Protein 2ETV (pdb70)

Sequence (631 aa):
IHHHHHHDLLGREVEIPSNVNRIVAVGPGALRLIAYLATDVVGVEDFELRPYGRPYILAYPELLPSVGPGGPGLPDLESLITLQPDVVFITYVDRTADIQETGIPVVVLSYGNLGTFEDEDLFRSIELAGILGREERAHEVVDFIRAQEDLVTRSEGVESPTVYVGGIGYGAHGIDSTEAYPPFVVLHARNVVDELGEGHFIDPELLVWNPEYIFIDENGLSLVLDDYSHREFYESLSAVRGVYGILPYNYYTTNIGTALADAYFIGKVLYPERFTDIDPEEADEIYEFLLGRVYGEAEQFGGFGIDLPSGRILRGTWHHDLLGREVEIPSNVNRIVAVGPGALRLIAYLATDVVGVEDFELRPYGRPYILAYPELLPSVGPGGPGLPDLESLITLQPDVVFITYVDRTADIQETGIPVVVLSYGNLGTFEDEDLFRSIELAGILGREERAHHEVVDFIRAQEDLVTRSEGVESPTVYVGGIGYGAHGIDSTEAYPPFVVLHARNVVDELGEGHFIDPELLVWNPEYIFIDENGLSLVLDDYSHREFYESLSAVRGVYGILPYNYYTTNIGTALADAYFIGKVLYPERFTDIDPEEADEIYEFLLGRVYGEAEQFGGFGIDLPSGRILRGTW

InterPro domains:
  IPR002491 ABC transporter periplasmic binding domain [PF01497] (41-282)
  IPR002491 ABC transporter periplasmic binding domain [PS50983] (40-310)
  IPR050902 ABC Transporter Solute-Binding [PTHR30535] (1-334)

CATH classification: 3.40.50.1980 (+1 more: 3.40.50.1980)

Organism: Thermotoga maritima (strain ATCC 43589 / DSM 3109 / JCM 10099 / NBRC 100826 / MSB8) (NCBI:txid243274)

B-factor: mean 27.73, std 7.87, range [12.13, 70.18]

Secondary structure (DSSP, 8-state):
---EEE--TTS---EEES----EEEESTTHHHHHHH-------B-TT----SS-HHHHH-TT---BS---S-----HHHHHHH--SEEEEES-----------S-EEEE----TT-S--HHHHHHHHHH---S-HHHHHHHHHHH--HHHHHHHHTTSPPPEEEEE--------TT-----HHHHHTT-EETTGGG-S--------TTT--SEEEEEGGGHHHHHHHH--HHHHHTSS-----EEE----TTS--HHHHHHHHHHHHHHH-GGG-TT--S---HHHHHHHH---S---TTT------TTT----TT--/---TTS------S----EEEESTTHHHHHHH-------B-TT----SS-HHHHH-TT---B----S-----HHHHHHH--SEEEE-S-----------S-EEE-----TT-S--HHHHHHHHHH---S-HHHHHHHHHHH--HHHHHHHHTTPPPPEEEEE--------TT-----HHHHHTT-EETTGGG-S--------TTT--SEEEEEGGGHHHHHHHH--HHHHHTSTT----EEE----TTS--HHHHHHHHHHHHHHH-GGG-TT--S---HHHHHHHH---S---TTT-----BTTTTB--TT--

Nearest PDB structures (foldseek):
  2etv-assembly1_A  TM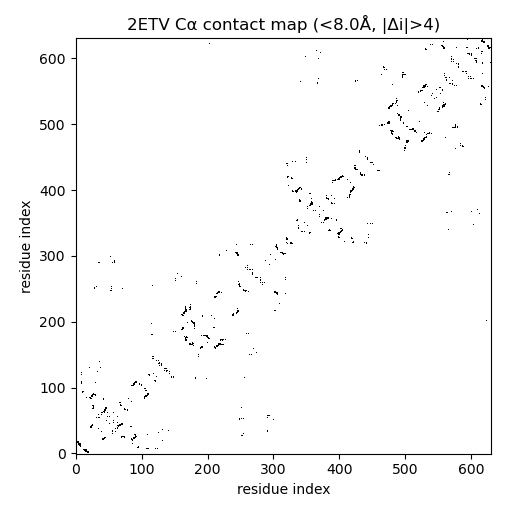=9.998E-01  e=2.400E-60  Thermotoga maritima MSB8
  4ls3-assembly2_B  TM=6.600E-01  e=1.359E-10  Helicobacter pylori G27
  3eiw-assembly1_A  TM=5.827E-01  e=2.996E-09  Staphylococcus aureus subsp. aureus N315
  3tny-assembly1_A  TM=6.339E-01  e=5.525E-08  Bacillus cereus
  8ebg-assembly1_A  TM=5.987E-01  e=4.991E-07  Mycobacterium tuberculosis H37Rv

Structure (mmCIF, N/CA/C/O backbone):
data_2ETV
#
_entry.id   2ETV
#
_cell.length_a   109.820
_cell.length_b   109.820
_cell.length_c   122.670
_cell.angle_alpha   90.000
_cell.angle_beta   90.000
_cell.angle_gamma   120.000
#
_symmetry.space_group_name_H-M   'P 63'
#
loop_
_entity.id
_entity.type
_entity.pdbx_description
1 polymer 'iron(III) ABC transporter, periplasmic iron-binding protein, putative'
2 non-polymer 'NICKEL (II) ION'
3 non-polymer 'CHLORIDE ION'
4 non-polymer 'PHOSPHATE ION'
5 non-polymer 1,2-ETHANEDIOL
6 water water
#
loop_
_atom_site.group_PDB
_atom_site.id
_atom_site.type_symbol
_atom_site.label_atom_id
_atom_site.label_alt_id
_atom_site.label_comp_id
_atom_site.label_asym_id
_atom_site.label_entity_id
_atom_site.label_seq_id
_atom_site.pdbx_PDB_ins_code
_atom_site.Cartn_x
_atom_site.Cartn_y
_atom_site.Cartn_z
_atom_site.occupancy
_atom_site.B_iso_or_equiv
_atom_site.auth_seq_id
_atom_site.auth_comp_id
_atom_site.auth_asym_id
_atom_site.auth_atom_id
_atom_site.pdbx_PDB_model_num
ATOM 1 N N . ILE A 1 6 ? 5.194 69.282 -14.498 1.00 46.20 -6 ILE A N 1
ATOM 2 C CA . ILE A 1 6 ? 4.665 69.083 -13.089 1.00 45.02 -6 ILE A CA 1
ATOM 3 C C . ILE A 1 6 ? 5.332 67.907 -12.348 1.00 42.14 -6 ILE A C 1
ATOM 4 O O . ILE A 1 6 ? 5.084 66.734 -12.627 1.00 43.19 -6 ILE A O 1
ATOM 7 N N . HIS A 1 7 ? 6.145 68.250 -11.364 1.00 36.41 -5 HIS A N 1
ATOM 8 C CA . HIS A 1 7 ? 6.913 67.282 -10.627 1.00 33.71 -5 HIS A CA 1
ATOM 9 C C . HIS A 1 7 ? 6.200 66.956 -9.349 1.00 31.05 -5 HIS A C 1
ATOM 10 O O . HIS A 1 7 ? 5.418 67.765 -8.859 1.00 31.26 -5 HIS A O 1
ATOM 17 N N . HIS A 1 8 ? 6.475 65.765 -8.826 1.00 23.24 -4 HIS A N 1
ATOM 18 C CA . HIS A 1 8 ? 5.892 65.335 -7.557 1.00 22.03 -4 HIS A CA 1
ATOM 19 C C . HIS A 1 8 ? 6.351 66.215 -6.395 1.00 21.00 -4 HIS A C 1
ATOM 20 O O . HIS A 1 8 ? 7.519 66.606 -6.263 1.00 21.14 -4 HIS A O 1
ATOM 27 N N . HIS A 1 9 ? 5.404 66.544 -5.531 1.00 20.29 -3 HIS A N 1
ATOM 28 C CA . HIS A 1 9 ? 5.745 67.239 -4.303 1.00 19.58 -3 HIS A CA 1
ATOM 29 C C . HIS A 1 9 ? 5.117 66.528 -3.097 1.00 20.04 -3 HIS A C 1
ATOM 30 O O . HIS A 1 9 ? 4.196 65.719 -3.204 1.00 19.87 -3 HIS A O 1
ATOM 37 N N . HIS A 1 10 ? 5.689 66.877 -1.958 1.00 19.69 -2 HIS A N 1
ATOM 38 C CA . HIS A 1 10 ? 5.173 66.570 -0.640 1.00 19.00 -2 HIS A CA 1
ATOM 39 C C . HIS A 1 10 ? 4.983 67.838 0.196 1.00 21.27 -2 HIS A C 1
ATOM 40 O O . HIS A 1 10 ? 5.547 68.876 -0.102 1.00 22.51 -2 HIS A O 1
ATOM 47 N N . HIS A 1 11 ? 4.151 67.702 1.234 1.00 24.61 -1 HIS A N 1
ATOM 48 C CA . HIS A 1 11 ? 3.898 68.762 2.223 1.00 22.73 -1 HIS A CA 1
ATOM 49 C C . HIS A 1 11 ? 4.452 68.308 3.570 1.00 24.02 -1 HIS A C 1
ATOM 50 O O . HIS A 1 11 ? 4.169 67.216 4.019 1.00 23.08 -1 HIS A O 1
ATOM 57 N N . HIS A 1 12 ? 5.264 69.170 4.180 1.00 23.97 0 HIS A N 1
ATOM 58 C CA . HIS A 1 12 ? 5.938 68.864 5.433 1.00 23.39 0 HIS A CA 1
ATOM 59 C C . HIS A 1 12 ? 5.585 69.910 6.498 1.00 23.77 0 HIS A C 1
ATOM 60 O O . HIS A 1 12 ? 5.564 71.110 6.183 1.00 23.77 0 HIS A O 1
ATOM 76 N N . ASP A 1 14 ? 6.653 71.835 9.671 1.00 22.39 26 ASP A N 1
ATOM 77 C CA . ASP A 1 14 ? 7.893 72.142 10.321 1.00 20.65 26 ASP A CA 1
ATOM 78 C C . ASP A 1 14 ? 7.666 72.366 11.807 1.00 21.46 26 ASP A C 1
ATOM 79 O O . ASP A 1 14 ? 6.551 72.137 12.320 1.00 20.24 26 ASP A O 1
ATOM 84 N N . LEU A 1 15 ? 8.736 72.789 12.502 1.00 22.65 27 LEU A N 1
ATOM 85 C CA . LEU A 1 15 ? 8.676 72.866 13.967 1.00 20.16 27 LEU A CA 1
ATOM 86 C C . LEU A 1 15 ? 7.887 74.056 14.526 1.00 21.12 27 LEU A C 1
ATOM 87 O O . LEU A 1 15 ? 7.682 74.156 15.757 1.00 24.12 27 LEU A O 1
ATOM 92 N N . LEU A 1 16 ? 7.469 74.950 13.638 1.00 21.81 28 LEU A N 1
ATOM 93 C CA . LEU A 1 16 ? 6.524 76.003 13.940 1.00 21.32 28 LEU A CA 1
ATOM 94 C C . LEU A 1 16 ? 5.095 75.675 13.475 1.00 24.82 28 LEU A C 1
ATOM 95 O O . LEU A 1 16 ? 4.189 76.508 13.586 1.00 25.33 28 LEU A O 1
ATOM 100 N N . GLY A 1 17 ? 4.894 74.441 13.004 1.00 24.97 29 GLY A N 1
ATOM 101 C CA . GLY A 1 17 ? 3.611 74.004 12.502 1.00 25.23 29 GLY A CA 1
ATOM 102 C C . GLY A 1 17 ? 3.264 74.563 11.147 1.00 23.80 29 GLY A C 1
ATOM 103 O O . GLY A 1 17 ? 2.097 74.494 10.702 1.00 23.43 29 GLY A O 1
ATOM 104 N N . ARG A 1 18 ? 4.259 75.094 10.440 1.00 21.08 30 ARG A N 1
ATOM 105 C CA . ARG A 1 18 ? 4.039 75.548 9.080 1.00 22.16 30 ARG A CA 1
ATOM 106 C C . ARG A 1 18 ? 4.054 74.366 8.120 1.00 22.05 30 ARG A C 1
ATOM 107 O O . ARG A 1 18 ? 4.988 73.545 8.185 1.00 22.09 30 ARG A O 1
ATOM 115 N N . GLU A 1 19 ? 3.054 74.287 7.231 1.00 21.97 31 GLU A N 1
ATOM 116 C CA . GLU A 1 19 ? 3.062 73.277 6.167 1.00 24.13 31 GLU A CA 1
ATOM 117 C C . GLU A 1 19 ? 3.790 73.837 4.972 1.00 25.18 31 GLU A C 1
ATOM 118 O O . GLU A 1 19 ? 3.384 74.857 4.411 1.00 26.40 31 GLU A O 1
ATOM 129 N N . VAL A 1 20 ? 4.817 73.123 4.531 1.00 24.21 32 VAL A N 1
ATOM 130 C CA . VAL A 1 20 ? 5.711 73.620 3.479 1.00 24.49 32 VAL A CA 1
ATOM 131 C C . VAL A 1 20 ? 5.714 72.609 2.314 1.00 23.69 32 VAL A C 1
ATOM 132 O O . VAL A 1 20 ? 5.934 71.416 2.522 1.00 24.07 32 VAL A O 1
ATOM 136 N N . GLU A 1 21 ? 5.442 73.101 1.109 1.00 20.58 33 GLU A N 1
ATOM 137 C CA . GLU A 1 21 ? 5.402 72.254 -0.062 1.00 24.50 33 GLU A CA 1
ATOM 138 C C . GLU A 1 21 ? 6.796 72.210 -0.663 1.00 23.49 33 GLU A C 1
ATOM 139 O O . GLU A 1 21 ? 7.369 73.259 -0.958 1.00 22.18 33 GLU A O 1
ATOM 145 N N . ILE A 1 22 ? 7.339 70.999 -0.864 1.00 24.28 34 ILE A N 1
ATOM 146 C CA . ILE A 1 22 ? 8.689 70.826 -1.396 1.00 23.07 34 ILE A CA 1
ATOM 147 C C . ILE A 1 22 ? 8.655 69.725 -2.444 1.00 24.72 34 ILE A C 1
ATOM 148 O O . ILE A 1 22 ? 8.027 68.710 -2.234 1.00 22.80 34 ILE A O 1
ATOM 153 N N . PRO A 1 23 ? 9.345 69.921 -3.580 1.00 27.12 35 PRO A N 1
ATOM 154 C CA . PRO A 1 23 ? 9.429 68.839 -4.561 1.00 27.69 35 PRO A CA 1
ATOM 155 C C . PRO A 1 23 ? 10.010 67.591 -3.912 1.00 27.76 35 PRO A C 1
ATOM 156 O O . PRO A 1 23 ? 10.845 67.691 -3.043 1.00 28.63 35 PRO A O 1
ATOM 160 N N . SER A 1 24 ? 9.587 66.409 -4.315 1.00 28.33 36 SER A N 1
ATOM 161 C CA . SER A 1 24 ? 10.109 65.211 -3.655 1.00 30.83 36 SER A CA 1
ATOM 162 C C . SER A 1 24 ? 11.570 65.015 -3.987 1.00 29.94 36 SER A C 1
ATOM 163 O O . SER A 1 24 ? 12.277 64.450 -3.182 1.00 30.41 36 SER A O 1
ATOM 166 N N . ASN A 1 25 ? 12.005 65.490 -5.156 1.00 27.01 37 ASN A N 1
ATOM 167 C CA . ASN A 1 25 ? 13.401 65.361 -5.577 1.00 31.53 37 ASN A CA 1
ATOM 168 C C . ASN A 1 25 ? 14.193 66.543 -5.032 1.00 30.49 37 ASN A C 1
ATOM 169 O O . ASN A 1 25 ? 14.100 67.635 -5.566 1.00 30.14 37 ASN A O 1
ATOM 174 N N . VAL A 1 26 ? 14.911 66.309 -3.928 1.00 28.98 38 VAL A N 1
ATOM 175 C CA . VAL A 1 26 ? 15.759 67.304 -3.282 1.00 25.14 38 VAL A CA 1
ATOM 176 C C . VAL A 1 26 ? 17.221 66.874 -3.422 1.00 27.18 38 VAL A C 1
ATOM 177 O O . VAL A 1 26 ? 17.595 65.760 -3.021 1.00 25.82 38 VAL A O 1
ATOM 181 N N . ASN A 1 27 ? 18.033 67.780 -3.978 1.00 24.94 39 ASN A N 1
ATOM 182 C CA . ASN A 1 27 ? 19.465 67.578 -4.277 1.00 26.40 39 ASN A CA 1
ATOM 183 C C . ASN A 1 27 ? 20.422 68.660 -3.764 1.00 24.64 39 ASN A C 1
ATOM 184 O O . ASN A 1 27 ? 21.634 68.370 -3.588 1.00 26.94 39 ASN A O 1
ATOM 189 N N . ARG A 1 28 ? 19.885 69.889 -3.543 1.00 23.57 40 ARG A N 1
ATOM 190 C CA . ARG A 1 28 ? 20.662 71.085 -3.194 1.00 25.16 40 ARG A CA 1
ATOM 191 C C . ARG A 1 28 ? 20.021 71.781 -2.004 1.00 22.05 40 ARG A C 1
ATOM 192 O O . ARG A 1 28 ? 18.844 72.083 -2.052 1.00 22.72 40 ARG A O 1
ATOM 200 N N . ILE A 1 29 ? 20.774 71.978 -0.919 1.00 20.52 41 ILE A N 1
ATOM 201 C CA . ILE A 1 29 ? 20.217 72.508 0.323 1.00 21.93 41 ILE A CA 1
ATOM 202 C C . ILE A 1 29 ? 21.147 73.619 0.889 1.00 21.09 41 ILE A C 1
ATOM 203 O O . ILE A 1 29 ? 22.342 73.706 0.540 1.00 20.34 41 ILE A O 1
ATOM 208 N N . VAL A 1 30 ? 20.579 74.439 1.765 1.00 20.91 42 VAL A N 1
ATOM 209 C CA . VAL A 1 30 ? 21.333 75.366 2.617 1.00 19.62 42 VAL A CA 1
ATOM 210 C C . VAL A 1 30 ? 20.734 75.157 4.024 1.00 22.57 42 VAL A C 1
ATOM 211 O O . VAL A 1 30 ? 19.554 74.962 4.170 1.00 22.50 42 VAL A O 1
ATOM 215 N N . ALA A 1 31 ? 21.582 75.236 5.024 1.00 21.36 43 ALA A N 1
ATOM 216 C CA . ALA A 1 31 ? 21.180 75.133 6.410 1.00 21.36 43 ALA A CA 1
ATOM 217 C C . ALA A 1 31 ? 21.811 76.298 7.156 1.00 22.09 43 ALA A C 1
ATOM 218 O O . ALA A 1 31 ? 23.045 76.508 7.080 1.00 21.04 43 ALA A O 1
ATOM 220 N N . VAL A 1 32 ? 20.981 77.086 7.810 1.00 21.49 44 VAL A N 1
ATOM 221 C CA . VAL A 1 32 ? 21.389 78.323 8.476 1.00 21.46 44 VAL A CA 1
ATOM 222 C C . VAL A 1 32 ? 20.782 78.451 9.898 1.00 22.53 44 VAL A C 1
ATOM 223 O O . VAL A 1 32 ? 19.705 77.905 10.214 1.00 22.13 44 VAL A O 1
ATOM 227 N N . GLY A 1 33 ? 21.482 79.215 10.724 1.00 22.32 45 GLY A N 1
ATOM 228 C CA . GLY A 1 33 ? 21.149 79.437 12.115 1.00 22.85 45 GLY A CA 1
ATOM 229 C C . GLY A 1 33 ? 21.846 78.405 12.983 1.00 21.42 45 GLY A C 1
ATOM 230 O O . GLY A 1 33 ? 22.277 77.332 12.490 1.00 21.97 45 GLY A O 1
ATOM 231 N N . PRO A 1 34 ? 21.923 78.681 14.305 1.00 22.49 46 PRO A N 1
ATOM 232 C CA . PRO A 1 34 ? 22.625 77.839 15.239 1.00 22.24 46 PRO A CA 1
ATOM 233 C C . PRO A 1 34 ? 22.185 76.395 15.142 1.00 22.75 46 PRO A C 1
ATOM 234 O O . PRO A 1 34 ? 21.001 76.100 15.297 1.00 24.12 46 PRO A O 1
ATOM 238 N N . GLY A 1 35 ? 23.105 75.526 14.767 1.00 20.17 47 GLY A N 1
ATOM 239 C CA . GLY A 1 35 ? 22.869 74.071 14.799 1.00 21.23 47 GLY A CA 1
ATOM 240 C C . GLY A 1 35 ? 22.133 73.447 13.597 1.00 20.72 47 GLY A C 1
ATOM 241 O O . GLY A 1 35 ? 21.951 72.204 13.568 1.00 22.21 47 GLY A O 1
ATOM 242 N N . ALA A 1 36 ? 21.698 74.273 12.635 1.00 22.36 48 ALA A N 1
ATOM 243 C CA . ALA A 1 36 ? 21.018 73.749 11.469 1.00 23.26 48 ALA A CA 1
ATOM 244 C C . ALA A 1 36 ? 21.961 72.869 10.605 1.00 20.99 48 ALA A C 1
ATOM 245 O O . ALA A 1 36 ? 21.659 71.704 10.308 1.00 20.19 48 ALA A O 1
ATOM 247 N N . LEU A 1 37 ? 23.100 73.411 10.253 1.00 20.62 49 LEU A N 1
ATOM 248 C CA . LEU A 1 37 ? 24.108 72.656 9.518 1.00 21.94 49 LEU A CA 1
ATOM 249 C C . LEU A 1 37 ? 24.599 71.389 10.296 1.00 21.59 49 LEU A C 1
ATOM 250 O O . LEU A 1 37 ? 24.829 70.341 9.701 1.00 21.39 49 LEU A O 1
ATOM 255 N N . ARG A 1 38 ? 24.745 71.477 11.618 1.00 23.30 50 ARG A N 1
ATOM 256 C CA . ARG A 1 38 ? 25.050 70.294 12.410 1.00 22.90 50 ARG A CA 1
ATOM 257 C C . ARG A 1 38 ? 24.103 69.110 12.180 1.00 22.73 50 ARG A C 1
ATOM 258 O O . ARG A 1 38 ? 24.541 67.975 12.029 1.00 21.77 50 ARG A O 1
ATOM 266 N N . LEU A 1 39 ? 22.802 69.371 12.159 1.00 21.65 51 LEU A N 1
ATOM 267 C CA . LEU A 1 39 ? 21.838 68.298 11.953 1.00 21.01 51 LEU A CA 1
ATOM 268 C C . LEU A 1 39 ? 21.994 67.674 10.540 1.00 20.50 51 LEU A C 1
ATOM 269 O O . LEU A 1 39 ? 21.928 66.469 10.408 1.00 22.82 51 LEU A O 1
ATOM 274 N N . ILE A 1 40 ? 22.237 68.494 9.527 1.00 22.09 52 ILE A N 1
ATOM 275 C CA . ILE A 1 40 ? 22.524 68.009 8.194 1.00 22.81 52 ILE A CA 1
ATOM 276 C C . ILE A 1 40 ? 23.783 67.126 8.136 1.00 22.55 52 ILE A C 1
ATOM 277 O O . ILE A 1 40 ? 23.807 66.090 7.445 1.00 23.90 52 ILE A O 1
ATOM 282 N N . ALA A 1 41 ? 24.797 67.511 8.891 1.00 23.07 53 ALA A N 1
ATOM 283 C CA . ALA A 1 41 ? 26.022 66.694 9.071 1.00 23.20 53 ALA A CA 1
ATOM 284 C C . ALA A 1 41 ? 25.683 65.353 9.742 1.00 21.26 53 ALA A C 1
ATOM 285 O O . ALA A 1 41 ? 26.062 64.295 9.234 1.00 22.97 53 ALA A O 1
ATOM 287 N N . TYR A 1 42 ? 24.926 65.385 10.842 1.00 20.66 54 TYR A N 1
ATOM 288 C CA . TYR A 1 42 ? 24.506 64.114 11.464 1.00 22.78 54 TYR A CA 1
ATOM 289 C C . TYR A 1 42 ? 23.735 63.205 10.489 1.00 23.59 54 TYR A C 1
ATOM 290 O O . TYR A 1 42 ? 23.850 61.981 10.571 1.00 23.39 54 TYR A O 1
ATOM 299 N N . LEU A 1 43 ? 22.975 63.810 9.566 1.00 23.25 55 LEU A N 1
ATOM 300 C CA . LEU A 1 43 ? 22.162 63.070 8.609 1.00 22.74 55 LEU A CA 1
ATOM 301 C C . LEU A 1 43 ? 22.937 62.629 7.366 1.00 22.94 55 LEU A C 1
ATOM 302 O O . LEU A 1 43 ? 22.363 61.975 6.496 1.00 24.06 55 LEU A O 1
ATOM 318 N N . ALA A 1 45 ? 24.147 64.365 4.930 1.00 23.59 57 ALA A N 1
ATOM 319 C CA . ALA A 1 45 ? 23.643 65.078 3.752 1.00 23.74 57 ALA A CA 1
ATOM 320 C C . ALA A 1 45 ? 24.560 66.252 3.398 1.00 25.62 57 ALA A C 1
ATOM 321 O O . ALA A 1 45 ? 24.164 67.141 2.643 1.00 25.57 57 ALA A O 1
ATOM 323 N N . THR A 1 46 ? 25.804 66.239 3.893 1.00 22.59 58 THR A N 1
ATOM 324 C CA . THR A 1 46 ?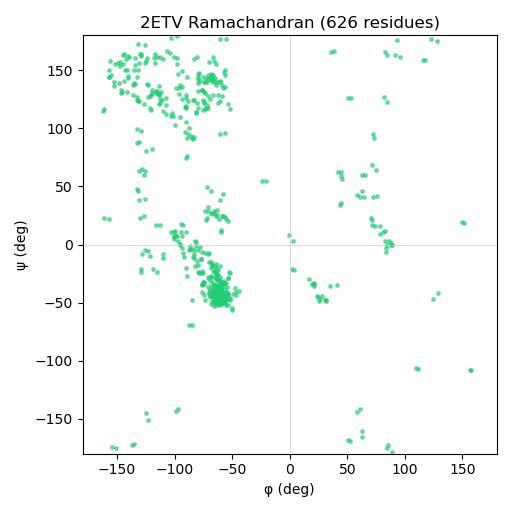 26.737 67.354 3.612 1.00 22.39 58 THR A CA 1
ATOM 325 C C . THR A 1 46 ? 27.011 67.619 2.142 1.00 23.57 58 THR A C 1
ATOM 326 O O . THR A 1 46 ? 27.241 68.741 1.742 1.00 23.43 58 THR A O 1
ATOM 330 N N . ASP A 1 47 ? 27.021 66.551 1.343 1.00 23.31 59 ASP A N 1
ATOM 331 C CA . ASP A 1 47 ? 27.301 66.700 -0.074 1.00 27.01 59 ASP A CA 1
ATOM 332 C C . ASP A 1 47 ? 26.197 67.440 -0.836 1.00 25.41 59 ASP A C 1
ATOM 333 O O . ASP A 1 47 ? 26.424 67.902 -1.981 1.00 24.64 59 ASP A O 1
ATOM 346 N N . VAL A 1 49 ? 24.928 70.238 0.396 1.00 23.24 61 VAL A N 1
ATOM 347 C CA . VAL A 1 49 ? 25.002 71.603 0.840 1.00 20.90 61 VAL A CA 1
ATOM 348 C C . VAL A 1 49 ? 25.696 72.492 -0.232 1.00 23.55 61 VAL A C 1
ATOM 349 O O . VAL A 1 49 ? 26.800 72.151 -0.727 1.00 22.70 61 VAL A O 1
ATOM 353 N N . VAL A 1 50 ? 25.030 73.562 -0.625 1.00 22.63 62 VAL A N 1
ATOM 354 C CA . VAL A 1 50 ? 25.526 74.411 -1.725 1.00 21.84 62 VAL A CA 1
ATOM 355 C C . VAL A 1 50 ? 26.038 75.803 -1.295 1.00 20.59 62 VAL A C 1
ATOM 356 O O . VAL A 1 50 ? 26.574 76.546 -2.121 1.00 20.94 62 VAL A O 1
ATOM 360 N N . GLY A 1 51 ? 25.836 76.182 -0.039 1.00 23.04 63 GLY A N 1
ATOM 361 C CA . GLY A 1 51 ? 26.320 77.435 0.474 1.00 22.83 63 GLY A CA 1
ATOM 362 C C . GLY A 1 51 ? 26.451 77.294 1.989 1.00 22.47 63 GLY A C 1
ATOM 363 O O . GLY A 1 51 ? 25.832 76.405 2.593 1.00 21.46 63 GLY A O 1
ATOM 364 N N . VAL A 1 52 ? 27.274 78.135 2.593 1.00 22.23 64 VAL A N 1
ATOM 365 C CA . VAL A 1 52 ? 27.581 78.043 4.028 1.00 19.86 64 VAL A CA 1
ATOM 366 C C . VAL A 1 52 ? 27.718 79.453 4.630 1.00 20.36 64 VAL A C 1
ATOM 367 O O . VAL A 1 52 ? 28.106 80.415 3.978 1.00 21.52 64 VAL A O 1
ATOM 371 N N . GLU A 1 53 ? 27.378 79.555 5.896 1.00 21.92 65 GLU A N 1
ATOM 372 C CA . GLU A 1 53 ? 27.560 80.811 6.606 1.00 22.57 65 GLU A CA 1
ATOM 373 C C . GLU A 1 53 ? 29.051 81.111 6.740 1.00 23.17 65 GLU A C 1
ATOM 374 O O . GLU A 1 53 ? 29.811 80.212 7.017 1.00 22.31 65 GLU A O 1
ATOM 380 N N . ASP A 1 54 ? 29.453 82.383 6.627 1.00 22.33 66 ASP A N 1
ATOM 381 C CA . ASP A 1 54 ? 30.848 82.762 6.939 1.00 22.70 66 ASP A CA 1
ATOM 382 C C . ASP A 1 54 ? 31.315 82.325 8.324 1.00 24.22 66 ASP A C 1
ATOM 383 O O . ASP A 1 54 ? 32.512 82.079 8.540 1.00 25.13 66 ASP A O 1
ATOM 388 N N . PHE A 1 55 ? 30.367 82.225 9.263 1.00 21.55 67 PHE A N 1
ATOM 389 C CA . PHE A 1 55 ? 30.618 81.790 10.647 1.00 23.36 67 PHE A CA 1
ATOM 390 C C . PHE A 1 55 ? 31.484 80.529 10.723 1.00 22.74 67 PHE A C 1
ATOM 391 O O . PHE A 1 55 ? 32.363 80.420 11.553 1.00 24.63 67 PHE A O 1
ATOM 399 N N . GLU A 1 56 ? 31.229 79.566 9.838 1.00 24.29 68 GLU A N 1
ATOM 400 C CA . GLU A 1 56 ? 31.927 78.266 9.940 1.00 23.59 68 GLU A CA 1
ATOM 401 C C . GLU A 1 56 ? 33.443 78.375 9.841 1.00 27.61 68 GLU A C 1
ATOM 402 O O . GLU A 1 56 ? 34.157 77.716 10.638 1.00 25.58 68 GLU A O 1
ATOM 414 N N . LEU A 1 58 ? 35.075 81.576 10.079 1.00 26.14 70 LEU A N 1
ATOM 415 C CA . LEU A 1 58 ? 35.503 82.678 10.914 1.00 26.25 70 LEU A CA 1
ATOM 416 C C . LEU A 1 58 ? 35.602 82.282 12.372 1.00 30.14 70 LEU A C 1
ATOM 417 O O . LEU A 1 58 ? 36.451 82.816 13.093 1.00 29.58 70 LEU A O 1
ATOM 422 N N . ARG A 1 59 ? 34.732 81.373 12.818 1.00 28.29 71 ARG A N 1
ATOM 423 C CA . ARG A 1 59 ? 34.736 80.918 14.204 1.00 30.14 71 ARG A CA 1
ATOM 424 C C . ARG A 1 59 ? 34.979 79.429 14.176 1.00 31.28 71 ARG A C 1
ATOM 425 O O . ARG A 1 59 ? 34.036 78.661 14.223 1.00 33.16 71 ARG A O 1
ATOM 429 N N . PRO A 1 60 ? 36.250 79.009 14.054 1.00 29.52 72 PRO A N 1
ATOM 430 C CA . PRO A 1 60 ? 36.503 77.606 13.741 1.00 31.90 72 PRO A CA 1
ATOM 431 C C . PRO A 1 60 ? 36.351 76.565 14.878 1.00 30.17 72 PRO A C 1
ATOM 432 O O . PRO A 1 60 ? 36.307 75.373 14.593 1.00 31.15 72 PRO A O 1
ATOM 436 N N . TYR A 1 61 ? 36.250 77.002 16.132 1.00 27.14 73 TYR A N 1
ATOM 437 C CA . TYR A 1 61 ? 36.378 76.077 17.260 1.00 25.96 73 TYR A CA 1
ATOM 438 C C . TYR A 1 61 ? 35.050 75.649 17.892 1.00 25.70 73 TYR A C 1
ATOM 439 O O . TYR A 1 61 ? 34.020 76.274 17.694 1.00 26.54 73 TYR A O 1
ATOM 448 N N . GLY A 1 62 ? 35.115 74.538 18.645 1.00 22.02 74 GLY A N 1
ATOM 449 C CA . GLY A 1 62 ? 34.021 74.099 19.511 1.00 22.51 74 GLY A CA 1
ATOM 450 C C . GLY A 1 62 ? 32.976 73.211 18.877 1.00 22.53 74 GLY A C 1
ATOM 451 O O . GLY A 1 62 ? 32.013 72.805 19.532 1.00 22.67 74 GLY A O 1
ATOM 452 N N . ARG A 1 63 ? 33.146 72.910 17.585 1.00 22.07 75 ARG A N 1
ATOM 453 C CA . ARG A 1 63 ? 32.110 72.193 16.798 1.00 23.17 75 ARG A CA 1
ATOM 454 C C . ARG A 1 63 ? 32.667 70.984 16.037 1.00 21.91 75 ARG A C 1
ATOM 455 O O . ARG A 1 63 ? 33.232 71.142 14.950 1.00 24.74 75 ARG A O 1
ATOM 463 N N . PRO A 1 64 ? 32.522 69.770 16.613 1.00 22.01 76 PRO A N 1
ATOM 464 C CA . PRO A 1 64 ? 32.916 68.538 15.935 1.00 22.92 76 PRO A CA 1
ATOM 465 C C . PRO A 1 64 ? 32.475 68.474 14.464 1.00 20.24 76 PRO A C 1
ATOM 466 O O . PRO A 1 64 ? 33.265 68.028 13.627 1.00 21.73 76 PRO A O 1
ATOM 470 N N . TYR A 1 65 ? 31.269 68.924 14.115 1.00 21.23 77 TYR A N 1
ATOM 471 C CA . TYR A 1 65 ? 30.825 68.717 12.732 1.00 20.96 77 TYR A CA 1
ATOM 472 C C . TYR A 1 65 ? 31.712 69.372 11.708 1.00 19.70 77 TYR A C 1
ATOM 473 O O . TYR A 1 65 ? 31.914 68.826 10.595 1.00 21.56 77 TYR A O 1
ATOM 482 N N . ILE A 1 66 ? 32.259 70.547 12.055 1.00 18.91 78 ILE A N 1
ATOM 483 C CA . ILE A 1 66 ? 33.069 71.308 11.100 1.00 20.92 78 ILE A CA 1
ATOM 484 C C . ILE A 1 66 ? 34.474 70.722 11.030 1.00 21.55 78 ILE A C 1
ATOM 485 O O . ILE A 1 66 ? 35.171 70.872 10.035 1.00 23.13 78 ILE A O 1
ATOM 490 N N . LEU A 1 67 ? 34.879 70.037 12.090 1.00 24.41 79 LEU A N 1
ATOM 491 C CA . LEU A 1 67 ? 36.128 69.260 12.066 1.00 22.81 79 LEU A CA 1
ATOM 492 C C . LEU A 1 67 ? 35.977 67.971 11.252 1.00 20.68 79 LEU A C 1
ATOM 493 O O . LEU A 1 67 ? 36.918 67.532 10.580 1.00 21.06 79 LEU A O 1
ATOM 498 N N . ALA A 1 68 ? 34.791 67.370 11.297 1.00 22.80 80 ALA A N 1
ATOM 499 C CA . ALA A 1 68 ? 34.482 66.180 10.501 1.00 22.23 80 ALA A CA 1
ATOM 500 C C . ALA A 1 68 ? 34.257 66.504 8.996 1.00 24.79 80 ALA A C 1
ATOM 501 O O . ALA A 1 68 ? 34.566 65.673 8.140 1.00 21.45 80 ALA A O 1
ATOM 503 N N . TYR A 1 69 ? 33.719 67.681 8.681 1.00 22.78 81 TYR A N 1
ATOM 504 C CA . TYR A 1 69 ? 33.392 68.059 7.312 1.00 24.54 81 TYR A CA 1
ATOM 505 C C . TYR A 1 69 ? 33.951 69.453 6.982 1.00 22.41 81 TYR A C 1
ATOM 506 O O . TYR A 1 69 ? 33.186 70.405 6.688 1.00 22.82 81 TYR A O 1
ATOM 515 N N . PRO A 1 70 ? 35.298 69.572 7.009 1.00 24.10 82 PRO A N 1
ATOM 516 C CA . PRO A 1 70 ? 35.924 70.909 6.821 1.00 23.74 82 PRO A CA 1
ATOM 517 C C . PRO A 1 70 ? 35.724 71.512 5.428 1.00 24.99 82 PRO A C 1
ATOM 518 O O . PRO A 1 70 ? 35.804 72.731 5.243 1.00 24.60 82 PRO A O 1
ATOM 522 N N . GLU A 1 71 ? 35.463 70.652 4.466 1.00 24.77 83 GLU A N 1
ATOM 523 C CA . GLU A 1 71 ? 35.192 71.106 3.102 1.00 26.58 83 GLU A CA 1
ATOM 524 C C . GLU A 1 71 ? 33.959 72.013 3.023 1.00 25.13 83 GLU A C 1
ATOM 525 O O . GLU A 1 71 ? 33.803 72.746 2.037 1.00 25.36 83 GLU A O 1
ATOM 531 N N . LEU A 1 72 ? 33.092 71.964 4.047 1.00 24.28 84 LEU A N 1
ATOM 532 C CA . LEU A 1 72 ? 31.937 72.855 4.053 1.00 23.25 84 LEU A CA 1
ATOM 533 C C . LEU A 1 72 ? 32.349 74.366 4.038 1.00 25.44 84 LEU A C 1
ATOM 534 O O . LEU A 1 72 ? 31.602 75.216 3.505 1.00 24.70 84 LEU A O 1
ATOM 559 N N . LEU A 1 75 ? 32.544 76.411 0.601 1.00 25.17 87 LEU A N 1
ATOM 560 C CA . LEU A 1 75 ? 31.350 76.693 -0.197 1.00 23.95 87 LEU A CA 1
ATOM 561 C C . LEU A 1 75 ? 31.092 78.184 -0.253 1.00 23.80 87 LEU A C 1
ATOM 562 O O . LEU A 1 75 ? 31.570 78.935 0.602 1.00 24.76 87 LEU A O 1
ATOM 567 N N . PRO A 1 76 ? 30.326 78.624 -1.262 1.00 24.14 88 PRO A N 1
ATOM 568 C CA . PRO A 1 76 ? 29.889 80.030 -1.366 1.00 25.80 88 PRO A CA 1
ATOM 569 C C . PRO A 1 76 ? 29.125 80.518 -0.130 1.00 25.46 88 PRO A C 1
ATOM 570 O O . PRO A 1 76 ? 28.443 79.731 0.486 1.00 23.84 88 PRO A O 1
ATOM 574 N N . SER A 1 77 ? 29.228 81.811 0.156 1.00 23.10 89 SER A N 1
ATOM 575 C CA . SER A 1 77 ? 28.608 82.440 1.320 1.00 23.39 89 SER A CA 1
ATOM 576 C C . SER A 1 77 ? 27.095 82.531 1.145 1.00 23.31 89 SER A C 1
ATOM 577 O O . SER A 1 77 ? 26.624 82.853 0.055 1.00 23.92 89 SER A O 1
ATOM 580 N N . VAL A 1 78 ? 26.354 82.283 2.221 1.00 21.71 90 VAL A N 1
ATOM 581 C CA . VAL A 1 78 ? 24.947 82.617 2.275 1.00 23.38 90 VAL A CA 1
ATOM 582 C C . VAL A 1 78 ? 24.694 83.677 3.348 1.00 24.68 90 VAL A C 1
ATOM 583 O O . VAL A 1 78 ? 23.554 83.873 3.744 1.00 25.62 90 VAL A O 1
ATOM 587 N N . GLY A 1 79 ? 25.747 84.350 3.791 1.00 25.39 91 GLY A N 1
ATOM 588 C CA . GLY A 1 79 ? 25.650 85.316 4.880 1.00 26.67 91 GLY A CA 1
ATOM 589 C C . GLY A 1 79 ? 26.638 85.083 6.005 1.00 25.75 91 GLY A C 1
ATOM 590 O O . GLY A 1 79 ? 27.384 84.110 5.964 1.00 24.80 91 GLY A O 1
ATOM 591 N N . PRO A 1 80 ? 26.678 86.006 6.997 1.00 25.04 92 PRO A N 1
ATOM 592 C CA . PRO A 1 80 ? 27.644 85.876 8.065 1.00 26.89 92 PRO A CA 1
ATOM 593 C C . PRO A 1 80 ? 27.386 84.701 8.998 1.00 25.71 92 PRO A C 1
ATOM 594 O O . PRO A 1 80 ? 28.335 84.143 9.559 1.00 24.43 92 PRO A O 1
ATOM 598 N N . GLY A 1 81 ? 26.114 84.337 9.188 1.00 22.67 93 GLY A N 1
ATOM 599 C CA . GLY A 1 81 ? 25.737 83.458 10.243 1.00 23.64 93 GLY A CA 1
ATOM 600 C C . GLY A 1 81 ? 26.030 84.028 11.594 1.00 26.12 93 GLY A C 1
ATOM 601 O O . GLY A 1 81 ? 26.304 85.235 11.740 1.00 23.53 93 GLY A O 1
ATOM 602 N N . GLY A 1 82 ? 26.080 83.138 12.575 1.00 24.38 94 GLY A N 1
ATOM 603 C CA . GLY A 1 82 ? 26.141 83.533 13.977 1.00 26.69 94 GLY A CA 1
ATOM 604 C C . GLY A 1 82 ? 24.742 83.793 14.517 1.00 28.76 94 GLY A C 1
ATOM 605 O O . GLY A 1 82 ? 23.803 83.999 13.767 1.00 26.64 94 GLY A O 1
ATOM 606 N N . PRO A 1 83 ? 24.604 83.817 15.836 1.00 31.05 95 PRO A N 1
ATOM 607 C CA . PRO A 1 83 ? 23.326 84.060 16.480 1.00 33.79 95 PRO A CA 1
ATOM 608 C C . PRO A 1 83 ? 22.688 85.419 16.099 1.00 33.70 95 PRO A C 1
ATOM 609 O O . PRO A 1 83 ? 23.381 86.432 15.973 1.00 32.13 95 PRO A O 1
ATOM 613 N N . GLY A 1 84 ? 21.377 85.395 15.858 1.00 33.40 96 GLY A N 1
ATOM 614 C CA . GLY A 1 84 ? 20.633 86.602 15.501 1.00 34.04 96 GLY A CA 1
ATOM 615 C C . GLY A 1 84 ? 20.810 87.142 14.092 1.00 33.07 96 GLY A C 1
ATOM 616 O O . GLY A 1 84 ? 20.264 88.209 13.790 1.00 34.93 96 GLY A O 1
ATOM 628 N N . LEU A 1 86 ? 20.377 86.705 9.862 1.00 26.14 98 LEU A N 1
ATOM 629 C CA . LEU A 1 86 ? 19.573 86.037 8.876 1.00 24.47 98 LEU A CA 1
ATOM 630 C C . LEU A 1 86 ? 20.446 85.836 7.625 1.00 24.93 98 LEU A C 1
ATOM 631 O O . LEU A 1 86 ? 21.417 86.591 7.408 1.00 24.34 98 LEU A O 1
ATOM 636 N N . PRO A 1 87 ? 20.106 84.822 6.809 1.00 25.69 99 PRO A N 1
ATOM 637 C CA . PRO A 1 87 ? 20.851 84.610 5.580 1.00 24.81 99 PRO A CA 1
ATOM 638 C C . PRO A 1 87 ? 20.691 85.764 4.636 1.00 27.26 99 PRO A C 1
ATOM 639 O O . PRO A 1 87 ? 19.684 86.492 4.705 1.00 25.92 99 PRO A O 1
ATOM 643 N N . ASP A 1 88 ? 21.670 85.936 3.755 1.00 24.44 100 ASP A N 1
ATOM 644 C CA . ASP A 1 88 ? 21.591 86.909 2.672 1.00 26.31 100 ASP A CA 1
ATOM 645 C C . ASP A 1 88 ? 20.629 86.401 1.595 1.00 24.39 100 ASP A C 1
ATOM 646 O O . ASP A 1 88 ? 20.842 85.362 0.957 1.00 21.88 100 ASP A O 1
ATOM 651 N N . LEU A 1 89 ? 19.538 87.124 1.394 1.00 23.50 101 LEU A N 1
ATOM 652 C CA . LEU A 1 89 ? 18.507 86.660 0.491 1.00 25.55 101 LEU A CA 1
ATOM 653 C C . LEU A 1 89 ? 18.971 86.589 -0.953 1.00 24.82 101 LEU A C 1
ATOM 654 O O . LEU A 1 89 ? 18.560 85.722 -1.708 1.00 24.51 101 LEU A O 1
ATOM 659 N N . GLU A 1 90 ? 19.760 87.561 -1.392 1.00 23.98 102 GLU A N 1
ATOM 660 C CA . GLU A 1 90 ? 20.230 87.503 -2.770 1.00 24.87 102 GLU A CA 1
ATOM 661 C C . GLU A 1 90 ? 21.145 86.298 -2.999 1.00 23.61 102 GLU A C 1
ATOM 662 O O . GLU A 1 90 ? 21.099 85.712 -4.077 1.00 21.78 102 GLU A O 1
ATOM 668 N N . SER A 1 91 ? 21.940 85.929 -1.992 1.00 23.78 103 SER A N 1
ATOM 669 C CA . SER A 1 91 ? 22.803 84.728 -2.068 1.00 23.07 103 SER A CA 1
ATOM 670 C C . SER A 1 91 ? 21.933 83.487 -2.231 1.00 22.50 103 SER A C 1
ATOM 671 O O . SER A 1 91 ? 22.239 82.617 -3.054 1.00 22.95 103 SER A O 1
ATOM 674 N N . LEU A 1 92 ? 20.874 83.401 -1.449 1.00 24.03 104 LEU A N 1
ATOM 675 C CA . LEU A 1 92 ? 19.923 82.278 -1.590 1.00 21.58 104 LEU A CA 1
ATOM 676 C C . LEU A 1 92 ? 19.360 82.226 -2.989 1.00 21.89 104 LEU A C 1
ATOM 677 O O . LEU A 1 92 ? 19.286 81.182 -3.617 1.00 23.54 104 LEU A O 1
ATOM 682 N N . ILE A 1 93 ? 18.909 83.356 -3.494 1.00 23.51 105 ILE A N 1
ATOM 683 C CA . ILE A 1 93 ? 18.305 83.375 -4.813 1.00 23.89 105 ILE A CA 1
ATOM 684 C C . ILE A 1 93 ? 19.309 82.931 -5.903 1.00 24.29 105 ILE A C 1
ATOM 685 O O . ILE A 1 93 ? 18.936 82.193 -6.821 1.00 26.51 105 ILE A O 1
ATOM 690 N N . THR A 1 94 ? 20.568 83.341 -5.766 1.00 23.95 106 THR A N 1
ATOM 691 C CA . THR A 1 94 ? 21.631 83.028 -6.745 1.00 22.61 106 THR A CA 1
ATOM 692 C C . THR A 1 94 ? 21.920 81.539 -6.713 1.00 24.50 106 THR A C 1
ATOM 693 O O . THR A 1 94 ? 22.036 80.900 -7.772 1.00 22.19 106 THR A O 1
ATOM 697 N N . LEU A 1 95 ? 22.009 80.977 -5.497 1.00 20.88 107 LEU A N 1
ATOM 698 C CA . LEU A 1 95 ? 22.370 79.544 -5.333 1.00 24.28 107 LEU A CA 1
ATOM 699 C C . LEU A 1 95 ? 21.189 78.606 -5.591 1.00 24.19 107 LEU A C 1
ATOM 700 O O . LEU A 1 95 ? 21.387 77.417 -5.891 1.00 26.17 107 LEU A O 1
ATOM 705 N N . GLN A 1 96 ? 19.973 79.117 -5.425 1.00 22.55 108 GLN A N 1
ATOM 706 C CA . GLN A 1 96 ? 18.742 78.344 -5.659 1.00 28.10 108 GLN A CA 1
ATOM 707 C C . GLN A 1 96 ? 18.730 76.896 -5.071 1.00 27.67 108 GLN A C 1
ATOM 708 O O . GLN A 1 96 ? 18.515 75.879 -5.786 1.00 26.72 108 GLN A O 1
ATOM 714 N N . PRO A 1 97 ? 18.905 76.782 -3.734 1.00 23.27 109 PRO A N 1
ATOM 715 C CA . PRO A 1 97 ? 18.741 75.471 -3.166 1.00 22.98 109 PRO A CA 1
ATOM 716 C C . PRO A 1 97 ? 17.300 75.027 -3.290 1.00 21.98 109 PRO A C 1
ATOM 717 O O . PRO A 1 97 ? 16.403 75.847 -3.460 1.00 20.71 109 PRO A O 1
ATOM 721 N N . ASP A 1 98 ? 17.05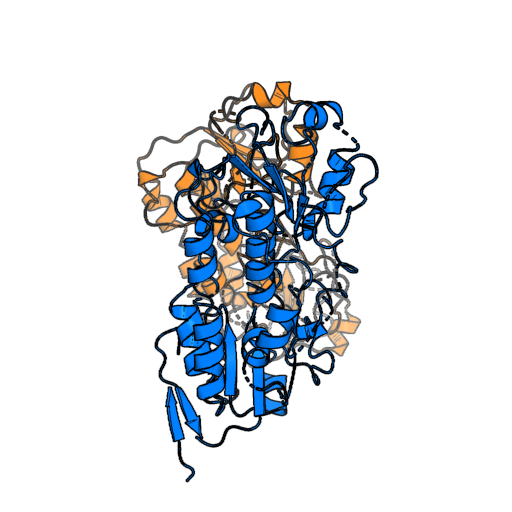6 73.734 -3.163 1.00 21.74 110 ASP A N 1
ATOM 722 C CA . ASP A 1 98 ? 15.727 73.218 -3.233 1.00 22.57 110 ASP A CA 1
ATOM 723 C C . ASP A 1 98 ? 14.937 73.505 -1.949 1.00 21.95 110 ASP A C 1
ATOM 724 O O . ASP A 1 98 ? 13.720 73.474 -1.950 1.00 21.88 110 ASP A O 1
ATOM 729 N N . VAL A 1 99 ? 15.673 73.680 -0.849 1.00 22.32 111 VAL A N 1
ATOM 730 C CA . VAL A 1 99 ? 15.142 73.923 0.468 1.00 22.46 111 VAL A CA 1
ATOM 731 C C . VAL A 1 99 ? 16.206 74.610 1.306 1.00 21.96 111 VAL A C 1
ATOM 732 O O . VAL A 1 99 ? 17.386 74.331 1.200 1.00 22.02 111 VAL A O 1
ATOM 736 N N . VAL A 1 100 ? 15.733 75.513 2.151 1.00 22.47 112 VAL A N 1
ATOM 737 C CA . VAL A 1 100 ? 16.532 76.168 3.170 1.00 21.83 112 VAL A CA 1
ATOM 738 C C . VAL A 1 100 ? 16.011 75.675 4.545 1.00 21.97 112 VAL A C 1
ATOM 739 O O . VAL A 1 100 ? 14.806 75.862 4.874 1.00 23.44 112 VAL A O 1
ATOM 743 N N . PHE A 1 101 ? 16.919 75.079 5.332 1.00 20.05 113 PHE A N 1
ATOM 744 C CA . PHE A 1 101 ? 16.635 74.705 6.749 1.00 19.49 113 PHE A CA 1
ATOM 745 C C . PHE A 1 101 ? 17.166 75.833 7.600 1.00 20.74 113 PHE A C 1
ATOM 746 O O . PHE A 1 101 ? 18.297 76.280 7.385 1.00 22.46 113 PHE A O 1
ATOM 754 N N . ILE A 1 102 ? 16.362 76.253 8.577 1.00 21.88 114 ILE A N 1
ATOM 755 C CA . ILE A 1 102 ? 16.737 77.358 9.478 1.00 22.48 114 ILE A CA 1
ATOM 756 C C . ILE A 1 102 ? 16.304 77.084 10.897 1.00 22.82 114 ILE A C 1
ATOM 757 O O . ILE A 1 102 ? 15.297 76.401 11.154 1.00 21.87 114 ILE A O 1
ATOM 762 N N . THR A 1 103 ? 17.144 77.502 11.849 1.00 20.64 115 THR A N 1
ATOM 763 C CA . THR A 1 103 ? 16.786 77.434 13.252 1.00 22.81 115 THR A CA 1
ATOM 764 C C . THR A 1 103 ? 16.671 78.839 13.888 1.00 23.29 115 THR A C 1
ATOM 765 O O . THR A 1 103 ? 17.162 79.824 13.361 1.00 21.51 115 THR A O 1
ATOM 769 N N . TYR A 1 104 ? 15.980 78.898 15.030 1.00 21.45 116 TYR A N 1
ATOM 770 C CA . TYR A 1 104 ? 15.918 80.086 15.938 1.00 24.85 116 TYR A CA 1
ATOM 771 C C . TYR A 1 104 ? 15.373 81.327 15.222 1.00 26.00 116 TYR A C 1
ATOM 772 O O . TYR A 1 104 ? 15.897 82.432 15.390 1.00 26.37 116 TYR A O 1
ATOM 781 N N . VAL A 1 105 ? 14.324 81.105 14.417 1.00 25.87 117 VAL A N 1
ATOM 782 C CA . VAL A 1 105 ? 13.504 82.160 13.831 1.00 24.23 117 VAL A CA 1
ATOM 783 C C . VAL A 1 105 ? 12.004 81.871 14.085 1.00 24.82 117 VAL A C 1
ATOM 784 O O . VAL A 1 105 ? 11.622 80.744 14.473 1.00 23.70 117 VAL A O 1
ATOM 788 N N . ASP A 1 106 ? 11.189 82.904 13.894 1.00 26.08 118 ASP A N 1
ATOM 789 C CA . ASP A 1 106 ? 9.745 82.804 14.103 1.00 26.05 118 ASP A CA 1
ATOM 790 C C . ASP A 1 106 ? 9.035 82.710 12.773 1.00 24.88 118 ASP A C 1
ATOM 791 O O . ASP A 1 106 ? 9.680 82.758 11.719 1.00 24.62 118 ASP A O 1
ATOM 796 N N . ARG A 1 107 ? 7.706 82.562 12.815 1.00 25.92 119 ARG A N 1
ATOM 797 C CA . ARG A 1 107 ? 6.945 82.321 11.589 1.00 28.50 119 ARG A CA 1
ATOM 798 C C . ARG A 1 107 ? 7.040 83.473 10.613 1.00 25.04 119 ARG A C 1
ATOM 799 O O . ARG A 1 107 ? 7.121 83.250 9.441 1.00 25.30 119 ARG A O 1
ATOM 818 N N . THR A 1 109 ? 9.390 85.537 10.160 1.00 24.42 121 THR A N 1
ATOM 819 C CA . THR A 1 109 ? 10.721 85.525 9.550 1.00 23.63 121 THR A CA 1
ATOM 820 C C . THR A 1 109 ? 10.830 84.430 8.497 1.00 23.28 121 THR A C 1
ATOM 821 O O . THR A 1 109 ? 11.301 84.701 7.375 1.00 22.85 121 THR A O 1
ATOM 825 N N . ALA A 1 110 ? 10.345 83.231 8.812 1.00 23.85 122 ALA A N 1
ATOM 826 C CA . ALA A 1 110 ? 10.391 82.095 7.888 1.00 22.94 122 ALA A CA 1
ATOM 827 C C . ALA A 1 110 ? 9.596 82.402 6.631 1.00 24.08 122 ALA A C 1
ATOM 828 O O . ALA A 1 110 ? 10.063 82.221 5.515 1.00 24.35 122 ALA A O 1
ATOM 841 N N . ASP A 1 112 ? 8.784 85.390 5.438 1.00 22.59 124 ASP A N 1
ATOM 842 C CA . ASP A 1 112 ? 9.422 86.467 4.661 1.00 24.68 124 ASP A CA 1
ATOM 843 C C . ASP A 1 112 ? 10.546 85.930 3.774 1.00 22.80 124 ASP A C 1
ATOM 844 O O . ASP A 1 112 ? 10.629 86.245 2.597 1.00 24.60 124 ASP A O 1
ATOM 849 N N . ILE A 1 11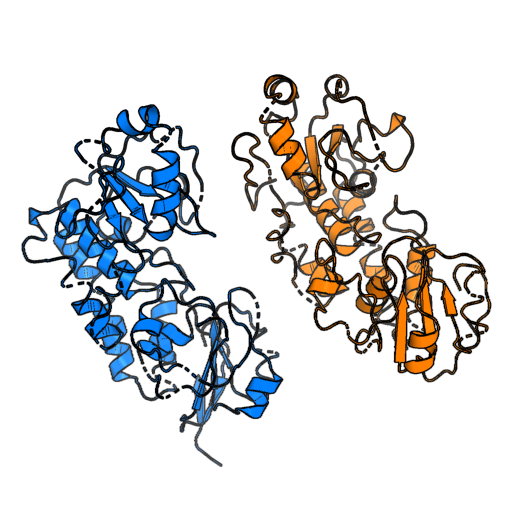3 ? 11.398 85.088 4.364 1.00 23.23 125 ILE A N 1
ATOM 850 C CA . ILE A 1 113 ? 12.515 84.471 3.603 1.00 23.45 125 ILE A CA 1
ATOM 851 C C . ILE A 1 113 ? 11.993 83.609 2.470 1.00 22.18 125 ILE A C 1
ATOM 852 O O . ILE A 1 113 ? 12.492 83.699 1.357 1.00 24.08 125 ILE A O 1
ATOM 857 N N . GLN A 1 114 ? 10.996 82.761 2.751 1.00 23.88 126 GLN A N 1
ATOM 858 C CA . GLN A 1 114 ? 10.404 81.904 1.734 1.00 23.27 126 GLN A CA 1
ATOM 859 C C . GLN A 1 114 ? 9.788 82.701 0.555 1.00 23.20 126 GLN A C 1
ATOM 860 O O . GLN A 1 114 ? 9.972 82.366 -0.633 1.00 24.01 126 GLN A O 1
ATOM 866 N N . GLU A 1 115 ? 9.052 83.740 0.894 1.00 23.75 127 GLU A N 1
ATOM 867 C CA . GLU A 1 115 ? 8.348 84.552 -0.111 1.00 26.37 127 GLU A CA 1
ATOM 868 C C . GLU A 1 115 ? 9.310 85.388 -0.918 1.00 25.44 127 GLU A C 1
ATOM 869 O O . GLU A 1 115 ? 9.165 85.523 -2.139 1.00 26.70 127 GLU A O 1
ATOM 886 N N . THR A 1 117 ? 12.583 84.858 -1.446 1.00 26.70 129 THR A N 1
ATOM 887 C CA . THR A 1 117 ? 13.522 84.077 -2.211 1.00 27.00 129 THR A CA 1
ATOM 888 C C . THR A 1 117 ? 12.850 83.133 -3.191 1.00 26.01 129 THR A C 1
ATOM 889 O O . THR A 1 117 ? 13.485 82.713 -4.148 1.00 25.29 129 THR A O 1
ATOM 893 N N . GLY A 1 118 ? 11.576 82.807 -2.953 1.00 25.05 130 GLY A N 1
ATOM 894 C CA . GLY A 1 118 ? 10.860 81.800 -3.766 1.00 26.02 130 GLY A CA 1
ATOM 895 C C . GLY A 1 118 ? 11.367 80.384 -3.503 1.00 25.94 130 GLY A C 1
ATOM 896 O O . GLY A 1 118 ? 11.243 79.516 -4.342 1.00 26.92 130 GLY A O 1
ATOM 897 N N . ILE A 1 119 ? 11.979 80.164 -2.332 1.00 24.41 131 ILE A N 1
ATOM 898 C CA . ILE A 1 119 ? 12.553 78.866 -1.967 1.00 23.74 131 ILE A CA 1
ATOM 899 C C . ILE A 1 119 ? 11.872 78.324 -0.707 1.00 21.64 131 ILE A C 1
ATOM 900 O O . ILE A 1 119 ? 11.705 79.059 0.256 1.00 21.42 131 ILE A O 1
ATOM 905 N N . PRO A 1 120 ? 11.475 77.040 -0.704 1.00 20.37 132 PRO A N 1
ATOM 906 C CA . PRO A 1 120 ? 10.849 76.518 0.529 1.00 21.13 132 PRO A CA 1
ATOM 907 C C . PRO A 1 120 ? 11.770 76.690 1.749 1.00 19.40 132 PRO A C 1
ATOM 908 O O . PRO A 1 120 ? 12.964 76.378 1.666 1.00 21.96 132 PRO A O 1
ATOM 912 N N . VAL A 1 121 ? 11.193 77.144 2.878 1.00 19.58 133 VAL A N 1
ATOM 913 C CA . VAL A 1 121 ? 11.922 77.263 4.145 1.00 21.06 133 VAL A CA 1
ATOM 914 C C . VAL A 1 121 ? 11.321 76.328 5.188 1.00 23.06 133 VAL A C 1
ATOM 915 O O . VAL A 1 121 ? 10.098 76.330 5.378 1.00 23.02 133 VAL A O 1
ATOM 919 N N . VAL A 1 122 ? 12.172 75.537 5.862 1.00 20.85 134 VAL A N 1
ATOM 920 C CA . VAL A 1 122 ? 11.777 74.590 6.885 1.00 19.68 134 VAL A CA 1
ATOM 921 C C . VAL A 1 122 ? 12.470 74.950 8.196 1.00 21.42 134 VAL A C 1
ATOM 922 O O . VAL A 1 122 ? 13.687 74.958 8.301 1.00 20.35 134 VAL A O 1
ATOM 926 N N . VAL A 1 123 ? 11.671 75.314 9.176 1.00 22.17 135 VAL A N 1
ATOM 927 C CA . VAL A 1 123 ? 12.200 75.646 10.486 1.00 22.94 135 VAL A CA 1
ATOM 928 C C . VAL A 1 123 ? 12.396 74.396 11.318 1.00 23.12 135 VAL A C 1
ATOM 929 O O . VAL A 1 123 ? 11.455 73.605 11.541 1.00 22.68 135 VAL A O 1
ATOM 933 N N . LEU A 1 124 ? 13.625 74.215 11.793 1.00 20.10 136 LEU A N 1
ATOM 934 C CA . LEU A 1 124 ? 13.959 73.142 12.710 1.00 22.26 136 LEU A CA 1
ATOM 935 C C . LEU A 1 124 ? 14.172 73.711 14.088 1.00 22.21 136 LEU A C 1
ATOM 936 O O . LEU A 1 124 ? 14.264 74.916 14.249 1.00 21.98 136 LEU A O 1
ATOM 941 N N . SER A 1 125 ? 14.208 72.848 15.090 1.00 21.87 137 SER A N 1
ATOM 942 C CA . SER A 1 125 ? 14.365 73.327 16.480 1.00 22.21 137 SER A CA 1
ATOM 943 C C . SER A 1 125 ? 15.035 72.287 17.377 1.00 23.12 137 SER A C 1
ATOM 944 O O . SER A 1 125 ? 14.692 71.089 17.330 1.00 24.23 137 SER A O 1
ATOM 947 N N . TYR A 1 126 ? 15.972 72.764 18.194 1.00 23.81 138 TYR A N 1
ATOM 948 C CA . TYR A 1 126 ? 16.602 71.925 19.212 1.00 23.50 138 TYR A CA 1
ATOM 949 C C . TYR A 1 126 ? 15.734 71.858 20.483 1.00 24.15 138 TYR A C 1
ATOM 950 O O . TYR A 1 126 ? 15.998 71.048 21.346 1.00 25.25 138 TYR A O 1
ATOM 959 N N . GLY A 1 127 ? 14.720 72.710 20.595 1.00 25.44 139 GLY A N 1
ATOM 960 C CA . GLY A 1 127 ? 13.869 72.691 21.783 1.00 26.75 139 GLY A CA 1
ATOM 961 C C . GLY A 1 127 ? 14.629 72.995 23.088 1.00 28.72 139 GLY A C 1
ATOM 962 O O . GLY A 1 127 ? 15.540 73.830 23.134 1.00 30.28 139 GLY A O 1
ATOM 963 N N . ASN A 1 128 ? 14.259 72.296 24.148 1.00 28.91 140 ASN A N 1
ATOM 964 C CA . ASN A 1 128 ? 14.837 72.554 25.482 1.00 29.35 140 ASN A CA 1
ATOM 965 C C . ASN A 1 128 ? 16.248 71.990 25.482 1.00 32.28 140 ASN A C 1
ATOM 966 O O . ASN A 1 128 ? 16.438 70.809 25.234 1.00 28.40 140 ASN A O 1
ATOM 971 N N . LEU A 1 129 ? 17.236 72.835 25.756 1.00 30.86 141 LEU A N 1
ATOM 972 C CA . LEU A 1 129 ? 18.633 72.363 25.791 1.00 31.14 141 LEU A CA 1
ATOM 973 C C . LEU A 1 129 ? 19.043 71.691 27.119 1.00 33.63 141 LEU A C 1
ATOM 974 O O . LEU A 1 129 ? 20.194 71.269 27.256 1.00 34.77 141 LEU A O 1
ATOM 979 N N . GLY A 1 130 ? 18.090 71.559 28.061 1.00 34.25 142 GLY A N 1
ATOM 980 C CA . GLY A 1 130 ? 18.315 70.951 29.396 1.00 32.93 142 GLY A CA 1
ATOM 981 C C . GLY A 1 130 ? 18.022 69.447 29.489 1.00 34.87 142 GLY A C 1
ATOM 982 O O . GLY A 1 130 ? 17.927 68.900 30.587 1.00 37.81 142 GLY A O 1
ATOM 983 N N . THR A 1 131 ? 17.933 68.780 28.336 1.00 33.08 143 THR A N 1
ATOM 984 C CA . THR A 1 131 ? 17.635 67.347 28.268 1.00 32.68 143 THR A CA 1
ATOM 985 C C . THR A 1 131 ? 18.336 66.698 27.067 1.00 32.71 143 THR A C 1
ATOM 986 O O . THR A 1 131 ? 18.641 67.408 26.114 1.00 32.29 143 THR A O 1
ATOM 990 N N . PHE A 1 132 ? 18.632 65.377 27.144 1.00 30.81 144 PHE A N 1
ATOM 991 C CA . PHE A 1 132 ? 19.157 64.605 25.982 1.00 30.95 144 PHE A CA 1
ATOM 992 C C . PHE A 1 132 ? 18.035 64.051 25.085 1.00 33.63 144 PHE A C 1
ATOM 993 O O . PHE A 1 132 ? 18.306 63.388 24.082 1.00 36.86 144 PHE A O 1
ATOM 1001 N N . GLU A 1 133 ? 16.777 64.280 25.438 1.00 32.87 145 GLU A N 1
ATOM 1002 C CA . GLU A 1 133 ? 15.679 63.651 24.715 1.00 33.55 145 GLU A CA 1
ATOM 1003 C C . GLU A 1 133 ? 14.571 64.608 24.340 1.00 33.67 145 GLU A C 1
ATOM 1004 O O . GLU A 1 133 ? 13.372 64.312 24.505 1.00 33.28 145 GLU A O 1
ATOM 1010 N N . ASP A 1 134 ? 14.944 65.742 23.786 1.00 30.37 146 ASP A N 1
ATOM 1011 C CA . ASP A 1 134 ? 13.926 66.706 23.464 1.00 28.89 146 ASP A CA 1
ATOM 1012 C C . ASP A 1 134 ? 13.162 66.230 22.213 1.00 27.50 146 ASP A C 1
ATOM 1013 O O . ASP A 1 134 ? 13.764 65.848 21.190 1.00 27.03 146 ASP A O 1
ATOM 1018 N N . GLU A 1 135 ? 11.834 66.255 22.313 1.00 27.81 147 GLU A N 1
ATOM 1019 C CA . GLU A 1 135 ? 11.025 65.718 21.228 1.00 28.83 147 GLU A CA 1
ATOM 1020 C C . GLU A 1 135 ? 11.060 66.601 19.980 1.00 27.64 147 GLU A C 1
ATOM 1021 O O . GLU A 1 135 ? 10.926 66.084 18.857 1.00 26.61 147 GLU A O 1
ATOM 1027 N N . ASP A 1 136 ? 11.268 67.919 20.133 1.00 26.52 148 ASP A N 1
ATOM 1028 C CA . ASP A 1 136 ? 11.394 68.804 18.980 1.00 26.76 148 ASP A CA 1
ATOM 1029 C C . ASP A 1 136 ? 12.711 68.574 18.242 1.00 23.89 148 ASP A C 1
ATOM 1030 O O . ASP A 1 136 ? 12.777 68.612 16.997 1.00 23.24 148 ASP A O 1
ATOM 1035 N N . LEU A 1 137 ? 13.767 68.291 18.974 1.00 23.40 149 LEU A N 1
ATOM 1036 C CA . LEU A 1 137 ? 15.054 67.913 18.358 1.00 22.87 149 LEU A CA 1
ATOM 1037 C C . LEU A 1 137 ? 14.940 66.644 17.538 1.00 25.05 149 LEU A C 1
ATOM 1038 O O . LEU A 1 137 ? 15.353 66.608 16.386 1.00 24.70 149 LEU A O 1
ATOM 1043 N N . PHE A 1 138 ? 14.338 65.617 18.126 1.00 25.98 150 PHE A N 1
ATOM 1044 C CA . PHE A 1 138 ? 14.128 64.333 17.411 1.00 24.75 150 PHE A CA 1
ATOM 1045 C C . PHE A 1 138 ? 13.213 64.539 16.204 1.00 22.55 150 PHE A C 1
ATOM 1046 O O . PHE A 1 138 ? 13.463 63.975 15.131 1.00 24.76 150 PHE A O 1
ATOM 1054 N N . ARG A 1 139 ? 12.154 65.310 16.365 1.00 23.58 151 ARG A N 1
ATOM 1055 C CA . ARG A 1 139 ? 11.245 65.598 15.271 1.00 22.34 151 ARG A CA 1
ATOM 1056 C C . ARG A 1 139 ? 11.980 66.293 14.110 1.00 21.85 151 ARG A C 1
ATOM 1057 O O . ARG A 1 139 ? 11.759 65.989 12.927 1.00 23.46 151 ARG A O 1
ATOM 1065 N N . SER A 1 140 ? 12.833 67.245 14.476 1.00 22.21 152 SER A N 1
ATOM 1066 C CA . SER A 1 140 ? 13.665 67.946 13.489 1.00 21.13 152 SER A CA 1
ATOM 1067 C C . SER A 1 140 ? 14.546 66.980 12.661 1.00 22.08 152 SER A C 1
ATOM 1068 O O . SER A 1 140 ? 14.694 67.103 11.417 1.00 21.57 152 SER A O 1
ATOM 1071 N N . ILE A 1 141 ? 15.187 66.043 13.367 1.00 23.66 153 ILE A N 1
ATOM 1072 C CA . ILE A 1 141 ? 16.037 65.047 12.746 1.00 23.49 153 ILE A CA 1
ATOM 1073 C C . ILE A 1 141 ? 15.206 64.171 11.797 1.00 21.43 153 ILE A C 1
ATOM 1074 O O . ILE A 1 141 ? 15.593 63.978 10.632 1.00 21.21 153 ILE A O 1
ATOM 1079 N N . GLU A 1 142 ? 14.043 63.721 12.266 1.00 20.70 154 GLU A N 1
ATOM 1080 C CA . GLU A 1 142 ? 13.126 62.906 11.437 1.00 24.42 154 GLU A CA 1
ATOM 1081 C C . GLU A 1 142 ? 12.669 63.680 10.192 1.00 20.44 154 GLU A C 1
ATOM 1082 O O . GLU A 1 142 ? 12.630 63.140 9.081 1.00 22.23 154 GLU A O 1
ATOM 1093 N N . LEU A 1 143 ? 12.277 64.922 10.391 1.00 19.89 155 LEU A N 1
ATOM 1094 C CA . LEU A 1 143 ? 11.710 65.732 9.325 1.00 22.22 155 LEU A CA 1
ATOM 1095 C C . LEU A 1 143 ? 12.743 65.999 8.261 1.00 20.01 155 LEU A C 1
ATOM 1096 O O . LEU A 1 143 ? 12.461 65.880 7.043 1.00 21.35 155 LEU A O 1
ATOM 1101 N N . ALA A 1 144 ? 13.925 66.450 8.665 1.00 20.74 156 ALA A N 1
ATOM 1102 C CA . ALA A 1 144 ? 14.986 66.650 7.674 1.00 19.74 156 ALA A CA 1
ATOM 1103 C C . ALA A 1 144 ? 15.338 65.332 7.019 1.00 21.86 156 ALA A C 1
ATOM 1104 O O . ALA A 1 144 ? 15.614 65.286 5.838 1.00 21.16 156 ALA A O 1
ATOM 1106 N N . GLY A 1 145 ? 15.350 64.246 7.781 1.00 20.44 157 GLY A N 1
ATOM 1107 C CA . GLY A 1 145 ? 15.561 62.927 7.196 1.00 22.35 157 GLY A CA 1
ATOM 1108 C C . GLY A 1 145 ? 14.566 62.609 6.087 1.00 23.45 157 GLY A C 1
ATOM 1109 O O . GLY A 1 145 ? 14.937 62.094 5.025 1.00 24.12 157 GLY A O 1
ATOM 1121 N N . ILE A 1 147 ? 12.799 64.776 4.238 1.00 22.16 159 ILE A N 1
ATOM 1122 C CA . ILE A 1 147 ? 12.942 65.691 3.122 1.00 22.73 159 ILE A CA 1
ATOM 1123 C C . ILE A 1 147 ? 14.187 65.339 2.288 1.00 23.34 159 ILE A C 1
ATOM 1124 O O . ILE A 1 147 ? 14.189 65.475 1.055 1.00 23.72 159 ILE A O 1
ATOM 1129 N N . LEU A 1 148 ? 15.231 64.861 2.973 1.00 23.22 160 LEU A N 1
ATOM 1130 C CA . LEU A 1 148 ? 16.556 64.625 2.353 1.00 22.19 160 LEU A CA 1
ATOM 1131 C C . LEU A 1 148 ? 16.823 63.194 1.868 1.00 21.90 160 LEU A C 1
ATOM 1132 O O . LEU A 1 148 ? 17.856 62.919 1.287 1.00 23.71 160 LEU A O 1
ATOM 1137 N N . GLY A 1 149 ? 15.861 62.307 2.040 1.00 22.52 161 GLY A N 1
ATOM 1138 C CA . GLY A 1 149 ? 16.062 60.918 1.770 1.00 22.54 161 GLY A CA 1
ATOM 1139 C C . GLY A 1 149 ? 17.120 60.293 2.662 1.00 21.13 161 GLY A C 1
ATOM 1140 O O . GLY A 1 149 ? 17.942 59.538 2.188 1.00 23.40 161 GLY A O 1
ATOM 1141 N N . ARG A 1 150 ? 17.042 60.575 3.959 1.00 20.52 162 ARG A N 1
ATOM 1142 C CA . ARG A 1 150 ? 17.926 60.053 4.976 1.00 21.39 162 ARG A CA 1
ATOM 1143 C C . ARG A 1 150 ? 17.111 59.489 6.145 1.00 21.35 162 ARG A C 1
ATOM 1144 O O . ARG A 1 150 ? 17.462 59.676 7.327 1.00 20.77 162 ARG A O 1
ATOM 1152 N N . GLU A 1 151 ? 15.986 58.839 5.834 1.00 22.49 163 GLU A N 1
ATOM 1153 C CA . GLU A 1 151 ? 15.046 58.422 6.864 1.00 23.30 163 GLU A CA 1
ATOM 1154 C C . GLU A 1 151 ? 15.605 57.366 7.797 1.00 21.33 163 GLU A C 1
ATOM 1155 O O . GLU A 1 151 ? 15.482 57.488 9.015 1.00 23.38 163 GLU A O 1
ATOM 1161 N N . GLU A 1 152 ? 16.199 56.307 7.226 1.00 22.43 164 GLU A N 1
ATOM 1162 C CA . GLU A 1 152 ? 16.844 55.303 8.063 1.00 24.47 164 GLU A CA 1
ATOM 1163 C C . GLU A 1 152 ? 17.924 55.908 8.970 1.00 22.95 164 GLU A C 1
ATOM 1164 O O . GLU A 1 152 ? 17.997 55.601 10.170 1.00 23.24 164 GLU A O 1
ATOM 1170 N N . ARG A 1 153 ? 18.771 56.741 8.377 1.00 22.16 165 ARG A N 1
ATOM 1171 C CA . ARG A 1 153 ? 19.848 57.418 9.098 1.00 23.28 165 ARG A CA 1
ATOM 1172 C C . ARG A 1 153 ? 19.291 58.271 10.232 1.00 21.80 165 ARG A C 1
ATOM 1173 O O . ARG A 1 153 ? 19.801 58.236 11.342 1.00 22.37 165 ARG A O 1
ATOM 1181 N N . ALA A 1 154 ? 18.205 59.005 9.959 1.00 21.83 166 ALA A N 1
ATOM 1182 C CA . ALA A 1 154 ? 17.505 59.757 11.013 1.00 23.52 166 ALA A CA 1
ATOM 1183 C C . ALA A 1 154 ? 17.057 58.880 12.204 1.00 23.53 166 ALA A C 1
ATOM 1184 O O . ALA A 1 154 ? 17.243 59.247 13.365 1.00 23.77 166 ALA A O 1
ATOM 1186 N N . HIS A 1 155 ? 16.442 57.728 11.924 1.00 23.54 167 HIS A N 1
ATOM 1187 C CA . HIS A 1 155 ? 16.012 56.842 12.980 1.00 26.90 167 HIS A CA 1
ATOM 1188 C C . HIS A 1 155 ? 17.197 56.368 13.786 1.00 23.51 167 HIS A C 1
ATOM 1189 O O . HIS A 1 155 ? 17.144 56.281 15.025 1.00 24.27 167 HIS A O 1
ATOM 1196 N N . GLU A 1 156 ? 18.265 56.043 13.072 1.00 21.45 168 GLU A N 1
ATOM 1197 C CA . GLU A 1 156 ? 19.499 55.552 13.693 1.00 24.77 168 GLU A CA 1
ATOM 1198 C C . GLU A 1 156 ? 20.126 56.580 14.625 1.00 23.24 168 GLU A C 1
ATOM 1199 O O . GLU A 1 156 ? 20.611 56.216 15.723 1.00 24.20 168 GLU A O 1
ATOM 1205 N N . VAL A 1 157 ? 20.134 57.846 14.203 1.00 22.67 169 VAL A N 1
ATOM 1206 C CA . VAL A 1 157 ? 20.712 58.940 15.009 1.00 23.17 169 VAL A CA 1
ATOM 1207 C C . VAL A 1 157 ? 19.899 59.109 16.266 1.00 23.21 169 VAL A C 1
ATOM 1208 O O . VAL A 1 157 ? 20.469 59.155 17.382 1.00 23.09 169 VAL A O 1
ATOM 1212 N N . VAL A 1 158 ? 18.584 59.173 16.130 1.00 23.46 170 VAL A N 1
ATOM 1213 C CA . VAL A 1 158 ? 17.742 59.358 17.309 1.00 24.61 170 VAL A CA 1
ATOM 1214 C C . VAL A 1 158 ? 17.852 58.150 18.268 1.00 22.69 170 VAL A C 1
ATOM 1215 O O . VAL A 1 158 ? 17.959 58.296 19.494 1.00 22.17 170 VAL A O 1
ATOM 1219 N N . ASP A 1 159 ? 17.863 56.949 17.720 1.00 21.46 171 ASP A N 1
ATOM 1220 C CA . ASP A 1 159 ? 17.982 55.766 18.524 1.00 22.97 171 ASP A CA 1
ATOM 1221 C C . ASP A 1 159 ? 19.317 55.744 19.268 1.00 24.12 171 ASP A C 1
ATOM 1222 O O . ASP A 1 159 ? 19.354 55.379 20.440 1.00 23.79 171 ASP A O 1
ATOM 1227 N N . PHE A 1 160 ? 20.391 56.156 18.616 1.00 24.52 172 PHE A N 1
ATOM 1228 C CA . PHE A 1 160 ? 21.710 56.216 19.243 1.00 24.24 172 PHE A CA 1
ATOM 1229 C C . PHE A 1 160 ? 21.682 57.110 20.458 1.00 25.47 172 PHE A C 1
ATOM 1230 O O . PHE A 1 160 ? 22.201 56.740 21.519 1.00 24.39 172 PHE A O 1
ATOM 1238 N N . ILE A 1 161 ? 21.020 58.261 20.326 1.00 24.31 173 ILE A N 1
ATOM 1239 C CA . ILE A 1 161 ? 20.934 59.242 21.410 1.00 23.07 173 ILE A CA 1
ATOM 1240 C C . ILE A 1 161 ? 20.100 58.702 22.577 1.00 24.68 173 ILE A C 1
ATOM 1241 O O . ILE A 1 161 ? 20.507 58.761 23.746 1.00 22.85 173 ILE A O 1
ATOM 1246 N N . ARG A 1 162 ? 18.920 58.165 22.253 1.00 24.27 174 ARG A N 1
ATOM 1247 C CA . ARG A 1 162 ? 18.074 57.571 23.249 1.00 25.27 174 ARG A CA 1
ATOM 1248 C C . ARG A 1 162 ? 18.794 56.429 24.004 1.00 24.37 174 ARG A C 1
ATOM 1249 O O . ARG A 1 162 ? 18.656 56.297 25.238 1.00 24.52 174 ARG A O 1
ATOM 1266 N N . ALA A 1 164 ? 21.969 55.978 24.435 1.00 24.15 176 ALA A N 1
ATOM 1267 C CA . ALA A 1 164 ? 23.048 56.523 25.242 1.00 23.90 176 ALA A CA 1
ATOM 1268 C C . ALA A 1 164 ? 22.492 57.069 26.551 1.00 25.08 176 ALA A C 1
ATOM 1269 O O . ALA A 1 164 ? 22.966 56.715 27.628 1.00 22.79 176 ALA A O 1
ATOM 1271 N N . GLN A 1 165 ? 21.382 57.796 26.466 1.00 25.35 177 GLN A N 1
ATOM 1272 C CA . GLN A 1 165 ? 20.674 58.250 27.661 1.00 27.00 177 GLN A CA 1
ATOM 1273 C C . GLN A 1 165 ? 20.277 57.083 28.554 1.00 25.03 177 GLN A C 1
ATOM 1274 O O . GLN A 1 165 ? 20.585 57.095 29.765 1.00 25.47 177 GLN A O 1
ATOM 1280 N N . GLU A 1 166 ? 19.651 56.048 27.982 1.00 23.74 178 GLU A N 1
ATOM 1281 C CA . GLU A 1 166 ? 19.227 54.904 28.765 1.00 25.13 178 GLU A CA 1
ATOM 1282 C C . GLU A 1 166 ? 20.408 54.233 29.438 1.00 23.27 178 GLU A C 1
ATOM 1283 O O . GLU A 1 166 ? 20.323 53.813 30.601 1.00 22.39 178 GLU A O 1
ATOM 1289 N N . ASP A 1 167 ? 21.522 54.140 28.716 1.00 22.99 179 ASP A N 1
ATOM 1290 C CA . ASP A 1 167 ? 22.733 53.434 29.216 1.00 21.61 179 ASP A CA 1
ATOM 1291 C C . ASP A 1 167 ? 23.318 54.168 30.405 1.00 19.75 179 ASP A C 1
ATOM 1292 O O . ASP A 1 167 ? 23.694 53.560 31.400 1.00 22.13 179 ASP A O 1
ATOM 1297 N N . LEU A 1 168 ? 23.371 55.505 30.321 1.00 20.34 180 LEU A N 1
ATOM 1298 C CA . LEU A 1 168 ? 23.841 56.329 31.417 1.00 21.17 180 LEU A CA 1
ATOM 1299 C C . LEU A 1 168 ? 22.931 56.215 32.666 1.00 23.27 180 LEU A C 1
ATOM 1300 O O . LEU A 1 168 ? 23.415 56.024 33.768 1.00 21.73 180 LEU A O 1
ATOM 1305 N N . VAL A 1 169 ? 21.615 56.245 32.472 1.00 22.66 181 VAL A N 1
ATOM 1306 C CA . VAL A 1 169 ? 20.674 55.953 33.566 1.00 22.05 181 VAL A CA 1
ATOM 1307 C C . VAL A 1 169 ? 20.890 54.574 34.190 1.00 20.28 181 VAL A C 1
ATOM 1308 O O . VAL A 1 169 ? 20.987 54.448 35.435 1.00 21.43 181 VAL A O 1
ATOM 1312 N N . THR A 1 170 ? 20.973 53.549 33.348 1.00 19.76 182 THR A N 1
ATOM 1313 C CA . THR A 1 170 ? 21.202 52.185 33.808 1.00 20.46 182 THR A CA 1
ATOM 1314 C C . THR A 1 170 ? 22.485 52.090 34.646 1.00 20.44 182 THR A C 1
ATOM 1315 O O . THR A 1 170 ? 22.466 51.516 35.740 1.00 19.06 182 THR A O 1
ATOM 1319 N N . ARG A 1 171 ? 23.579 52.621 34.132 1.00 20.93 183 ARG A N 1
ATOM 1320 C CA . ARG A 1 171 ? 24.872 52.519 34.834 1.00 20.18 183 ARG A CA 1
ATOM 1321 C C . ARG A 1 171 ? 24.872 53.232 36.180 1.00 21.86 183 ARG A C 1
ATOM 1322 O O . ARG A 1 171 ? 25.606 52.863 37.089 1.00 24.54 183 ARG A O 1
ATOM 1330 N N . SER A 1 172 ? 24.066 54.289 36.279 1.00 23.98 184 SER A N 1
ATOM 1331 C CA . SER A 1 172 ? 24.045 55.115 37.497 1.00 22.67 184 SER A CA 1
ATOM 1332 C C . SER A 1 172 ? 22.984 54.684 38.516 1.00 23.54 184 SER A C 1
ATOM 1333 O O . SER A 1 172 ? 22.969 55.196 39.645 1.00 23.86 184 SER A O 1
ATOM 1338 N N . GLU A 1 173 ? 22.126 53.735 38.143 1.00 26.34 185 GLU A N 1
ATOM 1339 C CA . GLU A 1 173 ? 20.990 53.342 38.978 1.00 28.66 185 GLU A CA 1
ATOM 1340 C C . GLU A 1 173 ? 21.467 52.768 40.326 1.00 26.79 185 GLU A C 1
ATOM 1341 O O . GLU A 1 173 ? 22.303 51.868 40.395 1.00 23.76 185 GLU A O 1
ATOM 1352 N N . GLY A 1 174 ? 20.919 53.292 41.412 1.00 28.60 186 GLY A N 1
ATOM 1353 C CA . GLY A 1 174 ? 21.178 52.749 42.721 1.00 28.00 186 GLY A CA 1
ATOM 1354 C C . GLY A 1 174 ? 22.424 53.184 43.466 1.00 29.20 186 GLY A C 1
ATOM 1355 O O . GLY A 1 174 ? 22.638 52.748 44.585 1.00 34.52 186 GLY A O 1
ATOM 1356 N N . VAL A 1 175 ? 23.234 54.048 42.879 1.00 26.45 187 VAL A N 1
ATOM 1357 C CA . VAL A 1 175 ? 24.459 54.492 43.511 1.00 26.19 187 VAL A CA 1
ATOM 1358 C C . VAL A 1 175 ? 24.130 55.797 44.259 1.00 27.10 187 VAL A C 1
ATOM 1359 O O . VAL A 1 175 ? 23.285 56.560 43.807 1.00 29.03 187 VAL A O 1
ATOM 1366 N N . GLU A 1 176 ? 24.825 56.061 45.363 1.00 28.49 188 GLU A N 1
ATOM 1367 C CA . GLU A 1 176 ? 24.643 57.317 46.096 1.00 30.39 188 GLU A CA 1
ATOM 1368 C C . GLU A 1 176 ? 25.146 58.469 45.252 1.00 28.05 188 GLU A C 1
ATOM 1369 O O . GLU A 1 176 ? 26.172 58.354 44.579 1.00 28.12 188 GLU A O 1
ATOM 1375 N N . SER A 1 177 ? 24.420 59.582 45.312 1.00 29.27 189 SER A N 1
ATOM 1376 C CA . SER A 1 177 ? 24.685 60.737 44.478 1.00 29.43 189 SER A CA 1
ATOM 1377 C C . SER A 1 177 ? 25.653 61.699 45.210 1.00 29.83 189 SER A C 1
ATOM 1378 O O . SER A 1 177 ? 25.300 62.227 46.274 1.00 29.72 189 SER A O 1
ATOM 1381 N N . PRO A 1 178 ? 26.838 61.952 44.640 1.00 27.95 190 PRO A N 1
ATOM 1382 C CA . PRO A 1 178 ? 27.764 62.907 45.237 1.00 26.88 190 PRO A CA 1
ATOM 1383 C C . PRO A 1 178 ? 27.397 64.327 44.830 1.00 22.99 190 PRO A C 1
ATOM 1384 O O . PRO A 1 178 ? 26.671 64.536 43.839 1.00 24.60 190 PRO A O 1
ATOM 1388 N N . THR A 1 179 ? 27.869 65.297 45.609 1.00 23.16 191 THR A N 1
ATOM 1389 C CA . THR A 1 179 ? 27.700 66.702 45.243 1.00 21.31 191 THR A CA 1
ATOM 1390 C C . THR A 1 179 ? 28.706 67.088 44.160 1.00 20.32 191 THR A C 1
ATOM 1391 O O . THR A 1 179 ? 29.891 66.660 44.171 1.00 21.09 191 THR A O 1
ATOM 1395 N N . VAL A 1 180 ? 28.224 67.892 43.227 1.00 21.49 192 VAL A N 1
ATOM 1396 C CA . VAL A 1 180 ? 29.010 68.308 42.050 1.00 21.74 192 VAL A CA 1
ATOM 1397 C C . VAL A 1 180 ? 28.734 69.748 41.683 1.00 22.34 192 VAL A C 1
ATOM 1398 O O . VAL A 1 180 ? 27.706 70.328 42.084 1.00 23.55 192 VAL A O 1
ATOM 1402 N N . TYR A 1 181 ? 29.689 70.315 40.939 1.00 22.26 193 TYR A N 1
ATOM 1403 C CA . TYR A 1 181 ? 29.556 71.654 40.332 1.00 21.96 193 TYR A CA 1
ATOM 1404 C C . TYR A 1 181 ? 30.227 71.704 38.954 1.00 22.29 193 TYR A C 1
ATOM 1405 O O . TYR A 1 181 ? 31.287 71.118 38.741 1.00 22.27 193 TYR A O 1
ATOM 1414 N N . VAL A 1 182 ? 29.593 72.404 38.015 1.00 21.52 194 VAL A N 1
ATOM 1415 C CA . VAL A 1 182 ? 30.232 72.716 36.751 1.00 20.45 194 VAL A CA 1
ATOM 1416 C C . VAL A 1 182 ? 30.439 74.229 36.604 1.00 21.11 194 VAL A C 1
ATOM 1417 O O . VAL A 1 182 ? 29.520 75.026 36.828 1.00 23.36 194 VAL A O 1
ATOM 1421 N N . GLY A 1 183 ? 31.647 74.637 36.210 1.00 20.05 195 GLY A N 1
ATOM 1422 C CA . GLY A 1 183 ? 31.959 76.041 36.042 1.00 22.16 195 GLY A CA 1
ATOM 1423 C C . GLY A 1 183 ? 32.637 76.265 34.703 1.00 21.15 195 GLY A C 1
ATOM 1424 O O . GLY A 1 183 ? 32.957 75.320 34.009 1.00 23.40 195 GLY A O 1
ATOM 1425 N N . GLY A 1 184 ? 32.847 77.528 34.338 1.00 22.20 196 GLY A N 1
ATOM 1426 C CA . GLY A 1 184 ? 33.493 77.827 33.077 1.00 20.25 196 GLY A CA 1
ATOM 1427 C C . GLY A 1 184 ? 32.591 77.785 31.844 1.00 22.62 196 GLY A C 1
ATOM 1428 O O . GLY A 1 184 ? 33.057 77.830 30.719 1.00 25.02 196 GLY A O 1
ATOM 1429 N N . ILE A 1 185 ? 31.299 77.700 32.066 1.00 21.87 197 ILE A N 1
ATOM 1430 C CA . ILE A 1 185 ? 30.333 77.557 30.969 1.00 22.70 197 ILE A CA 1
ATOM 1431 C C . ILE A 1 185 ? 30.231 78.842 30.128 1.00 23.39 197 ILE A C 1
ATOM 1432 O O . ILE A 1 185 ? 29.998 79.906 30.649 1.00 25.76 197 ILE A O 1
ATOM 1437 N N . GLY A 1 186 ? 30.430 78.690 28.827 1.00 25.99 198 GLY A N 1
ATOM 1438 C CA . GLY A 1 186 ? 30.303 79.811 27.897 1.00 25.96 198 GLY A CA 1
ATOM 1439 C C . GLY A 1 186 ? 28.867 80.267 27.826 1.00 25.33 198 GLY A C 1
ATOM 1440 O O . GLY A 1 186 ? 27.933 79.430 27.848 1.00 25.28 198 GLY A O 1
ATOM 1441 N N . TYR A 1 187 ? 28.686 81.589 27.768 1.00 28.51 199 TYR A N 1
ATOM 1442 C CA . TYR A 1 187 ? 27.371 82.186 27.726 1.00 27.88 199 TYR A CA 1
ATOM 1443 C C . TYR A 1 187 ? 27.529 83.572 27.099 1.00 31.29 199 TYR A C 1
ATOM 1444 O O . TYR A 1 187 ? 27.920 84.524 27.760 1.00 30.22 199 TYR A O 1
ATOM 1464 N N . GLY A 1 189 ? 29.951 84.488 25.227 1.00 30.55 201 GLY A N 1
ATOM 1465 C CA . GLY A 1 189 ? 31.352 84.798 25.560 1.00 30.32 201 GLY A CA 1
ATOM 1466 C C . GLY A 1 189 ? 31.859 83.826 26.624 1.00 28.29 201 GLY A C 1
ATOM 1467 O O . GLY A 1 189 ? 31.053 83.122 27.258 1.00 28.48 201 GLY A O 1
ATOM 1468 N N . ALA A 1 190 ? 33.176 83.804 26.810 1.00 29.12 202 ALA A N 1
ATOM 1469 C CA . ALA A 1 190 ? 33.813 82.955 27.803 1.00 28.26 202 ALA A CA 1
ATOM 1470 C C . ALA A 1 190 ? 33.686 83.548 29.202 1.00 27.82 202 ALA A C 1
ATOM 1471 O O . ALA A 1 190 ? 33.711 84.758 29.395 1.00 26.00 202 ALA A O 1
ATOM 1473 N N . HIS A 1 191 ? 33.589 82.655 30.182 1.00 26.52 203 HIS A N 1
ATOM 1474 C CA . HIS A 1 191 ? 33.477 83.016 31.588 1.00 23.25 203 HIS A CA 1
ATOM 1475 C C . HIS A 1 191 ? 34.213 81.990 32.449 1.00 25.54 203 HIS A C 1
ATOM 1476 O O . HIS A 1 191 ? 34.495 80.884 31.999 1.00 27.01 203 HIS A O 1
ATOM 1483 N N . GLY A 1 192 ? 34.483 82.364 33.690 1.00 24.44 204 GLY A N 1
ATOM 1484 C CA . GLY A 1 192 ? 35.211 81.523 34.610 1.00 25.17 204 GLY A CA 1
ATOM 1485 C C . GLY A 1 192 ? 34.300 80.789 35.557 1.00 21.95 204 GLY A C 1
ATOM 1486 O O . GLY A 1 192 ? 33.203 80.336 35.195 1.00 22.57 204 GLY A O 1
ATOM 1487 N N . ILE A 1 193 ? 34.777 80.655 36.797 1.00 20.76 205 ILE A N 1
ATOM 1488 C CA . ILE A 1 193 ? 34.196 79.682 37.721 1.00 20.52 205 ILE A CA 1
ATOM 1489 C C . ILE A 1 193 ? 32.761 79.991 38.105 1.00 21.89 205 ILE A C 1
ATOM 1490 O O . ILE A 1 193 ? 32.014 79.069 38.445 1.00 26.24 205 ILE A O 1
ATOM 1495 N N . ASP A 1 194 ? 32.363 81.262 37.989 1.00 21.30 206 ASP A N 1
ATOM 1496 C CA . ASP A 1 194 ? 31.011 81.693 38.395 1.00 22.76 206 ASP A CA 1
ATOM 1497 C C . ASP A 1 194 ? 29.892 81.443 37.372 1.00 21.64 206 ASP A C 1
ATOM 1498 O O . ASP A 1 194 ? 28.753 81.782 37.645 1.00 25.37 206 ASP A O 1
ATOM 1503 N N . SER A 1 195 ? 30.226 80.891 36.213 1.00 20.64 207 SER A N 1
ATOM 1504 C CA . SER A 1 195 ? 29.290 80.606 35.111 1.00 21.15 207 SER A CA 1
ATOM 1505 C C . SER A 1 195 ? 28.958 79.105 35.134 1.00 22.60 207 SER A C 1
ATOM 1506 O O . SER A 1 195 ? 29.794 78.241 34.789 1.00 23.99 207 SER A O 1
ATOM 1509 N N . THR A 1 196 ? 27.723 78.793 35.491 1.00 23.01 208 THR A N 1
ATOM 1510 C CA . THR A 1 196 ? 27.297 77.398 35.733 1.00 21.96 208 THR A CA 1
ATOM 1511 C C . THR A 1 196 ? 25.956 77.130 35.083 1.00 26.18 208 THR A C 1
ATOM 1512 O O . THR A 1 196 ? 25.461 77.907 34.258 1.00 26.40 208 THR A O 1
ATOM 1516 N N . GLU A 1 197 ? 25.409 75.969 35.385 1.00 26.36 209 GLU A N 1
ATOM 1517 C CA . GLU A 1 197 ? 24.118 75.612 34.855 1.00 27.25 209 GLU A CA 1
ATOM 1518 C C . GLU A 1 197 ? 23.339 74.763 35.858 1.00 27.79 209 GLU A C 1
ATOM 1519 O O . GLU A 1 197 ? 23.903 73.816 36.416 1.00 24.78 209 GLU A O 1
ATOM 1525 N N . ALA A 1 198 ? 22.060 75.117 36.074 1.00 26.73 210 ALA A N 1
ATOM 1526 C CA . ALA A 1 198 ? 21.109 74.343 36.876 1.00 27.65 210 ALA A CA 1
ATOM 1527 C C . ALA A 1 198 ? 20.396 73.348 35.920 1.00 27.26 210 ALA A C 1
ATOM 1528 O O . ALA A 1 198 ? 20.201 73.645 34.766 1.00 29.28 210 ALA A O 1
ATOM 1541 N N . TYR A 1 200 ? 21.729 70.617 34.636 1.00 28.12 212 TYR A N 1
ATOM 1542 C CA . TYR A 1 200 ? 22.779 70.415 33.623 1.00 27.02 212 TYR A CA 1
ATOM 1543 C C . TYR A 1 200 ? 22.653 68.986 33.114 1.00 26.26 212 TYR A C 1
ATOM 1544 O O . TYR A 1 200 ? 22.809 68.065 33.901 1.00 24.18 212 TYR A O 1
ATOM 1553 N N . PRO A 1 201 ? 22.339 68.801 31.828 1.00 25.95 213 PRO A N 1
ATOM 1554 C CA . PRO A 1 201 ? 21.998 67.462 31.332 1.00 26.17 213 PRO A CA 1
ATOM 1555 C C . PRO A 1 201 ? 22.951 66.277 31.680 1.00 24.19 213 PRO A C 1
ATOM 1556 O O . PRO A 1 201 ? 22.471 65.199 32.034 1.00 25.44 213 PRO A O 1
ATOM 1560 N N . PRO A 1 202 ? 24.280 66.469 31.590 1.00 24.13 214 PRO A N 1
ATOM 1561 C CA . PRO A 1 202 ? 25.162 65.395 32.008 1.00 24.89 214 PRO A CA 1
ATOM 1562 C C . PRO A 1 202 ? 25.028 65.044 33.479 1.00 24.50 214 PRO A C 1
ATOM 1563 O O . PRO A 1 202 ? 25.117 63.887 33.818 1.00 26.98 214 PRO A O 1
ATOM 1567 N N . PHE A 1 203 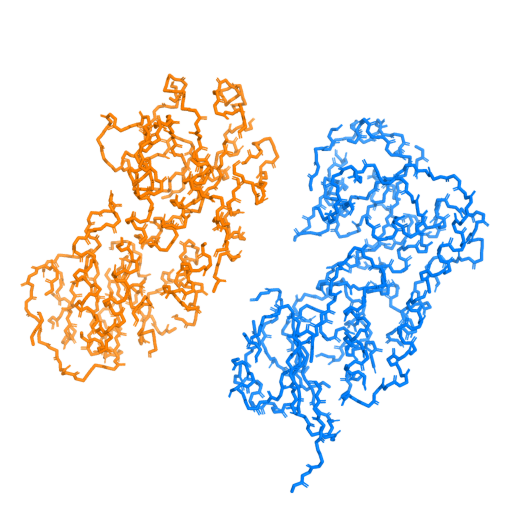? 24.782 66.034 34.331 1.00 23.11 215 PHE A N 1
ATOM 1568 C CA . PHE A 1 203 ? 24.523 65.741 35.743 1.00 22.35 215 PHE A CA 1
ATOM 1569 C C . PHE A 1 203 ? 23.175 65.042 35.935 1.00 24.68 215 PHE A C 1
ATOM 1570 O O . PHE A 1 203 ? 23.039 64.085 36.709 1.00 24.36 215 PHE A O 1
ATOM 1578 N N . VAL A 1 204 ? 22.168 65.556 35.263 1.00 21.34 216 VAL A N 1
ATOM 1579 C CA . VAL A 1 204 ? 20.817 65.077 35.479 1.00 22.22 216 VAL A CA 1
ATOM 1580 C C . VAL A 1 204 ? 20.716 63.576 35.094 1.00 24.00 216 VAL A C 1
ATOM 1581 O O . VAL A 1 204 ? 20.153 62.769 35.835 1.00 25.04 216 VAL A O 1
ATOM 1585 N N . VAL A 1 205 ? 21.298 63.196 33.972 1.00 23.87 217 VAL A N 1
ATOM 1586 C CA . VAL A 1 205 ? 21.249 61.779 33.560 1.00 23.08 217 VAL A CA 1
ATOM 1587 C C . VAL A 1 205 ? 21.953 60.823 34.526 1.00 25.01 217 VAL A C 1
ATOM 1588 O O . VAL A 1 205 ? 21.632 59.644 34.595 1.00 26.54 217 VAL A O 1
ATOM 1592 N N . LEU A 1 206 ? 22.925 61.341 35.274 1.00 24.69 218 LEU A N 1
ATOM 1593 C CA . LEU A 1 206 ? 23.660 60.584 36.262 1.00 23.76 218 LEU A CA 1
ATOM 1594 C C . LEU A 1 206 ? 23.121 60.814 37.702 1.00 22.93 218 LEU A C 1
ATOM 1595 O O . LEU A 1 206 ? 23.707 60.369 38.647 1.00 24.14 218 LEU A O 1
ATOM 1600 N N . HIS A 1 207 ? 21.991 61.525 37.826 1.00 23.57 219 HIS A N 1
ATOM 1601 C CA . HIS A 1 207 ? 21.404 61.951 39.100 1.00 24.18 219 HIS A CA 1
ATOM 1602 C C . HIS A 1 207 ? 22.423 62.529 40.086 1.00 25.13 219 HIS A C 1
ATOM 1603 O O . HIS A 1 207 ? 22.304 62.372 41.298 1.00 25.12 219 HIS A O 1
ATOM 1610 N N . ALA A 1 208 ? 23.411 63.241 39.556 1.00 25.20 220 ALA A N 1
ATOM 1611 C CA . ALA A 1 208 ? 24.406 63.851 40.418 1.00 24.75 220 ALA A CA 1
ATOM 1612 C C . ALA A 1 208 ? 23.736 65.023 41.189 1.00 22.75 220 ALA A C 1
ATOM 1613 O O . ALA A 1 208 ? 22.814 65.658 40.682 1.00 22.65 220 ALA A O 1
ATOM 1615 N N . ARG A 1 209 ? 24.149 65.253 42.422 1.00 22.46 221 ARG A N 1
ATOM 1616 C CA . ARG A 1 209 ? 23.561 66.354 43.192 1.00 25.52 221 ARG A CA 1
ATOM 1617 C C . ARG A 1 209 ? 24.291 67.632 42.787 1.00 23.60 221 ARG A C 1
ATOM 1618 O O . ARG A 1 209 ? 25.305 68.006 43.401 1.00 23.03 221 ARG A O 1
ATOM 1626 N N . ASN A 1 210 ? 23.746 68.330 41.793 1.00 24.36 222 ASN A N 1
ATOM 1627 C CA . ASN A 1 210 ? 24.295 69.603 41.372 1.00 22.68 222 ASN A CA 1
ATOM 1628 C C . ASN A 1 210 ? 23.979 70.645 42.451 1.00 23.81 222 ASN A C 1
ATOM 1629 O O . ASN A 1 210 ? 22.803 70.938 42.725 1.00 26.86 222 ASN A O 1
ATOM 1634 N N . VAL A 1 211 ? 25.024 71.234 43.018 1.00 23.26 223 VAL A N 1
ATOM 1635 C CA . VAL A 1 211 ? 24.839 72.156 44.133 1.00 23.68 223 VAL A CA 1
ATOM 1636 C C . VAL A 1 211 ? 24.040 73.443 43.805 1.00 25.73 223 VAL A C 1
ATOM 1637 O O . VAL A 1 211 ? 23.583 74.112 44.729 1.00 28.20 223 VAL A O 1
ATOM 1641 N N . VAL A 1 212 ? 23.877 73.794 42.529 1.00 23.76 224 VAL A N 1
ATOM 1642 C CA . VAL A 1 212 ? 23.130 75.011 42.158 1.00 27.31 224 VAL A CA 1
ATOM 1643 C C . VAL A 1 212 ? 21.689 74.713 41.709 1.00 29.04 224 VAL A C 1
ATOM 1644 O O . VAL A 1 212 ? 21.016 75.618 41.216 1.00 32.09 224 VAL A O 1
ATOM 1648 N N . ASP A 1 213 ? 21.228 73.466 41.818 1.00 29.60 225 ASP A N 1
ATOM 1649 C CA . ASP A 1 213 ? 19.935 73.089 41.213 1.00 31.74 225 ASP A CA 1
ATOM 1650 C C . ASP A 1 213 ? 18.736 73.757 41.892 1.00 35.64 225 ASP A C 1
ATOM 1651 O O . ASP A 1 213 ? 17.653 73.818 41.305 1.00 36.73 225 ASP A O 1
ATOM 1656 N N . GLU A 1 214 ? 18.962 74.246 43.102 1.00 35.94 226 GLU A N 1
ATOM 1657 C CA . GLU A 1 214 ? 18.032 75.137 43.818 1.00 41.84 226 GLU A CA 1
ATOM 1658 C C . GLU A 1 214 ? 17.614 76.356 42.975 1.00 40.12 226 GLU A C 1
ATOM 1659 O O . GLU A 1 214 ? 16.540 76.898 43.178 1.00 41.90 226 GLU A O 1
ATOM 1665 N N . LEU A 1 215 ? 18.445 76.752 42.010 1.00 37.64 227 LEU A N 1
ATOM 1666 C CA . LEU A 1 215 ? 18.185 77.935 41.186 1.00 36.08 227 LEU A CA 1
ATOM 1667 C C . LEU A 1 215 ? 17.245 77.668 40.011 1.00 37.84 227 LEU A C 1
ATOM 1668 O O . LEU A 1 215 ? 16.831 78.589 39.302 1.00 39.04 227 LEU A O 1
ATOM 1673 N N . GLY A 1 216 ? 16.919 76.405 39.768 1.00 36.63 228 GLY A N 1
ATOM 1674 C CA . GLY A 1 216 ? 15.956 76.083 38.732 1.00 38.15 228 GLY A CA 1
ATOM 1675 C C . GLY A 1 216 ? 16.572 75.381 37.557 1.00 37.52 228 GLY A C 1
ATOM 1676 O O . GLY A 1 216 ? 16.933 74.221 37.679 1.00 37.81 228 GLY A O 1
ATOM 1677 N N . GLU A 1 217 ? 16.716 76.079 36.434 1.00 38.55 229 GLU A N 1
ATOM 1678 C CA . GLU A 1 217 ? 17.204 75.453 35.228 1.00 41.54 229 GLU A CA 1
ATOM 1679 C C . GLU A 1 217 ? 17.829 76.453 34.257 1.00 39.00 229 GLU A C 1
ATOM 1680 O O . GLU A 1 217 ? 17.461 77.622 34.228 1.00 38.96 229 GLU A O 1
ATOM 1686 N N . GLY A 1 218 ? 18.799 75.964 33.495 1.00 35.24 230 GLY A N 1
ATOM 1687 C CA . GLY A 1 218 ? 19.554 76.748 32.543 1.00 33.42 230 GLY A CA 1
ATOM 1688 C C . GLY A 1 218 ? 20.728 77.486 33.166 1.00 31.80 230 GLY A C 1
ATOM 1689 O O . GLY A 1 218 ? 21.050 77.325 34.361 1.00 30.73 230 GLY A O 1
ATOM 1690 N N . HIS A 1 219 ? 21.363 78.284 32.328 1.00 32.49 231 HIS A N 1
ATOM 1691 C CA . HIS A 1 219 ? 22.525 79.015 32.704 1.00 29.63 231 HIS A CA 1
ATOM 1692 C C . HIS A 1 219 ? 22.269 79.875 33.921 1.00 29.89 231 HIS A C 1
ATOM 1693 O O . HIS A 1 219 ? 21.225 80.531 34.017 1.00 30.43 231 HIS A O 1
ATOM 1711 N N . PHE A 1 221 ? 24.694 82.624 36.586 1.00 25.11 233 PHE A N 1
ATOM 1712 C CA . PHE A 1 221 ? 25.871 83.243 37.176 1.00 24.95 233 PHE A CA 1
ATOM 1713 C C . PHE A 1 221 ? 25.685 83.251 38.672 1.00 25.80 233 PHE A C 1
ATOM 1714 O O . PHE A 1 221 ? 24.711 83.806 39.158 1.00 28.79 233 PHE A O 1
ATOM 1722 N N . ILE A 1 222 ? 26.637 82.731 39.412 1.00 25.12 234 ILE A N 1
ATOM 1723 C CA . ILE A 1 222 ? 26.530 82.633 40.858 1.00 25.57 234 ILE A CA 1
ATOM 1724 C C . ILE A 1 222 ? 27.606 83.474 41.531 1.00 26.10 234 ILE A C 1
ATOM 1725 O O . ILE A 1 222 ? 28.537 83.912 40.858 1.00 25.36 234 ILE A O 1
ATOM 1730 N N . ASP A 1 223 ? 27.422 83.739 42.838 1.00 25.18 235 ASP A N 1
ATOM 1731 C CA . ASP A 1 223 ? 28.423 84.383 43.688 1.00 25.33 235 ASP A CA 1
ATOM 1732 C C . ASP A 1 223 ? 29.404 83.283 44.065 1.00 25.29 235 ASP A C 1
ATOM 1733 O O . ASP A 1 223 ? 28.994 82.304 44.705 1.00 24.84 235 ASP A O 1
ATOM 1738 N N . PRO A 1 224 ? 30.682 83.411 43.657 1.00 27.21 236 PRO A N 1
ATOM 1739 C CA . PRO A 1 224 ? 31.565 82.271 43.897 1.00 29.93 236 PRO A CA 1
ATOM 1740 C C . PRO A 1 224 ? 31.852 82.050 45.381 1.00 28.26 236 PRO A C 1
ATOM 1741 O O . PRO A 1 224 ? 32.277 80.948 45.729 1.00 27.22 236 PRO A O 1
ATOM 1745 N N . GLU A 1 225 ? 31.560 83.020 46.243 1.00 28.17 237 GLU A N 1
ATOM 1746 C CA . GLU A 1 225 ? 31.607 82.780 47.685 1.00 28.97 237 GLU A CA 1
ATOM 1747 C C . GLU A 1 225 ? 30.661 81.643 48.093 1.00 27.69 237 GLU A C 1
ATOM 1748 O O . GLU A 1 225 ? 30.917 80.977 49.076 1.00 26.06 237 GLU A O 1
ATOM 1765 N N . LEU A 1 227 ? 30.272 78.917 46.637 1.00 25.55 239 LEU A N 1
ATOM 1766 C CA . LEU A 1 227 ? 31.008 77.655 46.480 1.00 25.36 239 LEU A CA 1
ATOM 1767 C C . LEU A 1 227 ? 31.647 77.195 47.756 1.00 26.37 239 LEU A C 1
ATOM 1768 O O . LEU A 1 227 ? 31.846 76.004 47.979 1.00 26.15 239 LEU A O 1
ATOM 1773 N N . LEU A 1 228 ? 32.104 78.158 48.551 1.00 23.59 240 LEU A N 1
ATOM 1774 C CA . LEU A 1 228 ? 32.660 77.828 49.833 1.00 25.90 240 LEU A CA 1
ATOM 1775 C C . LEU A 1 228 ? 31.639 77.109 50.725 1.00 24.98 240 LEU A C 1
ATOM 1776 O O . LEU A 1 228 ? 32.030 76.237 51.499 1.00 26.69 240 LEU A O 1
ATOM 1781 N N . VAL A 1 229 ? 30.355 77.445 50.606 1.00 23.09 241 VAL A N 1
ATOM 1782 C CA . VAL A 1 229 ? 29.293 76.792 51.408 1.00 21.18 241 VAL A CA 1
ATOM 1783 C C . VAL A 1 229 ? 28.821 75.477 50.751 1.00 22.01 241 VAL A C 1
ATOM 1784 O O . VAL A 1 229 ? 28.695 74.444 51.425 1.00 23.51 241 VAL A O 1
ATOM 1788 N N . TRP A 1 230 ? 28.549 75.512 49.458 1.00 20.07 242 TRP A N 1
ATOM 1789 C CA . TRP A 1 230 ? 28.131 74.323 48.707 1.00 19.91 242 TRP A CA 1
ATOM 1790 C C . TRP A 1 230 ? 29.213 73.226 48.794 1.00 21.99 242 TRP A C 1
ATOM 1791 O O . TRP A 1 230 ? 28.949 71.999 48.897 1.00 23.49 242 TRP A O 1
ATOM 1802 N N . ASN A 1 231 ? 30.458 73.691 48.687 1.00 21.97 243 ASN A N 1
ATOM 1803 C CA . ASN A 1 231 ? 31.653 72.849 48.799 1.00 21.30 243 ASN A CA 1
ATOM 1804 C C . ASN A 1 231 ? 31.476 71.517 48.064 1.00 22.80 243 ASN A C 1
ATOM 1805 O O . ASN A 1 231 ? 31.500 70.449 48.686 1.00 23.68 243 ASN A O 1
ATOM 1810 N N . PRO A 1 232 ? 31.281 71.587 46.733 1.00 22.36 244 PRO A N 1
ATOM 1811 C CA . PRO A 1 232 ? 30.994 70.381 45.958 1.00 22.13 244 PRO A CA 1
ATOM 1812 C C . PRO A 1 232 ? 32.154 69.383 46.064 1.00 21.19 244 PRO A C 1
ATOM 1813 O O . PRO A 1 232 ? 33.321 69.787 46.103 1.00 21.23 244 PRO A O 1
ATOM 1817 N N . GLU A 1 233 ? 31.848 68.078 46.174 1.00 22.16 245 GLU A N 1
ATOM 1818 C CA . GLU A 1 233 ? 32.890 67.057 46.235 1.00 22.69 245 GLU A CA 1
ATOM 1819 C C . GLU A 1 233 ? 33.749 66.991 44.980 1.00 20.37 245 GLU A C 1
ATOM 1820 O O . GLU A 1 233 ? 34.970 66.792 45.048 1.00 20.37 245 GLU A O 1
ATOM 1826 N N . TYR A 1 234 ? 33.081 67.181 43.845 1.00 20.58 246 TYR A N 1
ATOM 1827 C CA . TYR A 1 234 ? 33.695 67.201 42.515 1.00 20.39 246 TYR A CA 1
ATOM 1828 C C . TYR A 1 234 ? 33.350 68.531 41.801 1.00 21.22 246 TYR A C 1
ATOM 1829 O O . TYR A 1 234 ? 32.181 68.989 41.842 1.00 20.82 246 TYR A O 1
ATOM 1838 N N . ILE A 1 235 ? 34.364 69.091 41.136 1.00 19.70 247 ILE A N 1
ATOM 1839 C CA . ILE A 1 235 ? 34.231 70.260 40.244 1.00 20.13 247 ILE A CA 1
ATOM 1840 C C . ILE A 1 235 ? 34.661 69.901 38.838 1.00 21.94 247 ILE A C 1
ATOM 1841 O O . ILE A 1 235 ? 35.748 69.354 38.639 1.00 21.10 247 ILE A O 1
ATOM 1846 N N . PHE A 1 236 ? 33.815 70.243 37.870 1.00 20.91 248 PHE A N 1
ATOM 1847 C CA . PHE A 1 236 ? 34.070 70.044 36.478 1.00 20.99 248 PHE A CA 1
ATOM 1848 C C . PHE A 1 236 ? 34.194 71.426 35.838 1.00 20.42 248 PHE A C 1
ATOM 1849 O O . PHE A 1 236 ? 33.381 72.294 36.085 1.00 21.85 248 PHE A O 1
ATOM 1857 N N . ILE A 1 237 ? 35.264 71.637 35.081 1.00 21.56 249 ILE A N 1
ATOM 1858 C CA . ILE A 1 237 ? 35.485 72.884 34.404 1.00 21.59 249 ILE A CA 1
ATOM 1859 C C . ILE A 1 237 ? 35.257 72.697 32.882 1.00 22.40 249 ILE A C 1
ATOM 1860 O O . ILE A 1 237 ? 35.984 71.969 32.213 1.00 22.70 249 ILE A O 1
ATOM 1865 N N . ASP A 1 238 ? 34.210 73.313 32.367 1.00 20.67 250 ASP A N 1
ATOM 1866 C CA . ASP A 1 238 ? 33.999 73.397 30.910 1.00 21.52 250 ASP A CA 1
ATOM 1867 C C . ASP A 1 238 ? 35.195 74.152 30.306 1.00 23.30 250 ASP A C 1
ATOM 1868 O O . ASP A 1 238 ? 35.503 75.274 30.709 1.00 21.04 250 ASP A O 1
ATOM 1873 N N . GLU A 1 239 ? 35.875 73.519 29.361 1.00 21.17 251 GLU A N 1
ATOM 1874 C CA . GLU A 1 239 ? 37.132 74.019 28.865 1.00 22.48 251 GLU A CA 1
ATOM 1875 C C . GLU A 1 239 ? 37.058 75.278 28.005 1.00 21.77 251 GLU A C 1
ATOM 1876 O O . GLU A 1 239 ? 38.058 75.970 27.816 1.00 22.68 251 GLU A O 1
ATOM 1882 N N . ASN A 1 240 ? 35.867 75.701 27.648 1.00 23.06 252 ASN A N 1
ATOM 1883 C CA . ASN A 1 240 ? 35.764 77.033 27.055 1.00 24.36 252 ASN A CA 1
ATOM 1884 C C . ASN A 1 240 ? 36.184 78.153 28.052 1.00 24.95 252 ASN A C 1
ATOM 1885 O O . ASN A 1 240 ? 36.717 79.200 27.646 1.00 25.32 252 ASN A O 1
ATOM 1890 N N . GLY A 1 241 ? 35.972 77.910 29.351 1.00 22.89 253 GLY A N 1
ATOM 1891 C CA . GLY A 1 241 ? 36.348 78.829 30.436 1.00 22.72 253 GLY A CA 1
ATOM 1892 C C . GLY A 1 241 ? 37.595 78.534 31.203 1.00 23.06 253 GLY A C 1
ATOM 1893 O O . GLY A 1 241 ? 37.854 79.207 32.201 1.00 23.01 253 GLY A O 1
ATOM 1894 N N . LEU A 1 242 ? 38.337 77.503 30.794 1.00 22.14 254 LEU A N 1
ATOM 1895 C CA . LEU A 1 242 ? 39.480 77.009 31.535 1.00 26.34 254 LEU A CA 1
ATOM 1896 C C . LEU A 1 24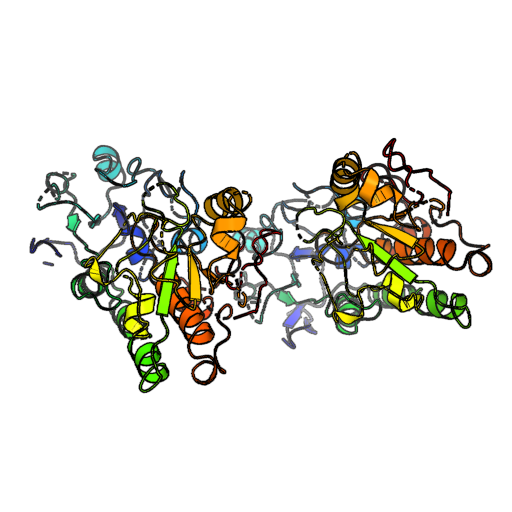2 ? 40.513 78.118 31.764 1.00 25.58 254 LEU A C 1
ATOM 1897 O O . LEU A 1 242 ? 41.025 78.303 32.883 1.00 25.88 254 LEU A O 1
ATOM 1902 N N . SER A 1 243 ? 40.867 78.836 30.690 1.00 25.96 255 SER A N 1
ATOM 1903 C CA . SER A 1 243 ? 41.869 79.905 30.804 1.00 25.55 255 SER A CA 1
ATOM 1904 C C . SER A 1 243 ? 41.506 80.913 31.889 1.00 25.41 255 SER A C 1
ATOM 1905 O O . SER A 1 243 ? 42.345 81.311 32.681 1.00 25.95 255 SER A O 1
ATOM 1908 N N . LEU A 1 244 ? 40.238 81.321 31.885 1.00 23.55 256 LEU A N 1
ATOM 1909 C CA . LEU A 1 244 ? 39.718 82.286 32.870 1.00 24.22 256 LEU A CA 1
ATOM 1910 C C . LEU A 1 244 ? 39.792 81.714 34.289 1.00 23.22 256 LEU A C 1
ATOM 1911 O O . LEU A 1 244 ? 40.224 82.404 35.221 1.00 24.89 256 LEU A O 1
ATOM 1916 N N . VAL A 1 245 ? 39.478 80.421 34.428 1.00 22.14 257 VAL A N 1
ATOM 1917 C CA . VAL A 1 245 ? 39.519 79.755 35.734 1.00 22.64 257 VAL A CA 1
ATOM 1918 C C . VAL A 1 245 ? 40.953 79.689 36.244 1.00 25.68 257 VAL A C 1
ATOM 1919 O O . VAL A 1 245 ? 41.211 80.026 37.408 1.00 24.33 257 VAL A O 1
ATOM 1923 N N . LEU A 1 246 ? 41.889 79.314 35.376 1.00 24.01 258 LEU A N 1
ATOM 1924 C CA . LEU A 1 246 ? 43.307 79.250 35.735 1.00 25.48 258 LEU A CA 1
ATOM 1925 C C . LEU A 1 246 ? 43.873 80.600 36.158 1.00 25.37 258 LEU A C 1
ATOM 1926 O O . LEU A 1 246 ? 44.658 80.693 37.117 1.00 27.37 258 LEU A O 1
ATOM 1931 N N . ASP A 1 247 ? 43.483 81.638 35.438 1.00 26.73 259 ASP A N 1
ATOM 1932 C CA . ASP A 1 247 ? 43.933 82.997 35.778 1.00 28.99 259 ASP A CA 1
ATOM 1933 C C . ASP A 1 247 ? 43.355 83.411 37.142 1.00 29.13 259 ASP A C 1
ATOM 1934 O O . ASP A 1 247 ? 44.036 84.020 37.969 1.00 31.30 259 ASP A O 1
ATOM 1939 N N . ASP A 1 248 ? 42.089 83.062 37.359 1.00 28.03 260 ASP A N 1
ATOM 1940 C CA . ASP A 1 248 ? 41.423 83.315 38.637 1.00 27.84 260 ASP A CA 1
ATOM 1941 C C . ASP A 1 248 ? 42.132 82.576 39.783 1.00 27.95 260 ASP A C 1
ATOM 1942 O O . ASP A 1 248 ? 42.392 83.159 40.834 1.00 27.11 260 ASP A O 1
ATOM 1947 N N . TYR A 1 249 ? 42.483 81.319 39.560 1.00 27.65 261 TYR A N 1
ATOM 1948 C CA . TYR A 1 249 ? 43.222 80.533 40.542 1.00 28.01 261 TYR A CA 1
ATOM 1949 C C . TYR A 1 249 ? 44.550 81.214 40.949 1.00 30.01 261 TYR A C 1
ATOM 1950 O O . TYR A 1 249 ? 44.872 81.316 42.144 1.00 27.99 261 TYR A O 1
ATOM 1959 N N . SER A 1 250 ? 45.308 81.676 39.950 1.00 30.99 262 SER A N 1
ATOM 1960 C CA . SER A 1 250 ? 46.621 82.281 40.190 1.00 32.69 262 SER A CA 1
ATOM 1961 C C . SER A 1 250 ? 46.461 83.558 41.028 1.00 32.02 262 SER A C 1
ATOM 1962 O O . SER A 1 250 ? 47.352 83.915 41.807 1.00 32.61 262 SER A O 1
ATOM 1976 N N . HIS A 1 252 ? 43.808 84.096 43.151 1.00 26.87 264 HIS A N 1
ATOM 1977 C CA . HIS A 1 252 ? 43.036 83.796 44.350 1.00 27.19 264 HIS A CA 1
ATOM 1978 C C . HIS A 1 252 ? 43.241 82.393 44.838 1.00 25.49 264 HIS A C 1
ATOM 1979 O O . HIS A 1 252 ? 42.286 81.633 45.046 1.00 28.61 264 HIS A O 1
ATOM 1986 N N . ARG A 1 253 ? 44.504 82.051 45.053 1.00 25.69 265 ARG A N 1
ATOM 1987 C CA . ARG A 1 253 ? 44.885 80.682 45.339 1.00 26.88 265 ARG A CA 1
ATOM 1988 C C . ARG A 1 253 ? 44.252 80.179 46.642 1.00 25.80 265 ARG A C 1
ATOM 1989 O O . ARG A 1 253 ? 43.819 79.034 46.736 1.00 25.34 265 ARG A O 1
ATOM 1994 N N . GLU A 1 254 ? 44.159 81.061 47.630 1.00 25.65 266 GLU A N 1
ATOM 1995 C CA . GLU A 1 254 ? 43.670 80.682 48.974 1.00 27.22 266 GLU A CA 1
ATOM 1996 C C . GLU A 1 254 ? 42.193 80.259 48.953 1.00 24.82 266 GLU A C 1
ATOM 1997 O O . GLU A 1 254 ? 41.829 79.238 49.537 1.00 26.16 266 GLU A O 1
ATOM 2003 N N . PHE A 1 255 ? 41.368 81.025 48.239 1.00 24.73 267 PHE A N 1
ATOM 2004 C CA . PHE A 1 255 ? 39.987 80.648 47.957 1.00 25.71 267 PHE A CA 1
ATOM 2005 C C . PHE A 1 255 ? 39.864 79.230 47.409 1.00 25.72 267 PHE A C 1
ATOM 2006 O O . PHE A 1 255 ? 39.164 78.391 48.003 1.00 25.08 267 PHE A O 1
ATOM 2014 N N . TYR A 1 256 ? 40.570 78.960 46.312 1.00 23.30 268 TYR A N 1
ATOM 2015 C CA . TYR A 1 256 ? 40.485 77.668 45.643 1.00 23.29 268 TYR A CA 1
ATOM 2016 C C . TYR A 1 256 ? 41.028 76.544 46.516 1.00 22.88 268 TYR A C 1
ATOM 2017 O O . TYR A 1 256 ? 40.431 75.494 46.610 1.00 22.03 268 TYR A O 1
ATOM 2026 N N . GLU A 1 257 ? 42.149 76.769 47.196 1.00 23.72 269 GLU A N 1
ATOM 2027 C CA . GLU A 1 257 ? 42.750 75.691 47.973 1.00 24.89 269 GLU A CA 1
ATOM 2028 C C . GLU A 1 257 ? 41.910 75.320 49.212 1.00 24.31 269 GLU A C 1
ATOM 2029 O O . GLU A 1 257 ? 42.131 74.251 49.805 1.00 27.74 269 GLU A O 1
ATOM 2035 N N . SER A 1 258 ? 40.957 76.187 49.581 1.00 23.84 270 SER A N 1
ATOM 2036 C CA . SER A 1 258 ? 40.002 75.911 50.686 1.00 24.33 270 SER A CA 1
ATOM 2037 C C . SER A 1 258 ? 38.827 74.988 50.315 1.00 25.71 270 SER A C 1
ATOM 2038 O O . SER A 1 258 ? 38.205 74.412 51.189 1.00 27.42 270 SER A O 1
ATOM 2041 N N . LEU A 1 259 ? 38.561 74.829 49.018 1.00 23.11 271 LEU A N 1
ATOM 2042 C CA . LEU A 1 259 ? 37.527 73.923 48.511 1.00 22.13 271 LEU A CA 1
ATOM 2043 C C . LEU A 1 259 ? 37.962 72.473 48.632 1.00 24.44 271 LEU A C 1
ATOM 2044 O O . LEU A 1 259 ? 39.071 72.101 48.214 1.00 23.33 271 LEU A O 1
ATOM 2049 N N . SER A 1 260 ? 37.093 71.645 49.199 1.00 22.27 272 SER A N 1
ATOM 2050 C CA . SER A 1 260 ? 37.372 70.195 49.258 1.00 23.17 272 SER A CA 1
ATOM 2051 C C . SER A 1 260 ? 37.656 69.520 47.911 1.00 22.82 272 SER A C 1
ATOM 2052 O O . SER A 1 260 ? 38.455 68.585 47.853 1.00 23.65 272 SER A O 1
ATOM 2055 N N . ALA A 1 261 ? 37.022 69.985 46.849 1.00 21.47 273 ALA A N 1
ATOM 2056 C CA . ALA A 1 261 ? 37.274 69.424 45.524 1.00 21.01 273 ALA A CA 1
ATOM 2057 C C . ALA A 1 261 ? 38.754 69.629 45.151 1.00 22.29 273 ALA A C 1
ATOM 2058 O O . ALA A 1 261 ? 39.387 68.727 44.625 1.00 24.98 273 ALA A O 1
ATOM 2060 N N . VAL A 1 262 ? 39.275 70.820 45.433 1.00 22.10 274 VAL A N 1
ATOM 2061 C CA . VAL A 1 262 ? 40.655 71.182 45.128 1.00 23.48 274 VAL A CA 1
ATOM 2062 C C . VAL A 1 262 ? 41.584 70.381 46.022 1.00 25.56 274 VAL A C 1
ATOM 2063 O O . VAL A 1 262 ? 42.578 69.768 45.551 1.00 25.59 274 VAL A O 1
ATOM 2078 N N . ARG A 1 264 ? 41.166 67.531 47.404 1.00 26.77 276 ARG A N 1
ATOM 2079 C CA . ARG A 1 264 ? 41.196 66.095 47.060 1.00 26.16 276 ARG A CA 1
ATOM 2080 C C . ARG A 1 264 ? 41.602 65.783 45.594 1.00 25.69 276 ARG A C 1
ATOM 2081 O O . ARG A 1 264 ? 41.618 64.625 45.183 1.00 25.39 276 ARG A O 1
ATOM 2089 N N . GLY A 1 265 ? 41.950 66.791 44.804 1.00 23.14 277 GLY A N 1
ATOM 2090 C CA . GLY A 1 265 ? 42.290 66.595 43.396 1.00 23.70 277 GLY A CA 1
ATOM 2091 C C . GLY A 1 265 ? 41.110 66.270 42.490 1.00 26.06 277 GLY A C 1
ATOM 2092 O O . GLY A 1 265 ? 41.281 65.787 41.372 1.00 30.42 277 GLY A O 1
ATOM 2104 N N . VAL A 1 267 ? 39.120 67.959 40.580 1.00 21.06 279 VAL A N 1
ATOM 2105 C CA . VAL A 1 267 ? 38.840 69.029 39.670 1.00 21.96 279 VAL A CA 1
ATOM 2106 C C . VAL A 1 267 ? 39.229 68.517 38.316 1.00 22.78 279 VAL A C 1
ATOM 2107 O O . VAL A 1 267 ? 40.379 68.129 38.120 1.00 23.02 279 VAL A O 1
ATOM 2111 N N . TYR A 1 268 ? 38.267 68.533 37.399 1.00 20.41 280 TYR A N 1
ATOM 2112 C CA . TYR A 1 268 ? 38.414 67.907 36.049 1.00 19.68 280 TYR A CA 1
ATOM 2113 C C . TYR A 1 268 ? 37.999 68.801 34.923 1.00 20.84 280 TYR A C 1
ATOM 2114 O O . TYR A 1 268 ? 37.089 69.618 35.032 1.00 20.78 280 TYR A O 1
ATOM 2123 N N . GLY A 1 269 ? 38.630 68.599 33.786 1.00 19.51 281 GLY A N 1
ATOM 2124 C CA . GLY A 1 269 ? 38.267 69.295 32.550 1.00 21.69 281 GLY A CA 1
ATOM 2125 C C . GLY A 1 269 ? 37.329 68.466 31.696 1.00 22.26 281 GLY A C 1
ATOM 2126 O O . GLY A 1 269 ? 37.524 67.236 31.521 1.00 21.90 281 GLY A O 1
ATOM 2127 N N . ILE A 1 270 ? 36.318 69.168 31.149 1.00 21.43 282 ILE A N 1
ATOM 2128 C CA . ILE A 1 270 ? 35.388 68.601 30.183 1.00 21.41 282 ILE A CA 1
ATOM 2129 C C . ILE A 1 270 ? 35.358 69.462 28.922 1.00 21.72 282 ILE A C 1
ATOM 2130 O O . ILE A 1 270 ? 35.631 70.653 28.943 1.00 23.16 282 ILE A O 1
ATOM 2135 N N . LEU A 1 271 ? 34.978 68.843 27.824 1.00 22.05 283 LEU A N 1
ATOM 2136 C CA . LEU A 1 271 ? 34.891 69.580 26.575 1.00 22.67 283 LEU A CA 1
ATOM 2137 C C . LEU A 1 271 ? 33.646 70.463 26.558 1.00 22.04 283 LEU A C 1
ATOM 2138 O O . LEU A 1 271 ? 32.571 70.049 27.016 1.00 20.66 283 LEU A O 1
ATOM 2143 N N . PRO A 1 272 ? 33.749 71.659 25.939 1.00 22.62 284 PRO A N 1
ATOM 2144 C CA . PRO A 1 272 ? 32.556 72.497 25.783 1.00 23.13 284 PRO A CA 1
ATOM 2145 C C . PRO A 1 272 ? 31.647 71.842 24.754 1.00 24.44 284 PRO A C 1
ATOM 2146 O O . PRO A 1 272 ? 32.140 71.286 23.783 1.00 23.65 284 PRO A O 1
ATOM 2150 N N . TYR A 1 273 ? 30.335 71.900 24.976 1.00 24.28 285 TYR A N 1
ATOM 2151 C CA . TYR A 1 273 ? 29.380 71.390 24.004 1.00 23.88 285 TYR A CA 1
ATOM 2152 C C . TYR A 1 273 ? 28.372 72.402 23.495 1.00 24.27 285 TYR A C 1
ATOM 2153 O O . TYR A 1 273 ? 27.671 72.101 22.522 1.00 23.81 285 TYR A O 1
ATOM 2162 N N . ASN A 1 274 ? 28.311 73.590 24.110 1.00 23.50 286 ASN A N 1
ATOM 2163 C CA . ASN A 1 274 ? 27.225 74.551 23.795 1.00 24.24 286 ASN A CA 1
ATOM 2164 C C . ASN A 1 274 ? 27.454 75.570 22.667 1.00 27.68 286 ASN A C 1
ATOM 2165 O O . ASN A 1 274 ? 26.602 76.484 22.481 1.00 29.90 286 ASN A O 1
ATOM 2170 N N . TYR A 1 275 ? 28.514 75.411 21.879 1.00 24.87 287 TYR A N 1
ATOM 2171 C CA . TYR A 1 275 ? 28.908 76.400 20.869 1.00 25.70 287 TYR A CA 1
ATOM 2172 C C . TYR A 1 275 ? 28.084 76.231 19.594 1.00 25.11 287 TYR A C 1
ATOM 2173 O O . TYR A 1 275 ? 28.222 75.240 18.899 1.00 25.19 287 TYR A O 1
ATOM 2182 N N . TYR A 1 276 ? 27.260 77.252 19.320 1.00 25.15 288 TYR A N 1
ATOM 2183 C CA . TYR A 1 276 ? 26.296 77.298 18.177 1.00 23.70 288 TYR A CA 1
ATOM 2184 C C . TYR A 1 276 ? 25.242 76.227 18.380 1.00 22.10 288 TYR A C 1
ATOM 2185 O O . TYR A 1 276 ? 25.099 75.274 17.591 1.00 23.95 288 TYR A O 1
ATOM 2194 N N . THR A 1 277 ? 24.546 76.376 19.510 1.00 23.71 289 THR A N 1
ATOM 2195 C CA . THR A 1 277 ? 23.699 75.357 20.133 1.00 24.72 289 THR A CA 1
ATOM 2196 C C . THR A 1 277 ? 24.398 73.986 20.305 1.00 23.67 289 THR A C 1
ATOM 2197 O O . THR A 1 277 ? 25.621 73.892 20.201 1.00 22.92 289 THR A O 1
ATOM 2201 N N . THR A 1 278 ? 23.630 72.960 20.631 1.00 23.66 290 THR A N 1
ATOM 2202 C CA . THR A 1 278 ? 24.209 71.768 21.225 1.00 23.62 290 THR A CA 1
ATOM 2203 C C . THR A 1 278 ? 24.982 70.868 20.280 1.00 23.65 290 THR A C 1
ATOM 2204 O O . THR A 1 278 ? 24.459 70.371 19.266 1.00 22.71 290 THR A O 1
ATOM 2208 N N . ASN A 1 279 ? 26.256 70.638 20.630 1.00 21.82 291 ASN A N 1
ATOM 2209 C CA . ASN A 1 279 ? 27.038 69.608 20.013 1.00 22.92 291 ASN A CA 1
ATOM 2210 C C . ASN A 1 279 ? 26.725 68.301 20.784 1.00 23.11 291 ASN A C 1
ATOM 2211 O O . ASN A 1 279 ? 27.298 67.990 21.841 1.00 22.61 291 ASN A O 1
ATOM 2216 N N . ILE A 1 280 ? 25.725 67.571 20.286 1.00 21.81 292 ILE A N 1
ATOM 2217 C CA . ILE A 1 280 ? 25.135 66.465 21.006 1.00 24.09 292 ILE A CA 1
ATOM 2218 C C . ILE A 1 280 ? 26.194 65.380 21.304 1.00 21.57 292 ILE A C 1
ATOM 2219 O O . ILE A 1 280 ? 26.183 64.799 22.398 1.00 21.59 292 ILE A O 1
ATOM 2224 N N . GLY A 1 281 ? 27.102 65.105 20.336 1.00 21.41 293 GLY A N 1
ATOM 2225 C CA . GLY A 1 281 ? 28.154 64.113 20.543 1.00 21.53 293 GLY A CA 1
ATOM 2226 C C . GLY A 1 281 ? 29.038 64.481 21.725 1.00 22.36 293 GLY A C 1
ATOM 2227 O O . GLY A 1 281 ? 29.301 63.692 22.616 1.00 21.17 293 GLY A O 1
ATOM 2228 N N . THR A 1 282 ? 29.450 65.735 21.750 1.00 20.54 294 THR A N 1
ATOM 2229 C CA . THR A 1 282 ? 30.281 66.222 22.831 1.00 22.52 294 THR A CA 1
ATOM 2230 C C . THR A 1 282 ? 29.566 66.171 24.170 1.00 22.87 294 THR A C 1
ATOM 2231 O O . THR A 1 282 ? 30.161 65.786 25.196 1.00 21.75 294 THR A O 1
ATOM 2235 N N . ALA A 1 283 ? 28.292 66.548 24.194 1.00 21.23 295 ALA A N 1
ATOM 2236 C CA . ALA A 1 283 ? 27.495 66.484 25.459 1.00 22.53 295 ALA A CA 1
ATOM 2237 C C . ALA A 1 283 ? 27.408 65.041 25.990 1.00 20.90 295 ALA A C 1
ATOM 2238 O O . ALA A 1 283 ? 27.639 64.781 27.184 1.00 22.81 295 ALA A O 1
ATOM 2240 N N . LEU A 1 284 ? 27.134 64.080 25.102 1.00 22.11 296 LEU A N 1
ATOM 2241 C CA . LEU A 1 284 ? 27.160 62.666 25.498 1.00 20.35 296 LEU A CA 1
ATOM 2242 C C . LEU A 1 284 ? 28.525 62.182 25.956 1.00 23.33 296 LEU A C 1
ATOM 2243 O O . LEU A 1 284 ? 28.605 61.478 26.969 1.00 22.09 296 LEU A O 1
ATOM 2248 N N . ALA A 1 285 ? 29.583 62.578 25.251 1.00 23.49 297 ALA A N 1
ATOM 2249 C CA . ALA A 1 285 ? 30.963 62.192 25.624 1.00 21.76 297 ALA A CA 1
ATOM 2250 C C . ALA A 1 285 ? 31.269 62.736 27.030 1.00 20.31 297 ALA A C 1
ATOM 2251 O O . ALA A 1 285 ? 31.839 62.031 27.866 1.00 21.59 297 ALA A O 1
ATOM 2253 N N . ASP A 1 286 ? 30.877 63.984 27.300 1.00 20.34 298 ASP A N 1
ATOM 2254 C CA . ASP A 1 286 ? 31.092 64.605 28.586 1.00 22.02 298 ASP A CA 1
ATOM 2255 C C . ASP A 1 286 ? 30.348 63.820 29.658 1.00 22.93 298 ASP A C 1
ATOM 2256 O O . ASP A 1 286 ? 30.864 63.671 30.751 1.00 21.35 298 ASP A O 1
ATOM 2261 N N . ALA A 1 287 ? 29.119 63.345 29.378 1.00 22.31 299 ALA A N 1
ATOM 2262 C CA . ALA A 1 287 ? 28.326 62.604 30.372 1.00 20.71 299 ALA A CA 1
ATOM 2263 C C . ALA A 1 287 ? 29.003 61.272 30.694 1.00 21.68 299 ALA A C 1
ATOM 2264 O O . ALA A 1 287 ? 29.038 60.848 31.843 1.00 21.56 299 ALA A O 1
ATOM 2266 N N . TYR A 1 288 ? 29.533 60.595 29.672 1.00 19.54 300 TYR A N 1
ATOM 2267 C CA . TYR A 1 288 ? 30.336 59.338 29.923 1.00 21.50 300 TYR A CA 1
ATOM 2268 C C . TYR A 1 288 ? 31.580 59.586 30.767 1.00 23.63 300 TYR A C 1
ATOM 2269 O O . TYR A 1 288 ? 31.867 58.829 31.689 1.00 22.80 300 TYR A O 1
ATOM 2278 N N . PHE A 1 289 ? 32.280 60.694 30.509 1.00 20.23 301 PHE A N 1
ATOM 2279 C CA . PHE A 1 289 ? 33.453 61.062 31.316 1.00 20.77 301 PHE A CA 1
ATOM 2280 C C . PHE A 1 289 ? 33.065 61.352 32.774 1.00 20.49 301 PHE A C 1
ATOM 2281 O O . PHE A 1 289 ? 33.653 60.784 33.702 1.00 20.71 301 PHE A O 1
ATOM 2289 N N . ILE A 1 290 ? 32.061 62.199 32.961 1.00 20.12 302 ILE A N 1
ATOM 2290 C CA . ILE A 1 290 ? 31.568 62.528 34.338 1.00 20.66 302 ILE A CA 1
ATOM 2291 C C . ILE A 1 290 ? 31.084 61.241 35.042 1.00 20.72 302 ILE A C 1
ATOM 2292 O O . ILE A 1 290 ? 31.329 61.092 36.248 1.00 21.32 302 ILE A O 1
ATOM 2297 N N . GLY A 1 291 ? 30.408 60.330 34.345 1.00 20.17 303 GLY A N 1
ATOM 2298 C CA . GLY A 1 291 ? 29.900 59.113 34.978 1.00 21.82 303 GLY A CA 1
ATOM 2299 C C . GLY A 1 291 ? 31.047 58.280 35.495 1.00 20.70 303 GLY A C 1
ATOM 2300 O O . GLY A 1 291 ? 30.962 57.718 36.554 1.00 22.52 303 GLY A O 1
ATOM 2301 N N . LYS A 1 292 ? 32.118 58.172 34.711 1.00 21.64 304 LYS A N 1
ATOM 2302 C CA . LYS A 1 292 ? 33.289 57.396 35.096 1.00 22.75 304 LYS A CA 1
ATOM 2303 C C . LYS A 1 292 ? 33.968 58.003 36.295 1.00 21.50 304 LYS A C 1
ATOM 2304 O O . LYS A 1 292 ? 34.413 57.304 37.180 1.00 21.10 304 LYS A O 1
ATOM 2310 N N . VAL A 1 293 ? 34.024 59.322 36.341 1.00 20.51 305 VAL A N 1
ATOM 2311 C CA . VAL A 1 293 ? 34.569 59.994 37.487 1.00 19.63 305 VAL A CA 1
ATOM 2312 C C . VAL A 1 293 ? 33.773 59.741 38.772 1.00 21.18 305 VAL A C 1
ATOM 2313 O O . VAL A 1 293 ? 34.364 59.442 39.845 1.00 21.78 305 VAL A O 1
ATOM 2317 N N . LEU A 1 294 ? 32.452 59.916 38.691 1.00 22.04 306 LEU A N 1
ATOM 2318 C CA . LEU A 1 294 ? 31.587 59.806 39.879 1.00 19.95 306 LEU A CA 1
ATOM 2319 C C . LEU A 1 294 ? 31.355 58.349 40.286 1.00 19.96 306 LEU A C 1
ATOM 2320 O O . LEU A 1 294 ? 31.352 58.049 41.473 1.00 21.47 306 LEU A O 1
ATOM 2325 N N . TYR A 1 295 ? 31.145 57.486 39.301 1.00 21.57 307 TYR A N 1
ATOM 2326 C CA . TYR A 1 295 ? 30.797 56.086 39.517 1.00 23.20 307 TYR A CA 1
ATOM 2327 C C . TYR A 1 295 ? 31.760 55.144 38.791 1.00 22.06 307 TYR A C 1
ATOM 2328 O O . TYR A 1 295 ? 31.336 54.406 37.911 1.00 19.87 307 TYR A O 1
ATOM 2337 N N . PRO A 1 296 ? 33.065 55.155 39.161 1.00 23.19 308 PRO A N 1
ATOM 2338 C CA . PRO A 1 296 ? 34.040 54.384 38.393 1.00 23.91 308 PRO A CA 1
ATOM 2339 C C . PRO A 1 296 ? 33.703 52.876 38.269 1.00 23.42 308 PRO A C 1
ATOM 2340 O O . PRO A 1 296 ? 33.916 52.274 37.213 1.00 22.07 308 PRO A O 1
ATOM 2344 N N . GLU A 1 297 ? 33.174 52.273 39.335 1.00 22.25 309 GLU A N 1
ATOM 2345 C CA . GLU A 1 297 ? 32.843 50.862 39.250 1.00 23.67 309 GLU A CA 1
ATOM 2346 C C . GLU A 1 297 ? 31.803 50.538 38.173 1.00 22.21 309 GLU A C 1
ATOM 2347 O O . GLU A 1 297 ? 31.794 49.418 37.665 1.00 23.69 309 GLU A O 1
ATOM 2358 N N . ARG A 1 298 ? 30.928 51.497 37.846 1.00 23.00 310 ARG A N 1
ATOM 2359 C CA . ARG A 1 298 ? 29.897 51.321 36.806 1.00 20.58 310 ARG A CA 1
ATOM 2360 C C . ARG A 1 298 ? 30.330 51.640 35.380 1.00 22.12 310 ARG A C 1
ATOM 2361 O O . ARG A 1 298 ? 29.560 51.450 34.440 1.00 20.72 310 ARG A O 1
ATOM 2369 N N . PHE A 1 299 ? 31.563 52.110 35.242 1.00 20.51 311 PHE A N 1
ATOM 2370 C CA . PHE A 1 299 ? 32.158 52.503 33.981 1.00 20.02 311 PHE A CA 1
ATOM 2371 C C . PHE A 1 299 ? 33.500 51.837 33.691 1.00 21.19 311 PHE A C 1
ATOM 2372 O O . PHE A 1 299 ? 34.256 52.315 32.877 1.00 22.28 311 PHE A O 1
ATOM 2380 N N . THR A 1 300 ? 33.772 50.668 34.278 1.00 20.76 312 THR A N 1
ATOM 2381 C CA . THR A 1 300 ? 35.085 50.043 34.152 1.00 21.58 312 THR A CA 1
ATOM 2382 C C . THR A 1 300 ? 35.413 49.703 32.701 1.00 21.87 312 THR A C 1
ATOM 2383 O O . THR A 1 300 ? 36.589 49.594 32.309 1.00 21.86 312 THR A O 1
ATOM 2387 N N . ASP A 1 301 ? 34.367 49.488 31.888 1.00 21.71 313 ASP A N 1
ATOM 2388 C CA . ASP A 1 301 ? 34.497 49.138 30.473 1.00 21.18 313 ASP A CA 1
ATOM 2389 C C . ASP A 1 301 ? 34.637 50.331 29.539 1.00 23.43 313 ASP A C 1
ATOM 2390 O O . ASP A 1 301 ? 34.812 50.148 28.305 1.00 25.58 313 ASP A O 1
ATOM 2395 N N . ILE A 1 302 ? 34.543 51.542 30.101 1.00 22.25 314 ILE A N 1
ATOM 2396 C CA . ILE A 1 302 ? 34.509 52.784 29.329 1.00 22.36 314 ILE A CA 1
ATOM 2397 C C . ILE A 1 302 ? 35.852 53.505 29.510 1.00 23.48 314 ILE A C 1
ATOM 2398 O O . ILE A 1 302 ? 36.221 53.861 30.616 1.00 23.49 314 ILE A O 1
ATOM 2403 N N . ASP A 1 303 ? 36.535 53.708 28.385 1.00 23.87 315 ASP A N 1
ATOM 2404 C CA . ASP A 1 303 ? 37.628 54.645 28.241 1.00 23.74 315 ASP A CA 1
ATOM 2405 C C . ASP A 1 303 ? 36.983 55.899 27.676 1.00 21.96 315 ASP A C 1
ATOM 2406 O O . ASP A 1 303 ? 36.507 55.903 26.546 1.00 22.59 315 ASP A O 1
ATOM 2411 N N . PRO A 1 304 ? 36.899 56.970 28.484 1.00 25.51 316 PRO A N 1
ATOM 2412 C CA . PRO A 1 304 ? 36.176 58.150 28.000 1.00 26.01 316 PRO A CA 1
ATOM 2413 C C . PRO A 1 304 ? 36.666 58.780 26.687 1.00 25.22 316 PRO A C 1
ATOM 2414 O O . PRO A 1 304 ? 35.862 59.303 25.919 1.00 23.04 316 PRO A O 1
ATOM 2418 N N . GLU A 1 305 ? 37.970 58.745 26.438 1.00 23.02 317 GLU A N 1
ATOM 2419 C CA . GLU A 1 305 ? 38.508 59.286 25.174 1.00 22.34 317 GLU A CA 1
ATOM 2420 C C . GLU A 1 305 ? 38.143 58.426 23.983 1.00 23.09 317 GLU A C 1
ATOM 2421 O O . GLU A 1 305 ? 37.776 58.932 22.917 1.00 22.66 317 GLU A O 1
ATOM 2427 N N . GLU A 1 306 ? 38.200 57.099 24.161 1.00 22.61 318 GLU A N 1
ATOM 2428 C CA . GLU A 1 306 ? 37.769 56.163 23.096 1.00 22.61 318 GLU A CA 1
ATOM 2429 C C . GLU A 1 306 ? 36.261 56.279 22.846 1.00 19.95 318 GLU A C 1
ATOM 2430 O O . GLU A 1 306 ? 35.818 56.272 21.670 1.00 20.96 318 GLU A O 1
ATOM 2447 N N . ALA A 1 308 ? 34.412 58.902 23.364 1.00 21.48 320 ALA A N 1
ATOM 2448 C CA . ALA A 1 308 ? 34.179 60.184 22.642 1.00 20.71 320 ALA A CA 1
ATOM 2449 C C . ALA A 1 308 ? 34.333 59.950 21.135 1.00 22.08 320 ALA A C 1
ATOM 2450 O O . ALA A 1 308 ? 33.516 60.358 20.328 1.00 21.51 320 ALA A O 1
ATOM 2452 N N . ASP A 1 309 ? 35.414 59.281 20.752 1.00 21.37 321 ASP A N 1
ATOM 2453 C CA . ASP A 1 309 ? 35.613 58.941 19.339 1.00 22.53 321 ASP A CA 1
ATOM 2454 C C . ASP A 1 309 ? 34.620 57.953 18.759 1.00 22.71 321 ASP A C 1
ATOM 2455 O O . ASP A 1 309 ? 34.302 58.046 17.577 1.00 22.95 321 ASP A O 1
ATOM 2460 N N . GLU A 1 310 ? 34.126 57.007 19.552 1.00 24.08 322 GLU A N 1
ATOM 2461 C CA . GLU A 1 310 ? 33.017 56.154 19.099 1.00 23.03 322 GLU A CA 1
ATOM 2462 C C . GLU A 1 310 ? 31.741 56.963 18.756 1.00 22.56 322 GLU A C 1
ATOM 2463 O O . GLU A 1 310 ? 31.085 56.746 17.716 1.00 22.92 322 GLU A O 1
ATOM 2469 N N . ILE A 1 311 ? 31.410 57.888 19.643 1.00 20.85 323 ILE A N 1
ATOM 2470 C CA . ILE A 1 311 ? 30.293 58.837 19.477 1.00 21.85 323 ILE A CA 1
ATOM 2471 C C . ILE A 1 311 ? 30.472 59.677 18.214 1.00 21.67 323 ILE A C 1
ATOM 2472 O O . ILE A 1 311 ? 29.553 59.771 17.391 1.00 22.88 323 ILE A O 1
ATOM 2477 N N . TYR A 1 312 ? 31.651 60.287 18.060 1.00 21.01 324 TYR A N 1
ATOM 2478 C CA . TYR A 1 312 ? 31.919 61.169 16.933 1.00 19.28 324 TYR A CA 1
ATOM 2479 C C . TYR A 1 312 ? 31.933 60.360 15.655 1.00 21.04 324 TYR A C 1
ATOM 2480 O O . TYR A 1 312 ? 31.412 60.808 14.627 1.00 22.95 324 TYR A O 1
ATOM 2489 N N . GLU A 1 313 ? 32.512 59.166 15.696 1.00 22.32 325 GLU A N 1
ATOM 2490 C CA . GLU A 1 313 ? 32.545 58.346 14.501 1.00 22.76 325 GLU A CA 1
ATOM 2491 C C . GLU A 1 313 ? 31.130 57.971 14.049 1.00 23.58 325 GLU A C 1
ATOM 2492 O O . GLU A 1 313 ? 30.824 58.040 12.858 1.00 23.76 325 GLU A O 1
ATOM 2498 N N . PHE A 1 314 ? 30.267 57.614 15.003 1.00 22.78 326 PHE A N 1
ATOM 2499 C CA . PHE A 1 314 ? 28.903 57.294 14.682 1.00 22.11 326 PHE A CA 1
ATOM 2500 C C . PHE A 1 314 ? 28.165 58.509 14.125 1.00 21.36 326 PHE A C 1
ATOM 2501 O O . PHE A 1 314 ? 27.580 58.438 13.053 1.00 22.65 326 PHE A O 1
ATOM 2509 N N . LEU A 1 315 ? 28.207 59.637 14.826 1.00 21.76 327 LEU A N 1
ATOM 2510 C CA . LEU A 1 315 ? 27.372 60.796 14.446 1.00 21.88 327 LEU A CA 1
ATOM 2511 C C . LEU A 1 315 ? 27.926 61.528 13.233 1.00 21.41 327 LEU A C 1
ATOM 2512 O O . LEU A 1 315 ? 27.158 62.125 12.466 1.00 24.50 327 LEU A O 1
ATOM 2517 N N . LEU A 1 316 ? 29.259 61.557 13.131 1.00 20.92 328 LEU A N 1
ATOM 2518 C CA . LEU A 1 316 ? 29.928 62.438 12.180 1.00 23.96 328 LEU A CA 1
ATOM 2519 C C . LEU A 1 316 ? 30.898 61.755 11.223 1.00 22.59 328 LEU A C 1
ATOM 2520 O O . LEU A 1 316 ? 31.385 62.372 10.263 1.00 21.68 328 LEU A O 1
ATOM 2525 N N . GLY A 1 317 ? 31.104 60.459 11.425 1.00 22.88 329 GLY A N 1
ATOM 2526 C CA . GLY A 1 317 ? 31.953 59.671 10.552 1.00 23.43 329 GLY A CA 1
ATOM 2527 C C . GLY A 1 317 ? 33.455 59.879 10.627 1.00 24.77 329 GLY A C 1
ATOM 2528 O O . GLY A 1 317 ? 34.184 59.355 9.780 1.00 25.31 329 GLY A O 1
ATOM 2547 N N . ARG A 1 319 ? 36.810 60.519 13.649 1.00 22.23 331 ARG A N 1
ATOM 2548 C CA . ARG A 1 319 ? 37.237 60.491 15.043 1.00 22.35 331 ARG A CA 1
ATOM 2549 C C . ARG A 1 319 ? 37.957 61.796 15.387 1.00 25.00 331 ARG A C 1
ATOM 2550 O O . ARG A 1 319 ? 39.200 61.916 15.248 1.00 24.90 331 ARG A O 1
ATOM 2565 N N . VAL A 1 320 ? 37.172 62.773 15.811 1.00 22.07 332 VAL A N 1
ATOM 2566 C CA . VAL A 1 320 ? 37.647 64.144 16.027 1.00 21.34 332 VAL A CA 1
ATOM 2567 C C . VAL A 1 320 ? 38.008 64.519 17.479 1.00 22.04 332 VAL A C 1
ATOM 2568 O O . VAL A 1 320 ? 38.307 65.693 17.766 1.00 21.55 332 VAL A O 1
ATOM 2572 N N . TYR A 1 321 ? 38.002 63.546 18.383 1.00 22.70 333 TYR A N 1
ATOM 2573 C CA . TYR A 1 321 ? 38.285 63.855 19.773 1.00 21.53 333 TYR A CA 1
ATOM 2574 C C . TYR A 1 321 ? 39.664 64.483 19.944 1.00 21.93 333 TYR A C 1
ATOM 2575 O O . TYR A 1 321 ? 39.841 65.443 20.723 1.00 23.92 333 TYR A O 1
ATOM 2584 N N . GLY A 1 322 ? 40.654 63.913 19.262 1.00 22.48 334 GLY A N 1
ATOM 2585 C CA . GLY A 1 322 ? 42.030 64.404 19.349 1.00 24.61 334 GLY A CA 1
ATOM 2586 C C . GLY A 1 322 ? 42.133 65.888 19.016 1.00 22.26 334 GLY A C 1
ATOM 2587 O O . GLY A 1 322 ? 42.836 66.640 19.698 1.00 22.37 334 GLY A O 1
ATOM 2588 N N . GLU A 1 323 ? 41.410 66.306 17.988 1.00 24.33 335 GLU A N 1
ATOM 2589 C CA . GLU A 1 323 ? 41.424 67.725 17.603 1.00 23.20 335 GLU A CA 1
ATOM 2590 C C . GLU A 1 323 ? 40.697 68.563 18.625 1.00 21.42 335 GLU A C 1
ATOM 2591 O O . GLU A 1 323 ? 41.119 69.665 18.923 1.00 24.09 335 GLU A O 1
ATOM 2605 N N . ALA A 1 325 ? 40.610 67.848 21.834 1.00 23.32 337 ALA A N 1
ATOM 2606 C CA . ALA A 1 325 ? 41.505 67.886 23.000 1.00 22.45 337 ALA A CA 1
ATOM 2607 C C . ALA A 1 325 ? 42.655 68.873 22.756 1.00 22.72 337 ALA A C 1
ATOM 2608 O O . ALA A 1 325 ? 43.143 69.528 23.673 1.00 24.81 337 ALA A O 1
ATOM 2610 N N . GLU A 1 326 ? 43.089 68.966 21.523 1.00 23.69 338 GLU A N 1
ATOM 2611 C CA . GLU A 1 326 ? 44.116 69.954 21.156 1.00 27.33 338 GLU A CA 1
ATOM 2612 C C . GLU A 1 326 ? 43.577 71.382 21.271 1.00 26.75 338 GLU A C 1
ATOM 2613 O O . GLU A 1 326 ? 44.290 72.238 21.767 1.00 27.37 338 GLU A O 1
ATOM 2624 N N . GLN A 1 327 ? 42.330 71.621 20.865 1.00 25.15 339 GLN A N 1
ATOM 2625 C CA . GLN A 1 327 ? 41.696 72.951 21.014 1.00 28.41 339 GLN A CA 1
ATOM 2626 C C . GLN A 1 327 ? 41.530 73.299 22.500 1.00 25.50 339 GLN A C 1
ATOM 2627 O O . GLN A 1 327 ? 41.879 74.413 22.891 1.00 25.21 339 GLN A O 1
ATOM 2633 N N . PHE A 1 328 ? 40.987 72.368 23.314 1.00 22.37 340 PHE A N 1
ATOM 2634 C CA . PHE A 1 328 ? 40.475 72.706 24.643 1.00 22.24 340 PHE A CA 1
ATOM 2635 C C . PHE A 1 328 ? 41.171 72.115 25.840 1.00 21.58 340 PHE A C 1
ATOM 2636 O O . PHE A 1 328 ? 41.063 72.675 26.937 1.00 22.34 340 PHE A O 1
ATOM 2644 N N . GLY A 1 329 ? 41.846 70.995 25.630 1.00 21.52 341 GLY A N 1
ATOM 2645 C CA . GLY A 1 329 ? 42.550 70.262 26.693 1.00 22.75 341 GLY A CA 1
ATOM 2646 C C . GLY A 1 329 ? 42.191 68.790 26.735 1.00 23.39 341 GLY A C 1
ATOM 2647 O O . GLY A 1 329 ? 43.071 67.949 26.950 1.00 26.87 341 GLY A O 1
ATOM 2648 N N . GLY A 1 330 ? 40.915 68.477 26.574 1.00 23.80 342 GLY A N 1
ATOM 2649 C CA . GLY A 1 330 ? 40.466 67.091 26.662 1.00 24.11 342 GLY A CA 1
ATOM 2650 C C . GLY A 1 330 ? 40.111 66.691 28.091 1.00 24.81 342 GLY A C 1
ATOM 2651 O O . GLY A 1 330 ? 40.179 67.523 29.040 1.00 22.12 342 GLY A O 1
ATOM 2652 N N . PHE A 1 331 ? 39.725 65.426 28.246 1.00 22.70 343 PHE A N 1
ATOM 2653 C CA . PHE A 1 331 ? 39.270 64.919 29.519 1.00 20.40 343 PHE A CA 1
ATOM 2654 C C . PHE A 1 331 ? 40.440 64.582 30.441 1.00 22.34 343 PHE A C 1
ATOM 2655 O O . PHE A 1 331 ? 41.423 63.979 30.036 1.00 22.85 343 PHE A O 1
ATOM 2663 N N . GLY A 1 332 ? 40.271 64.932 31.700 1.00 21.86 344 GLY A N 1
ATOM 2664 C CA . GLY A 1 332 ? 41.235 64.558 32.718 1.00 21.45 344 GLY A CA 1
ATOM 2665 C C . GLY A 1 332 ? 41.182 65.476 33.889 1.00 21.95 344 GLY A C 1
ATOM 2666 O O . GLY A 1 332 ? 40.557 66.533 33.844 1.00 22.02 344 GLY A O 1
ATOM 2678 N N . ILE A 1 334 ? 42.491 68.332 36.266 1.00 22.87 346 ILE A N 1
ATOM 2679 C CA . ILE A 1 334 ? 43.251 69.579 36.050 1.00 24.67 346 ILE A CA 1
ATOM 2680 C C . ILE A 1 334 ? 44.158 69.859 37.249 1.00 25.25 346 ILE A C 1
ATOM 2681 O O . ILE A 1 334 ? 43.714 69.788 38.387 1.00 25.03 346 ILE A O 1
ATOM 2686 N N . ASP A 1 335 ? 45.438 70.129 36.970 1.00 25.71 347 ASP A N 1
ATOM 2687 C CA . ASP A 1 335 ? 46.364 70.643 37.971 1.00 25.22 347 ASP A CA 1
ATOM 2688 C C . ASP A 1 335 ? 46.253 72.161 37.880 1.00 25.93 347 ASP A C 1
ATOM 2689 O O . ASP A 1 335 ? 46.780 72.782 36.944 1.00 25.17 347 ASP A O 1
ATOM 2694 N N . LEU A 1 336 ? 45.583 72.783 38.855 1.00 25.24 348 LEU A N 1
ATOM 2695 C CA . LEU A 1 336 ? 45.281 74.205 38.746 1.00 25.82 348 LEU A CA 1
ATOM 2696 C C . LEU A 1 336 ? 46.514 75.124 38.757 1.00 25.96 348 LEU A C 1
ATOM 2697 O O . LEU A 1 336 ? 46.535 76.122 38.013 1.00 27.62 348 LEU A O 1
ATOM 2702 N N . PRO A 1 337 ? 47.514 74.803 39.595 1.00 26.51 349 PRO A N 1
ATOM 2703 C CA . PRO A 1 337 ? 48.779 75.559 39.593 1.00 32.33 349 PRO A CA 1
ATOM 2704 C C . PRO A 1 337 ? 49.510 75.581 38.246 1.00 34.92 349 PRO A C 1
ATOM 2705 O O . PRO A 1 337 ? 49.926 76.661 37.809 1.00 36.56 349 PRO A O 1
ATOM 2709 N N . SER A 1 338 ? 49.619 74.431 37.578 1.00 34.90 350 SER A N 1
ATOM 2710 C CA . SER A 1 338 ? 50.297 74.397 36.284 1.00 35.80 350 SER A CA 1
ATOM 2711 C C . SER A 1 338 ? 49.382 74.661 35.090 1.00 36.73 350 SER A C 1
ATOM 2712 O O . SER A 1 338 ? 49.845 75.113 34.039 1.00 39.63 350 SER A O 1
ATOM 2715 N N . GLY A 1 339 ? 48.084 74.358 35.209 1.00 33.11 351 GLY A N 1
ATOM 2716 C CA . GLY A 1 339 ? 47.158 74.534 34.086 1.00 31.96 351 GLY A CA 1
ATOM 2717 C C . GLY A 1 339 ? 47.103 73.325 33.146 1.00 32.42 351 GLY A C 1
ATOM 2718 O O . GLY A 1 339 ? 46.338 73.299 32.150 1.00 34.94 351 GLY A O 1
ATOM 2719 N N . ARG A 1 340 ? 47.836 72.290 33.506 1.00 30.11 352 ARG A N 1
ATOM 2720 C CA . ARG A 1 340 ? 47.856 71.062 32.728 1.00 30.56 352 ARG A CA 1
ATOM 2721 C C . ARG A 1 340 ? 46.650 70.187 32.985 1.00 27.91 352 ARG A C 1
ATOM 2722 O O . ARG A 1 340 ? 46.128 70.141 34.092 1.00 23.84 352 ARG A O 1
ATOM 2737 N N . ILE A 1 341 ? 46.221 69.488 31.928 1.00 26.10 353 ILE A N 1
ATOM 2738 C CA . ILE A 1 341 ? 45.224 68.399 31.980 1.00 23.82 353 ILE A CA 1
ATOM 2739 C C . ILE A 1 341 ? 46.029 67.099 32.055 1.00 23.26 353 ILE A C 1
ATOM 2740 O O . ILE A 1 341 ? 46.936 66.928 31.273 1.00 21.20 353 ILE A O 1
ATOM 2745 N N . LEU A 1 342 ? 45.715 66.232 33.015 1.00 21.47 354 LEU A N 1
ATOM 2746 C CA . LEU A 1 342 ? 46.287 64.895 33.118 1.00 22.23 354 LEU A CA 1
ATOM 2747 C C . LEU A 1 342 ? 45.402 63.941 32.307 1.00 24.59 354 LEU A C 1
ATOM 2748 O O . LEU A 1 342 ? 44.422 63.418 32.790 1.00 20.81 354 LEU A O 1
ATOM 2753 N N . ARG A 1 343 ? 45.728 63.755 31.040 1.00 28.21 355 ARG A N 1
ATOM 2754 C CA . ARG A 1 343 ? 44.858 62.996 30.147 1.00 29.73 355 ARG A CA 1
ATOM 2755 C C . ARG A 1 343 ? 44.841 61.531 30.561 1.00 30.89 355 ARG A C 1
ATOM 2756 O O . ARG A 1 343 ? 45.814 61.029 31.038 1.00 34.00 355 ARG A O 1
ATOM 2764 N N . GLY A 1 344 ? 43.705 60.868 30.389 1.00 36.38 356 GLY A N 1
ATOM 2765 C CA . GLY A 1 344 ? 43.573 59.460 30.790 1.00 37.10 356 GLY A CA 1
ATOM 2766 C C . GLY A 1 344 ? 43.371 59.278 32.284 1.00 37.13 356 GLY A C 1
ATOM 2767 O O . GLY A 1 344 ? 43.588 58.176 32.814 1.00 41.51 356 GLY A O 1
ATOM 2768 N N . THR A 1 345 ? 43.018 60.361 32.988 1.00 33.92 357 THR A N 1
ATOM 2769 C CA . THR A 1 345 ? 42.693 60.250 34.419 1.00 30.14 357 THR A CA 1
ATOM 2770 C C . THR A 1 345 ? 41.197 60.482 34.627 1.00 32.26 357 THR A C 1
ATOM 2771 O O . THR A 1 345 ? 40.521 61.056 33.772 1.00 31.02 357 THR A O 1
ATOM 2775 N N . TRP A 1 346 ? 40.711 60.002 35.759 1.00 31.61 358 TRP A N 1
ATOM 2776 C CA . TRP A 1 346 ? 39.343 60.189 36.199 1.00 31.70 358 TRP A CA 1
ATOM 2777 C C . TRP A 1 346 ? 39.238 60.074 37.722 1.00 32.98 358 TRP A C 1
ATOM 2778 O O . TRP A 1 346 ? 40.223 59.995 38.460 1.00 35.71 358 TRP A O 1
ATOM 2790 N N . HIS B 1 11 ? 6.160 123.944 -2.662 1.00 26.19 -1 HIS B N 1
ATOM 2791 C CA . HIS B 1 11 ? 6.838 124.818 -1.622 1.00 25.24 -1 HIS B CA 1
ATOM 2792 C C . HIS B 1 11 ? 6.568 124.296 -0.204 1.00 25.65 -1 HIS B C 1
ATOM 2793 O O . HIS B 1 11 ? 5.417 123.988 0.168 1.00 26.88 -1 HIS B O 1
ATOM 2795 N N . HIS B 1 12 ? 7.630 124.183 0.595 1.00 25.87 0 HIS B N 1
ATOM 2796 C CA . HIS B 1 12 ? 7.546 123.620 1.936 1.00 24.36 0 HIS B CA 1
ATOM 2797 C C . HIS B 1 12 ? 8.122 124.639 2.912 1.00 25.34 0 HIS B C 1
ATOM 2798 O O . HIS B 1 12 ? 9.014 125.374 2.546 1.00 27.04 0 HIS B O 1
ATOM 2816 N N . ASP B 1 14 ? 10.192 124.923 6.280 1.00 22.24 26 ASP B N 1
ATOM 2817 C CA . ASP B 1 14 ? 10.960 124.103 7.174 1.00 19.81 26 ASP B CA 1
ATOM 2818 C C . ASP B 1 14 ? 10.934 124.582 8.621 1.00 22.19 26 ASP B C 1
ATOM 2819 O O . ASP B 1 14 ? 10.196 125.507 8.969 1.00 20.92 26 ASP B O 1
ATOM 2824 N N . LEU B 1 15 ? 11.702 123.922 9.471 1.00 21.43 27 LEU B N 1
ATOM 2825 C CA . LEU B 1 15 ? 11.656 124.189 10.891 1.00 20.17 27 LEU B CA 1
ATOM 2826 C C . LEU B 1 15 ? 12.306 125.508 11.351 1.00 20.81 27 LEU B C 1
ATOM 2827 O O . LEU B 1 15 ? 12.152 125.882 12.499 1.00 23.53 27 LEU B O 1
ATOM 2832 N N . LEU B 1 16 ? 12.982 126.200 10.443 1.00 21.63 28 LEU B N 1
ATOM 2833 C CA . LEU B 1 16 ? 13.443 127.574 10.665 1.00 21.60 28 LEU B CA 1
ATOM 2834 C C . LEU B 1 16 ? 12.555 128.627 9.930 1.00 24.57 28 LEU B C 1
ATOM 2835 O O . LEU B 1 16 ? 12.908 129.801 9.846 1.00 24.69 28 LEU B O 1
ATOM 2840 N N . GLY B 1 17 ? 11.402 128.190 9.397 1.00 24.87 29 GLY B N 1
ATOM 2841 C CA . GLY B 1 17 ? 10.518 129.039 8.613 1.00 25.40 29 GLY B CA 1
ATOM 2842 C C . GLY B 1 17 ? 10.915 129.310 7.167 1.00 23.69 29 GLY B C 1
ATOM 2843 O O . GLY B 1 17 ? 10.337 130.201 6.516 1.00 23.80 29 GLY B O 1
ATOM 2844 N N . ARG B 1 18 ? 11.936 128.603 6.663 1.00 21.68 30 ARG B N 1
ATOM 2845 C CA . ARG B 1 18 ? 12.429 128.806 5.327 1.00 22.06 30 ARG B CA 1
ATOM 2846 C C . ARG B 1 18 ? 11.450 128.162 4.389 1.00 22.06 30 ARG B C 1
ATOM 2847 O O . ARG B 1 18 ? 11.020 127.057 4.640 1.00 22.31 30 ARG B O 1
ATOM 2855 N N . GLU B 1 19 ? 11.060 128.878 3.334 1.00 22.37 31 GLU B N 1
ATOM 2856 C CA . GLU B 1 19 ? 10.254 128.304 2.260 1.00 25.15 31 GLU B CA 1
ATOM 2857 C C . GLU B 1 19 ? 11.157 127.724 1.173 1.00 25.14 31 GLU B C 1
ATOM 2858 O O . GLU B 1 19 ? 11.954 128.440 0.539 1.00 26.37 31 GLU B O 1
ATOM 2864 N N . VAL B 1 20 ? 11.020 126.418 0.958 1.00 25.37 32 VAL B N 1
ATOM 2865 C CA . VAL B 1 20 ? 11.904 125.677 0.068 1.00 24.85 32 VAL B CA 1
ATOM 2866 C C . VAL B 1 20 ? 11.112 125.023 -1.061 1.00 25.12 32 VAL B C 1
ATOM 2867 O O . VAL B 1 20 ? 10.095 124.347 -0.841 1.00 24.74 32 VAL B O 1
ATOM 2871 N N . GLU B 1 21 ? 11.543 125.253 -2.298 1.00 22.77 33 GLU B N 1
ATOM 2872 C CA . GLU B 1 21 ? 10.888 124.639 -3.447 1.00 26.41 33 GLU B CA 1
ATOM 2873 C C . GLU B 1 21 ? 11.532 123.299 -3.765 1.00 25.05 33 GLU B C 1
ATOM 2874 O O . GLU B 1 21 ? 12.745 123.217 -3.937 1.00 24.59 33 GLU B O 1
ATOM 2880 N N . ILE B 1 22 ? 10.720 122.252 -3.882 1.00 25.44 34 ILE B N 1
ATOM 2881 C CA . ILE B 1 22 ? 11.260 120.923 -4.227 1.00 25.83 34 ILE B CA 1
ATOM 2882 C C . ILE B 1 22 ? 10.392 120.302 -5.309 1.00 26.55 34 ILE B C 1
ATOM 2883 O O . ILE B 1 22 ? 9.163 120.375 -5.209 1.00 26.67 34 ILE B O 1
ATOM 2888 N N . PRO B 1 23 ? 11.003 119.655 -6.325 1.00 28.92 35 PRO B N 1
ATOM 2889 C CA . PRO B 1 23 ? 10.177 119.032 -7.355 1.00 29.11 35 PRO B CA 1
ATOM 2890 C C . PRO B 1 23 ? 9.362 117.918 -6.744 1.00 29.81 35 PRO B C 1
ATOM 2891 O O . PRO B 1 23 ? 9.827 117.233 -5.817 1.00 31.03 35 PRO B O 1
ATOM 2895 N N . SER B 1 24 ? 8.124 117.743 -7.203 1.00 29.83 36 SER B N 1
ATOM 2896 C CA . SER B 1 24 ? 7.222 116.811 -6.497 1.00 32.36 36 SER B CA 1
ATOM 2897 C C . SER B 1 24 ? 7.759 115.374 -6.574 1.00 31.37 36 SER B C 1
ATOM 2898 O O . SER B 1 24 ? 7.405 114.520 -5.758 1.00 33.84 36 SER B O 1
ATOM 2901 N N . ASN B 1 25 ? 8.624 115.122 -7.539 1.00 28.97 37 ASN B N 1
ATOM 2902 C CA . ASN B 1 25 ? 9.264 113.823 -7.683 1.00 32.66 37 ASN B CA 1
ATOM 2903 C C . ASN B 1 25 ? 10.596 113.745 -6.926 1.00 31.89 37 ASN B C 1
ATOM 2904 O O . ASN B 1 25 ? 11.640 114.216 -7.436 1.00 34.00 37 ASN B O 1
ATOM 2909 N N . VAL B 1 26 ? 10.565 113.188 -5.707 1.00 30.69 38 VAL B N 1
ATOM 2910 C CA . VAL B 1 26 ? 11.785 112.981 -4.909 1.00 26.95 38 VAL B CA 1
ATOM 2911 C C . VAL B 1 26 ? 12.089 111.491 -4.811 1.00 27.15 38 VAL B C 1
ATOM 2912 O O . VAL B 1 26 ? 11.267 110.722 -4.348 1.00 28.62 38 VAL B O 1
ATOM 2916 N N . ASN B 1 27 ? 13.297 111.118 -5.221 1.00 26.46 39 ASN B N 1
ATOM 2917 C CA . ASN B 1 27 ? 13.784 109.740 -5.280 1.00 26.85 39 ASN B CA 1
ATOM 2918 C C . ASN B 1 27 ? 15.152 109.521 -4.600 1.00 25.53 39 ASN B C 1
ATOM 2919 O O . ASN B 1 27 ? 15.536 108.385 -4.287 1.00 27.30 39 ASN B O 1
ATOM 2924 N N . ARG B 1 28 ? 15.920 110.597 -4.425 1.00 24.23 40 ARG B N 1
ATOM 2925 C CA . ARG B 1 28 ? 17.304 110.501 -3.924 1.00 24.75 40 ARG B CA 1
ATOM 2926 C C . ARG B 1 28 ? 17.482 111.586 -2.887 1.00 22.48 40 ARG B C 1
ATOM 2927 O O . ARG B 1 28 ? 17.174 112.738 -3.181 1.00 23.07 40 ARG B O 1
ATOM 2935 N N . ILE B 1 29 ? 17.972 111.187 -1.717 1.00 20.75 41 ILE B N 1
ATOM 2936 C CA . ILE B 1 29 ? 18.077 112.086 -0.573 1.00 20.99 41 ILE B CA 1
ATOM 2937 C C . ILE B 1 29 ? 19.380 111.860 0.180 1.00 21.14 41 ILE B C 1
ATOM 2938 O O . ILE B 1 29 ? 20.049 110.790 0.069 1.00 20.75 41 ILE B O 1
ATOM 2943 N N . VAL B 1 30 ? 19.719 112.875 0.975 1.00 22.18 42 VAL B N 1
ATOM 2944 C CA . VAL B 1 30 ? 20.808 112.822 1.949 1.00 20.73 42 VAL B CA 1
ATOM 2945 C C . VAL B 1 30 ? 20.271 113.446 3.221 1.00 21.86 42 VAL B C 1
ATOM 2946 O O . VAL B 1 30 ? 19.477 114.389 3.142 1.00 22.67 42 VAL B O 1
ATOM 2950 N N . ALA B 1 31 ? 20.595 112.855 4.367 1.00 21.41 43 ALA B N 1
ATOM 2951 C CA . ALA B 1 31 ? 20.162 113.356 5.687 1.00 21.93 43 ALA B CA 1
ATOM 2952 C C . ALA B 1 31 ? 21.420 113.497 6.507 1.00 21.54 43 ALA B C 1
ATOM 2953 O O . ALA B 1 31 ? 22.158 112.520 6.686 1.00 21.50 43 ALA B O 1
ATOM 2955 N N . VAL B 1 32 ? 21.692 114.712 6.973 1.00 20.91 44 VAL B N 1
ATOM 2956 C CA . VAL B 1 32 ? 22.909 114.980 7.728 1.00 20.23 44 VAL B CA 1
ATOM 2957 C C . VAL B 1 32 ? 22.608 115.751 9.029 1.00 22.43 44 VAL B C 1
ATOM 2958 O O . VAL B 1 32 ? 21.564 116.408 9.143 1.00 22.53 44 VAL B O 1
ATOM 2962 N N . GLY B 1 33 ? 23.502 115.625 10.004 1.00 21.50 45 GLY B N 1
ATOM 2963 C CA . GLY B 1 33 ? 23.371 116.244 11.296 1.00 22.67 45 GLY B CA 1
ATOM 2964 C C . GLY B 1 33 ? 22.760 115.263 12.278 1.00 21.52 45 GLY B C 1
ATOM 2965 O O . GLY B 1 33 ? 22.147 114.284 11.849 1.00 22.67 45 GLY B O 1
ATOM 2966 N N . PRO B 1 34 ? 22.921 115.525 13.593 1.00 24.15 46 PRO B N 1
ATOM 2967 C CA . PRO B 1 34 ? 22.416 114.629 14.629 1.00 21.74 46 PRO B CA 1
ATOM 2968 C C . PRO B 1 34 ? 20.926 114.329 14.438 1.00 23.68 46 PRO B C 1
ATOM 2969 O O . PRO B 1 34 ? 20.128 115.239 14.392 1.00 22.44 46 PRO B O 1
ATOM 2973 N N . GLY B 1 35 ? 20.569 113.052 14.270 1.00 21.34 47 GLY B N 1
ATOM 2974 C CA . GLY B 1 35 ? 19.175 112.663 14.198 1.00 22.43 47 GLY B CA 1
ATOM 2975 C C . GLY B 1 35 ? 18.438 112.775 12.864 1.00 20.27 47 GLY B C 1
ATOM 2976 O O . GLY B 1 35 ? 17.280 112.347 12.761 1.00 21.16 47 GLY B O 1
ATOM 2977 N N . ALA B 1 36 ? 19.098 113.349 11.861 1.00 21.46 48 ALA B N 1
ATOM 2978 C CA . ALA B 1 36 ? 18.440 113.562 10.568 1.00 23.19 48 ALA B CA 1
ATOM 2979 C C . ALA B 1 36 ? 18.177 112.187 9.891 1.00 21.25 48 ALA B C 1
ATOM 2980 O O . ALA B 1 36 ? 17.042 111.870 9.481 1.00 20.20 48 ALA B O 1
ATOM 2982 N N . LEU B 1 37 ? 19.209 111.355 9.807 1.00 19.82 49 LEU B N 1
ATOM 2983 C CA . LEU B 1 37 ? 19.044 110.036 9.208 1.00 22.46 49 LEU B CA 1
ATOM 2984 C C . LEU B 1 37 ? 18.065 109.175 10.005 1.00 21.40 49 LEU B C 1
ATOM 2985 O O . LEU B 1 37 ? 17.296 108.393 9.441 1.00 21.66 49 LEU B O 1
ATOM 2990 N N . ARG B 1 38 ? 18.085 109.303 11.337 1.00 22.85 50 ARG B N 1
ATOM 2991 C CA . ARG B 1 38 ? 17.145 108.590 12.167 1.00 22.48 50 ARG B CA 1
ATOM 2992 C C . ARG B 1 38 ? 15.698 108.796 11.716 1.00 22.44 50 ARG B C 1
ATOM 2993 O O . ARG B 1 38 ? 14.926 107.827 11.607 1.00 21.73 50 ARG B O 1
ATOM 3001 N N . LEU B 1 39 ? 15.327 110.049 11.468 1.00 22.10 51 LEU B N 1
ATOM 3002 C CA . LEU B 1 39 ? 13.945 110.371 11.091 1.00 20.96 51 LEU B CA 1
ATOM 3003 C C . LEU B 1 39 ? 13.594 109.739 9.726 1.00 21.37 51 LEU B C 1
ATOM 3004 O O . LEU B 1 39 ? 12.489 109.223 9.545 1.00 22.11 51 LEU B O 1
ATOM 3009 N N . ILE B 1 40 ? 14.528 109.778 8.762 1.00 22.33 52 ILE B N 1
ATOM 3010 C CA . ILE B 1 40 ? 14.352 109.086 7.466 1.00 22.28 52 ILE B CA 1
ATOM 3011 C C . ILE B 1 40 ? 14.108 107.585 7.667 1.00 23.43 52 ILE B C 1
ATOM 3012 O O . ILE B 1 40 ? 13.256 107.003 7.011 1.00 24.80 52 ILE B O 1
ATOM 3017 N N . ALA B 1 41 ? 14.848 106.971 8.581 1.00 23.85 53 ALA B N 1
ATOM 3018 C CA . ALA B 1 41 ? 14.633 105.585 8.945 1.00 22.25 53 ALA B CA 1
ATOM 3019 C C . ALA B 1 41 ? 13.219 105.355 9.521 1.00 21.07 53 ALA B C 1
ATOM 3020 O O . ALA B 1 41 ? 12.523 104.395 9.118 1.00 23.26 53 ALA B O 1
ATOM 3022 N N . TYR B 1 42 ? 12.799 106.212 10.470 1.00 20.29 54 TYR B N 1
ATOM 3023 C CA . TYR B 1 42 ? 11.440 106.071 11.022 1.00 21.69 54 TYR B CA 1
ATOM 3024 C C . TYR B 1 42 ? 10.378 106.142 9.939 1.00 23.92 54 TYR B C 1
ATOM 3025 O O . TYR B 1 42 ? 9.319 105.536 10.085 1.00 23.21 54 TYR B O 1
ATOM 3034 N N . LEU B 1 43 ? 10.657 106.907 8.885 1.00 22.81 55 LEU B N 1
ATOM 3035 C CA . LEU B 1 43 ? 9.701 107.135 7.801 1.00 21.21 55 LEU B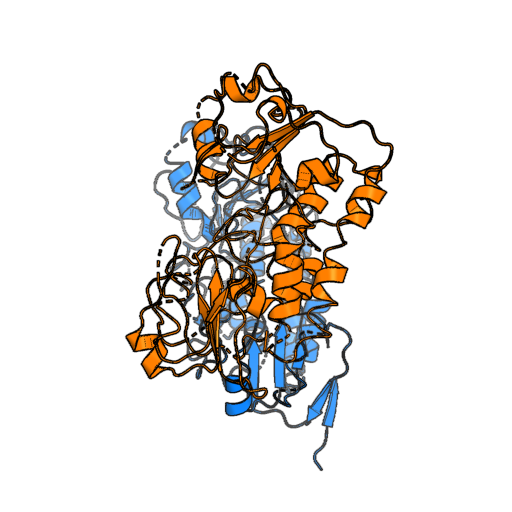 CA 1
ATOM 3036 C C . LEU B 1 43 ? 9.793 106.079 6.725 1.00 23.02 55 LEU B C 1
ATOM 3037 O O . LEU B 1 43 ? 9.125 106.192 5.700 1.00 22.97 55 LEU B O 1
ATOM 3053 N N . ALA B 1 45 ? 12.099 105.461 4.555 1.00 24.13 57 ALA B N 1
ATOM 3054 C CA . ALA B 1 45 ? 12.623 106.111 3.324 1.00 24.48 57 ALA B CA 1
ATOM 3055 C C . ALA B 1 45 ? 14.116 105.841 3.097 1.00 24.88 57 ALA B C 1
ATOM 3056 O O . ALA B 1 45 ? 14.758 106.554 2.314 1.00 25.41 57 ALA B O 1
ATOM 3058 N N . THR B 1 46 ? 14.666 104.801 3.731 1.00 21.76 58 THR B N 1
ATOM 3059 C CA . THR B 1 46 ? 16.115 104.544 3.699 1.00 23.33 58 THR B CA 1
ATOM 3060 C C . THR B 1 46 ? 16.580 104.121 2.302 1.00 22.91 58 THR B C 1
ATOM 3061 O O . THR B 1 46 ? 17.725 104.326 1.933 1.00 24.05 58 THR B O 1
ATOM 3065 N N . ASP B 1 47 ? 15.720 103.520 1.509 1.00 24.33 59 ASP B N 1
ATOM 3066 C CA . ASP B 1 47 ? 16.184 103.118 0.172 1.00 27.27 59 ASP B CA 1
ATOM 3067 C C . ASP B 1 47 ? 16.384 104.319 -0.755 1.00 26.02 59 ASP B C 1
ATOM 3068 O O . ASP B 1 47 ? 16.939 104.190 -1.860 1.00 26.48 59 ASP B O 1
ATOM 3081 N N . VAL B 1 49 ? 18.128 106.886 0.287 1.00 23.35 61 VAL B N 1
ATOM 3082 C CA . VAL B 1 49 ? 19.324 107.536 0.804 1.00 22.39 61 VAL B CA 1
ATOM 3083 C C . VAL B 1 49 ? 20.526 107.203 -0.096 1.00 23.21 61 VAL B C 1
ATOM 3084 O O . VAL B 1 49 ? 20.792 106.030 -0.350 1.00 23.35 61 VAL B O 1
ATOM 3088 N N . VAL B 1 50 ? 21.227 108.235 -0.581 1.00 22.94 62 VAL B N 1
ATOM 3089 C CA . VAL B 1 50 ? 22.306 108.051 -1.562 1.00 22.52 62 VAL B CA 1
ATOM 3090 C C . VAL B 1 50 ? 23.736 108.319 -1.043 1.00 22.25 62 VAL B C 1
ATOM 3091 O O . VAL B 1 50 ? 24.717 107.963 -1.705 1.00 21.30 62 VAL B O 1
ATOM 3095 N N . GLY B 1 51 ? 23.842 108.914 0.141 1.00 22.12 63 GLY B N 1
ATOM 3096 C CA . GLY B 1 51 ? 25.104 109.204 0.760 1.00 23.81 63 GLY B CA 1
ATOM 3097 C C . GLY B 1 51 ? 24.940 109.147 2.259 1.00 22.42 63 GLY B C 1
ATOM 3098 O O . GLY B 1 51 ? 23.848 109.350 2.769 1.00 21.71 63 GLY B O 1
ATOM 3099 N N . VAL B 1 52 ? 26.031 108.899 2.979 1.00 21.56 64 VAL B N 1
ATOM 3100 C CA . VAL B 1 52 ? 25.933 108.801 4.441 1.00 20.19 64 VAL B CA 1
ATOM 3101 C C . VAL B 1 52 ? 27.149 109.448 5.084 1.00 20.62 64 VAL B C 1
ATOM 3102 O O . VAL B 1 52 ? 28.267 109.394 4.545 1.00 22.62 64 VAL B O 1
ATOM 3106 N N . GLU B 1 53 ? 26.961 109.975 6.274 1.00 21.68 65 GLU B N 1
ATOM 3107 C CA . GLU B 1 53 ? 28.097 110.483 7.043 1.00 22.95 65 GLU B CA 1
ATOM 3108 C C . GLU B 1 53 ? 29.027 109.337 7.488 1.00 23.54 65 GLU B C 1
ATOM 3109 O O . GLU B 1 53 ? 28.564 108.254 7.840 1.00 25.52 65 GLU B O 1
ATOM 3115 N N . ASP B 1 54 ? 30.335 109.589 7.490 1.00 22.82 66 ASP B N 1
ATOM 3116 C CA . ASP B 1 54 ? 31.329 108.646 8.035 1.00 22.84 66 ASP B CA 1
ATOM 3117 C C . ASP B 1 54 ? 31.048 108.206 9.489 1.00 24.50 66 ASP B C 1
ATOM 3118 O O . ASP B 1 54 ? 31.377 107.077 9.883 1.00 25.04 66 ASP B O 1
ATOM 3123 N N . PHE B 1 55 ? 30.398 109.101 10.239 1.00 20.96 67 PHE B N 1
ATOM 3124 C CA . PHE B 1 55 ? 29.989 108.910 11.617 1.00 23.72 67 PHE B CA 1
ATOM 3125 C C . PHE B 1 55 ? 29.296 107.559 11.866 1.00 24.04 67 PHE B C 1
ATOM 3126 O O . PHE B 1 55 ? 29.559 106.892 12.880 1.00 25.46 67 PHE B O 1
ATOM 3134 N N . GLU B 1 56 ? 28.410 107.171 10.960 1.00 24.33 68 GLU B N 1
ATOM 3135 C CA . GLU B 1 56 ? 27.564 105.978 11.141 1.00 23.40 68 GLU B CA 1
ATOM 3136 C C . GLU B 1 56 ? 28.390 104.714 11.311 1.00 27.53 68 GLU B C 1
ATOM 3137 O O . GLU B 1 56 ? 28.101 103.921 12.203 1.00 27.56 68 GLU B O 1
ATOM 3151 N N . LEU B 1 58 ? 31.895 104.847 11.802 1.00 27.72 70 LEU B N 1
ATOM 3152 C CA . LEU B 1 58 ? 32.993 105.090 12.724 1.00 26.86 70 LEU B CA 1
ATOM 3153 C C . LEU B 1 58 ? 32.559 105.055 14.187 1.00 30.36 70 LEU B C 1
ATOM 3154 O O . LEU B 1 58 ? 33.359 104.704 15.061 1.00 29.64 70 LEU B O 1
ATOM 3159 N N . ARG B 1 59 ? 31.305 105.421 14.462 1.00 28.77 71 ARG B N 1
ATOM 3160 C CA . ARG B 1 59 ? 30.796 105.398 15.821 1.00 30.69 71 ARG B CA 1
ATOM 3161 C C . ARG B 1 59 ? 29.547 104.542 15.812 1.00 31.72 71 ARG B C 1
ATOM 3162 O O . ARG B 1 59 ? 28.457 105.097 15.718 1.00 33.25 71 ARG B O 1
ATOM 3167 N N . PRO B 1 60 ? 29.706 103.212 15.847 1.00 29.68 72 PRO B N 1
ATOM 3168 C CA . PRO B 1 60 ? 28.625 102.286 15.535 1.00 31.91 72 PRO B CA 1
ATOM 3169 C C . PRO B 1 60 ? 27.540 102.070 16.625 1.00 29.79 72 PRO B C 1
ATOM 3170 O O . PRO B 1 60 ? 26.507 101.522 16.312 1.00 29.88 72 PRO B O 1
ATOM 3174 N N . TYR B 1 61 ? 27.774 102.534 17.851 1.00 28.50 73 TYR B N 1
ATOM 3175 C CA . TYR B 1 61 ? 26.925 102.166 19.003 1.00 26.58 73 TYR B CA 1
ATOM 3176 C C . TYR B 1 61 ? 25.841 103.168 19.391 1.00 25.20 73 TYR B C 1
ATOM 3177 O O . TYR B 1 61 ? 25.914 104.353 19.102 1.00 26.06 73 TYR B O 1
ATOM 3186 N N . GLY B 1 62 ? 24.862 102.680 20.133 1.00 22.25 74 GLY B N 1
ATOM 3187 C CA . GLY B 1 62 ? 23.881 103.538 20.813 1.00 22.94 74 GLY B CA 1
ATOM 3188 C C . GLY B 1 62 ? 22.667 103.914 19.995 1.00 22.46 74 GLY B C 1
ATOM 3189 O O . GLY B 1 62 ? 21.784 104.639 20.499 1.00 22.67 74 GLY B O 1
ATOM 3190 N N . ARG B 1 63 ? 22.578 103.422 18.764 1.00 22.59 75 ARG B N 1
ATOM 3191 C CA . ARG B 1 63 ? 21.560 103.895 17.801 1.00 23.27 75 ARG B CA 1
ATOM 3192 C C . ARG B 1 63 ? 20.829 102.719 17.103 1.00 21.88 75 ARG B C 1
ATOM 3193 O O . ARG B 1 63 ? 21.315 102.140 16.128 1.00 23.37 75 ARG B O 1
ATOM 3201 N N . PRO B 1 64 ? 19.638 102.386 17.588 1.00 21.43 76 PRO B N 1
ATOM 3202 C CA . PRO B 1 64 ? 18.809 101.369 16.931 1.00 22.31 76 PRO B CA 1
ATOM 3203 C C . PRO B 1 64 ? 18.675 101.527 15.437 1.00 20.95 76 PRO B C 1
ATOM 3204 O O . PRO B 1 64 ? 18.715 100.538 14.727 1.00 19.72 76 PRO B O 1
ATOM 3208 N N . TYR B 1 65 ? 18.586 102.748 14.928 1.00 22.12 77 TYR B N 1
ATOM 3209 C CA . TYR B 1 65 ? 18.322 102.875 13.495 1.00 21.05 77 TYR B CA 1
ATOM 3210 C C . TYR B 1 65 ? 19.412 102.289 12.608 1.00 20.56 77 TYR B C 1
ATOM 3211 O O . TYR B 1 65 ? 19.100 101.762 11.544 1.00 20.65 77 TYR B O 1
ATOM 3220 N N . ILE B 1 66 ? 20.682 102.393 13.023 1.00 20.36 78 ILE B N 1
ATOM 3221 C CA . ILE B 1 66 ? 21.790 101.889 12.237 1.00 20.42 78 ILE B CA 1
ATOM 3222 C C . ILE B 1 66 ? 21.972 100.380 12.454 1.00 22.26 78 ILE B C 1
ATOM 3223 O O . ILE B 1 66 ? 22.521 99.681 11.610 1.00 22.99 78 ILE B O 1
ATOM 3228 N N . LEU B 1 67 ? 21.408 99.859 13.546 1.00 23.59 79 LEU B N 1
ATOM 3229 C CA . LEU B 1 67 ? 21.324 98.426 13.743 1.00 22.91 79 LEU B CA 1
ATOM 3230 C C . LEU B 1 67 ? 20.214 97.829 12.851 1.00 21.62 79 LEU B C 1
ATOM 3231 O O . LEU B 1 67 ? 20.349 96.718 12.353 1.00 22.91 79 LEU B O 1
ATOM 3236 N N . ALA B 1 68 ? 19.129 98.593 12.645 1.00 21.91 80 ALA B N 1
ATOM 3237 C CA . ALA B 1 68 ? 17.995 98.163 11.813 1.00 22.70 80 ALA B CA 1
ATOM 3238 C C . ALA B 1 68 ? 18.328 98.266 10.329 1.00 24.05 80 ALA B C 1
ATOM 3239 O O . ALA B 1 68 ? 17.894 97.429 9.528 1.00 22.02 80 ALA B O 1
ATOM 3241 N N . TYR B 1 69 ? 19.121 99.281 9.966 1.00 23.39 81 TYR B N 1
ATOM 3242 C CA . TYR B 1 69 ? 19.481 99.507 8.568 1.00 24.83 81 TYR B CA 1
ATOM 3243 C C . TYR B 1 69 ? 21.014 99.633 8.398 1.00 22.88 81 TYR B C 1
ATOM 3244 O O . TYR B 1 69 ? 21.553 100.688 8.012 1.00 22.67 81 TYR B O 1
ATOM 3253 N N . PRO B 1 70 ? 21.755 98.541 8.666 1.00 23.85 82 PRO B N 1
ATOM 3254 C CA . PRO B 1 70 ? 23.198 98.633 8.678 1.00 23.13 82 PRO B CA 1
ATOM 3255 C C . PRO B 1 70 ? 23.803 98.881 7.277 1.00 25.57 82 PRO B C 1
ATOM 3256 O O . PRO B 1 70 ? 24.957 99.332 7.155 1.00 25.70 82 PRO B O 1
ATOM 3260 N N . GLU B 1 71 ? 23.055 98.586 6.237 1.00 25.42 83 GLU B N 1
ATOM 3261 C CA . GLU B 1 71 ? 23.587 98.787 4.899 1.00 27.42 83 GLU B CA 1
ATOM 3262 C C . GLU B 1 71 ? 23.775 100.260 4.590 1.00 25.19 83 GLU B C 1
ATOM 3263 O O . GLU B 1 71 ? 24.454 100.582 3.616 1.00 27.36 83 GLU B O 1
ATOM 3269 N N . LEU B 1 72 ? 23.151 101.140 5.370 1.00 24.69 84 LEU B N 1
ATOM 3270 C CA . LEU B 1 72 ? 23.368 102.584 5.189 1.00 23.86 84 LEU B CA 1
ATOM 3271 C C . LEU B 1 72 ? 24.868 102.930 5.299 1.00 26.22 84 LEU B C 1
ATOM 3272 O O . LEU B 1 72 ? 25.327 103.869 4.661 1.00 25.78 84 LEU B O 1
ATOM 3297 N N . LEU B 1 75 ? 27.138 103.259 2.015 1.00 26.10 87 LEU B N 1
ATOM 3298 C CA . LEU B 1 75 ? 26.868 104.259 1.001 1.00 24.04 87 LEU B CA 1
ATOM 3299 C C . LEU B 1 75 ? 28.046 105.221 0.891 1.00 23.74 87 LEU B C 1
ATOM 3300 O O . LEU B 1 75 ? 28.841 105.332 1.823 1.00 25.62 87 LEU B O 1
ATOM 3305 N N . PRO B 1 76 ? 28.163 105.921 -0.247 1.00 25.19 88 PRO B N 1
ATOM 3306 C CA . PRO B 1 76 ? 29.212 106.932 -0.388 1.00 26.03 88 PRO B CA 1
ATOM 3307 C C . PRO B 1 76 ? 29.180 108.042 0.671 1.00 25.07 88 PRO B C 1
ATOM 3308 O O . PRO B 1 76 ? 28.115 108.439 1.155 1.00 24.10 88 PRO B O 1
ATOM 3312 N N . SER B 1 77 ? 30.368 108.567 1.003 1.00 24.49 89 SER B N 1
ATOM 3313 C CA . SER B 1 77 ? 30.492 109.559 2.050 1.00 23.46 89 SER B CA 1
ATOM 3314 C C . SER B 1 77 ? 29.961 110.913 1.612 1.00 23.90 89 SER B C 1
ATOM 3315 O O . SER B 1 77 ? 30.170 111.342 0.459 1.00 23.71 89 SER B O 1
ATOM 3318 N N . VAL B 1 78 ? 29.274 111.571 2.541 1.00 22.45 90 VAL B N 1
ATOM 3319 C CA . VAL B 1 78 ? 28.907 112.978 2.384 1.00 23.94 90 VAL B CA 1
ATOM 3320 C C . VAL B 1 78 ? 29.639 113.885 3.400 1.00 25.18 90 VAL B C 1
ATOM 3321 O O . VAL B 1 78 ? 29.262 115.039 3.611 1.00 25.42 90 VAL B O 1
ATOM 3325 N N . GLY B 1 79 ? 30.698 113.347 3.991 1.00 25.36 91 GLY B N 1
ATOM 3326 C CA . GLY B 1 79 ? 31.457 114.012 5.016 1.00 26.56 91 GLY B CA 1
ATOM 3327 C C . GLY B 1 79 ? 31.543 113.217 6.322 1.00 25.67 91 GLY B C 1
ATOM 3328 O O . GLY B 1 79 ? 30.988 112.152 6.427 1.00 23.91 91 GLY B O 1
ATOM 3329 N N . PRO B 1 80 ? 32.294 113.744 7.304 1.00 26.12 92 PRO B N 1
ATOM 3330 C CA . PRO B 1 80 ? 32.507 113.075 8.587 1.00 26.19 92 PRO B CA 1
ATOM 3331 C C . PRO B 1 80 ? 31.268 112.900 9.455 1.00 26.43 92 PRO B C 1
ATOM 3332 O O . PRO B 1 80 ? 31.142 111.903 10.181 1.00 24.42 92 PRO B O 1
ATOM 3336 N N . GLY B 1 81 ? 30.357 113.867 9.418 1.00 23.03 93 GLY B N 1
ATOM 3337 C CA . GLY B 1 81 ? 29.293 113.878 10.353 1.00 23.62 93 GLY B CA 1
ATOM 3338 C C . GLY B 1 81 ? 29.782 114.029 11.767 1.00 26.41 93 GLY B C 1
ATOM 3339 O O . GLY B 1 81 ? 30.956 114.403 12.021 1.00 24.07 93 GLY B O 1
ATOM 3340 N N . GLY B 1 82 ? 28.876 113.754 12.687 1.00 24.94 94 GLY B N 1
ATOM 3341 C CA . GLY B 1 82 ? 29.074 114.050 14.096 1.00 27.16 94 GLY B CA 1
ATOM 3342 C C . GLY B 1 82 ? 28.739 115.503 14.426 1.00 29.81 94 GLY B C 1
ATOM 3343 O O . GLY B 1 82 ? 28.577 116.362 13.543 1.00 27.09 94 GLY B O 1
ATOM 3344 N N . PRO B 1 83 ? 28.596 115.787 15.718 1.00 31.97 95 PRO B N 1
ATOM 3345 C CA . PRO B 1 83 ? 28.112 117.110 16.115 1.00 34.63 95 PRO B CA 1
ATOM 3346 C C . PRO B 1 83 ? 29.044 118.244 15.647 1.00 33.94 95 PRO B C 1
ATOM 3347 O O . PRO B 1 83 ? 30.257 118.094 15.641 1.00 33.54 95 PRO B O 1
ATOM 3351 N N . GLY B 1 84 ? 28.461 119.343 15.198 1.00 34.10 96 GLY B N 1
ATOM 3352 C CA . GLY B 1 84 ? 29.229 120.487 14.720 1.00 34.41 96 GLY B CA 1
ATOM 3353 C C . GLY B 1 84 ? 29.965 120.372 13.387 1.00 33.72 96 GLY B C 1
ATOM 3354 O O . GLY B 1 84 ? 30.754 121.257 13.045 1.00 36.90 96 GLY B O 1
ATOM 3366 N N . LEU B 1 86 ? 29.781 120.046 9.153 1.00 24.70 98 LEU B N 1
ATOM 3367 C CA . LEU B 1 86 ? 28.930 120.270 8.009 1.00 24.58 98 LEU B CA 1
ATOM 3368 C C . LEU B 1 86 ? 29.238 119.219 6.955 1.00 25.78 98 LEU B C 1
ATOM 3369 O O . LEU B 1 86 ? 30.338 118.630 6.946 1.00 25.36 98 LEU B O 1
ATOM 3374 N N . PRO B 1 87 ? 28.270 118.968 6.067 1.00 25.18 99 PRO B N 1
ATOM 3375 C CA . PRO B 1 87 ? 28.502 118.005 5.019 1.00 24.18 99 PRO B CA 1
ATOM 3376 C C . PRO B 1 87 ? 29.503 118.558 4.009 1.00 26.81 99 PRO B C 1
ATOM 3377 O O . PRO B 1 87 ? 29.705 119.763 3.907 1.00 25.49 99 PRO B O 1
ATOM 3381 N N . ASP B 1 88 ? 30.153 117.662 3.302 1.00 24.40 100 ASP B N 1
ATOM 3382 C CA . ASP B 1 88 ? 31.075 118.017 2.242 1.00 26.63 100 ASP B CA 1
ATOM 3383 C C . ASP B 1 88 ? 30.282 118.466 1.013 1.00 23.90 100 ASP B C 1
ATOM 3384 O O . ASP B 1 88 ? 29.566 117.687 0.402 1.00 21.84 100 ASP B O 1
ATOM 3389 N N . LEU B 1 89 ? 30.424 119.717 0.625 1.00 23.13 101 LEU B N 1
ATOM 3390 C CA . LEU B 1 89 ? 29.580 120.247 -0.438 1.00 24.81 101 LEU B CA 1
ATOM 3391 C C . LEU B 1 89 ? 29.874 119.631 -1.785 1.00 25.29 101 LEU B C 1
ATOM 3392 O O . LEU B 1 89 ? 28.948 119.458 -2.579 1.00 23.36 101 LEU B O 1
ATOM 3397 N N . GLU B 1 90 ? 31.146 119.324 -2.075 1.00 23.53 102 GLU B N 1
ATOM 3398 C CA . GLU B 1 90 ? 31.464 118.699 -3.349 1.00 24.30 102 GLU B CA 1
ATOM 3399 C C . GLU B 1 90 ? 30.845 117.296 -3.433 1.00 23.17 102 GLU B C 1
ATOM 3400 O O . GLU B 1 90 ? 30.446 116.902 -4.495 1.00 22.00 102 GLU B O 1
ATOM 3406 N N . SER B 1 91 ? 30.819 116.561 -2.323 1.00 23.73 103 SER B N 1
ATOM 3407 C CA . SER B 1 91 ? 30.200 115.213 -2.287 1.00 22.93 103 SER B CA 1
ATOM 3408 C C . SER B 1 91 ? 28.703 115.297 -2.558 1.00 22.78 103 SER B C 1
ATOM 3409 O O . SER B 1 91 ? 28.135 114.484 -3.303 1.00 22.85 103 SER B O 1
ATOM 3414 N N . LEU B 1 92 ? 28.053 116.296 -1.957 1.00 22.85 104 LEU B N 1
ATOM 3415 C CA . LEU B 1 92 ? 26.636 116.544 -2.222 1.00 21.97 104 LEU B CA 1
ATOM 3416 C C . LEU B 1 92 ? 26.431 116.847 -3.700 1.00 21.68 104 LEU B C 1
ATOM 3417 O O . LEU B 1 92 ? 25.518 116.315 -4.334 1.00 25.02 104 LEU B O 1
ATOM 3422 N N . ILE B 1 93 ? 27.266 117.721 -4.257 1.00 24.00 105 ILE B N 1
ATOM 3423 C CA . ILE B 1 93 ? 27.143 118.093 -5.657 1.00 23.64 105 ILE B CA 1
ATOM 3424 C C . ILE B 1 93 ? 27.313 116.849 -6.566 1.00 25.62 105 ILE B C 1
ATOM 3425 O O . ILE B 1 93 ? 26.565 116.665 -7.547 1.00 26.82 105 ILE B O 1
ATOM 3430 N N . THR B 1 94 ? 28.279 115.986 -6.227 1.00 24.38 106 THR B N 1
ATOM 3431 C CA . THR B 1 94 ? 28.538 114.749 -7.000 1.00 22.39 106 THR B CA 1
ATOM 3432 C C . THR B 1 94 ? 27.375 113.771 -6.963 1.00 24.21 106 THR B C 1
ATOM 3433 O O . THR B 1 94 ? 27.019 113.169 -7.976 1.00 22.00 106 THR B O 1
ATOM 3437 N N . LEU B 1 95 ? 26.825 113.589 -5.777 1.00 21.49 107 LEU B N 1
ATOM 3438 C CA . LEU B 1 95 ? 25.745 112.617 -5.534 1.00 24.44 107 LEU B CA 1
ATOM 3439 C C . LEU B 1 95 ? 24.391 113.128 -6.045 1.00 24.31 107 LEU B C 1
ATOM 3440 O O . LEU B 1 95 ? 23.474 112.312 -6.285 1.00 27.19 107 LEU B O 1
ATOM 3445 N N . GLN B 1 96 ? 24.245 114.447 -6.179 1.00 23.99 108 GLN B N 1
ATOM 3446 C CA . GLN B 1 96 ? 23.027 115.070 -6.725 1.00 28.10 108 GLN B CA 1
ATOM 3447 C C . GLN B 1 96 ? 21.708 114.495 -6.148 1.00 28.25 108 GLN B C 1
ATOM 3448 O O . GLN B 1 96 ? 20.801 114.035 -6.884 1.00 27.62 108 GLN B O 1
ATOM 3454 N N . PRO B 1 97 ? 21.581 114.532 -4.824 1.00 24.25 109 PRO B N 1
ATOM 3455 C CA . PRO B 1 97 ? 20.300 114.198 -4.214 1.00 22.83 109 PRO B CA 1
ATOM 3456 C C . PRO B 1 97 ? 19.264 115.232 -4.610 1.00 20.69 109 PRO B C 1
ATOM 3457 O O . PRO B 1 97 ? 19.616 116.349 -4.962 1.00 21.64 109 PRO B O 1
ATOM 3461 N N . ASP B 1 98 ? 17.998 114.868 -4.543 1.00 20.88 110 ASP B N 1
ATOM 3462 C CA . ASP B 1 98 ? 16.912 115.805 -4.853 1.00 22.86 110 ASP B CA 1
ATOM 3463 C C . ASP B 1 98 ? 16.651 116.773 -3.718 1.00 21.21 110 ASP B C 1
ATOM 3464 O O . ASP B 1 98 ? 16.087 117.854 -3.921 1.00 20.81 110 ASP B O 1
ATOM 3469 N N . VAL B 1 99 ? 17.016 116.347 -2.522 1.00 22.32 111 VAL B N 1
ATOM 3470 C CA . VAL B 1 99 ? 16.869 117.160 -1.311 1.00 21.59 111 VAL B CA 1
ATOM 3471 C C . VAL B 1 99 ? 17.875 116.700 -0.274 1.00 22.73 111 VAL B C 1
ATOM 3472 O O . VAL B 1 99 ? 18.155 115.492 -0.174 1.00 22.42 111 VAL B O 1
ATOM 3476 N N . VAL B 1 100 ? 18.370 117.673 0.505 1.00 22.28 112 VAL B N 1
ATOM 3477 C CA . VAL B 1 100 ? 19.222 117.428 1.675 1.00 21.17 112 VAL B CA 1
ATOM 3478 C C . VAL B 1 100 ? 18.427 117.864 2.920 1.00 21.12 112 VAL B C 1
ATOM 3479 O O . VAL B 1 100 ? 17.978 118.988 3.020 1.00 22.92 112 VAL B O 1
ATOM 3483 N N . PHE B 1 101 ? 18.227 116.926 3.816 1.00 19.37 113 PHE B N 1
ATOM 3484 C CA . PHE B 1 101 ? 17.677 117.193 5.150 1.00 19.95 113 PHE B CA 1
ATOM 3485 C C . PHE B 1 101 ? 18.831 117.383 6.110 1.00 21.60 113 PHE B C 1
ATOM 3486 O O . PHE B 1 101 ? 19.727 116.551 6.155 1.00 22.70 113 PHE B O 1
ATOM 3494 N N . ILE B 1 102 ? 18.731 118.413 6.958 1.00 22.04 114 ILE B N 1
ATOM 3495 C CA . ILE B 1 102 ? 19.776 118.740 7.903 1.00 21.72 114 ILE B CA 1
ATOM 3496 C C . ILE B 1 102 ? 19.174 119.174 9.261 1.00 23.52 114 ILE B C 1
ATOM 3497 O O . ILE B 1 102 ? 18.106 119.808 9.334 1.00 22.01 114 ILE B O 1
ATOM 3502 N N . THR B 1 103 ? 19.864 118.818 10.336 1.00 21.55 115 THR B N 1
ATOM 3503 C CA . THR B 1 103 ? 19.511 119.290 11.684 1.00 22.79 115 THR B CA 1
ATOM 3504 C C . THR B 1 103 ? 20.676 120.127 12.281 1.00 21.98 115 THR B C 1
ATOM 3505 O O . THR B 1 103 ? 21.834 120.022 11.837 1.00 21.15 115 THR B O 1
ATOM 3509 N N . TYR B 1 104 ? 20.322 120.927 13.290 1.00 22.53 116 TYR B N 1
ATOM 3510 C CA . TYR B 1 104 ? 21.260 121.622 14.182 1.00 24.61 116 TYR B CA 1
ATOM 3511 C C . TYR B 1 104 ? 22.142 122.579 13.395 1.00 26.00 116 TYR B C 1
ATOM 3512 O O . TYR B 1 104 ? 23.348 122.720 13.651 1.00 26.31 116 TYR B O 1
ATOM 3521 N N . VAL B 1 105 ? 21.518 123.254 12.441 1.00 26.09 117 VAL B N 1
ATOM 3522 C CA . VAL B 1 105 ? 22.131 124.401 11.760 1.00 23.36 117 VAL B CA 1
ATOM 3523 C C . VAL B 1 105 ? 21.182 125.586 11.764 1.00 24.58 117 VAL B C 1
ATOM 3524 O O . VAL B 1 105 ? 19.972 125.451 11.944 1.00 22.59 117 VAL B O 1
ATOM 3528 N N . ASP B 1 106 ? 21.750 126.750 11.485 1.00 26.27 118 ASP B N 1
ATOM 3529 C CA . ASP B 1 106 ? 20.958 127.982 11.401 1.00 25.57 118 ASP B CA 1
ATOM 3530 C C . ASP B 1 106 ? 20.589 128.374 9.986 1.00 24.74 118 ASP B C 1
ATOM 3531 O O . ASP B 1 106 ? 20.942 127.672 9.000 1.00 23.67 118 ASP B O 1
ATOM 3536 N N . ARG B 1 107 ? 19.848 129.484 9.848 1.00 24.42 119 ARG B N 1
ATOM 3537 C CA . ARG B 1 107 ? 19.330 129.856 8.537 1.00 28.66 119 ARG B CA 1
ATOM 3538 C C . ARG B 1 107 ? 20.437 130.226 7.560 1.00 24.98 119 ARG B C 1
ATOM 3539 O O . ARG B 1 107 ? 20.330 129.897 6.386 1.00 25.15 119 ARG B O 1
ATOM 3554 N N . THR B 1 109 ? 23.468 129.152 7.471 1.00 23.31 121 THR B N 1
ATOM 3555 C CA . THR B 1 109 ? 24.102 127.899 7.087 1.00 23.69 121 THR B CA 1
ATOM 3556 C C . THR B 1 109 ? 23.272 127.123 6.080 1.00 22.99 121 THR B C 1
ATOM 3557 O O . THR B 1 109 ? 23.825 126.694 5.054 1.00 21.12 121 THR B O 1
ATOM 3561 N N . ALA B 1 110 ? 21.973 126.944 6.329 1.00 23.52 122 ALA B N 1
ATOM 3562 C CA . ALA B 1 110 ? 21.104 126.205 5.359 1.00 21.83 122 ALA B CA 1
ATOM 3563 C C . ALA B 1 110 ? 21.115 126.878 4.016 1.00 24.37 122 ALA B C 1
ATOM 3564 O O . ALA B 1 110 ? 21.283 126.229 2.971 1.00 23.55 122 ALA B O 1
ATOM 3577 N N . ASP B 1 112 ? 23.499 128.835 2.792 1.00 22.55 124 ASP B N 1
ATOM 3578 C CA . ASP B 1 112 ? 24.793 128.738 2.131 1.00 23.66 124 ASP B CA 1
ATOM 3579 C C . ASP B 1 112 ? 24.954 127.383 1.414 1.00 22.34 124 ASP B C 1
ATOM 3580 O O . ASP B 1 112 ? 25.377 127.310 0.265 1.00 22.83 124 ASP B O 1
ATOM 3585 N N . ILE B 1 113 ? 24.563 126.321 2.105 1.00 24.25 125 ILE B N 1
ATOM 3586 C CA . ILE B 1 113 ? 24.628 124.958 1.575 1.00 23.13 125 ILE B CA 1
ATOM 3587 C C . ILE B 1 113 ? 23.736 124.834 0.314 1.00 22.68 125 ILE B C 1
ATOM 3588 O O . ILE B 1 113 ? 24.144 124.296 -0.707 1.00 25.06 125 ILE B O 1
ATOM 3593 N N . GLN B 1 114 ? 22.495 125.332 0.421 1.00 24.56 126 GLN B N 1
ATOM 3594 C CA . GLN B 1 114 ? 21.562 125.303 -0.692 1.00 23.32 126 GLN B CA 1
ATOM 3595 C C . GLN B 1 114 ? 22.089 126.070 -1.930 1.00 23.73 126 GLN B C 1
ATOM 3596 O O . GLN B 1 114 ? 21.971 125.595 -3.040 1.00 22.05 126 GLN B O 1
ATOM 3602 N N . GLU B 1 115 ? 22.684 127.233 -1.707 1.00 23.34 127 GLU B N 1
ATOM 3603 C CA . GLU B 1 115 ? 23.159 128.072 -2.788 1.00 26.53 127 GLU B CA 1
ATOM 3604 C C . GLU B 1 115 ? 24.412 127.487 -3.449 1.00 25.25 127 GLU B C 1
ATOM 3605 O O . GLU B 1 115 ? 24.518 127.475 -4.697 1.00 26.83 127 GLU B O 1
ATOM 3622 N N . THR B 1 117 ? 25.503 124.256 -3.418 1.00 25.85 129 THR B N 1
ATOM 3623 C CA . THR B 1 117 ? 25.288 122.934 -4.025 1.00 25.63 129 THR B CA 1
ATOM 3624 C C . THR B 1 117 ? 24.228 122.968 -5.129 1.00 26.06 129 THR B C 1
ATOM 3625 O O . THR B 1 117 ? 24.180 122.085 -5.998 1.00 25.97 129 THR B O 1
ATOM 3629 N N . GLY B 1 118 ? 23.360 123.975 -5.084 1.00 25.06 130 GLY B N 1
ATOM 3630 C CA . GLY B 1 118 ? 22.226 124.026 -5.999 1.00 25.69 130 GLY B CA 1
ATOM 3631 C C . GLY B 1 118 ? 21.137 122.997 -5.709 1.00 26.17 130 GLY B C 1
ATOM 3632 O O . GLY B 1 118 ? 20.289 122.743 -6.556 1.00 25.24 130 GLY B O 1
ATOM 3633 N N . ILE B 1 119 ? 21.158 122.435 -4.499 1.00 24.99 131 ILE B N 1
ATOM 3634 C CA . ILE B 1 119 ? 20.194 121.414 -4.043 1.00 23.74 131 ILE B CA 1
ATOM 3635 C C . ILE B 1 119 ? 19.309 121.986 -2.895 1.00 21.33 131 ILE B C 1
ATOM 3636 O O . ILE B 1 119 ? 19.799 122.604 -1.972 1.00 22.47 131 ILE B O 1
ATOM 3641 N N . PRO B 1 120 ? 17.992 121.721 -2.938 1.00 20.70 132 PRO B N 1
ATOM 3642 C CA . PRO B 1 120 ? 17.139 122.159 -1.851 1.00 21.69 132 PRO B CA 1
ATOM 3643 C C . PRO B 1 120 ? 17.589 121.581 -0.497 1.00 20.12 132 PRO B C 1
ATOM 3644 O O . PRO B 1 120 ? 17.852 120.373 -0.425 1.00 21.91 132 PRO B O 1
ATOM 3648 N N . VAL B 1 121 ? 17.627 122.442 0.527 1.00 19.66 133 VAL B N 1
ATOM 3649 C CA . VAL B 1 121 ? 17.986 122.072 1.909 1.00 19.66 133 VAL B CA 1
ATOM 3650 C C . VAL B 1 121 ? 16.754 122.310 2.760 1.00 23.11 133 VAL B C 1
ATOM 3651 O O . VAL B 1 121 ? 16.108 123.357 2.637 1.00 22.45 133 VAL B O 1
ATOM 3655 N N . VAL B 1 122 ? 16.422 121.308 3.575 1.00 20.57 134 VAL B N 1
ATOM 3656 C CA . VAL B 1 122 ? 15.303 121.350 4.493 1.00 20.62 134 VAL B CA 1
ATOM 3657 C C . VAL B 1 122 ? 15.829 121.136 5.925 1.00 21.87 134 VAL B C 1
ATOM 3658 O O . VAL B 1 122 ? 16.386 120.071 6.255 1.00 20.91 134 VAL B O 1
ATOM 3662 N N . VAL B 1 123 ? 15.653 122.138 6.767 1.00 22.96 135 VAL B N 1
ATOM 3663 C CA . VAL B 1 123 ? 16.039 122.015 8.157 1.00 21.86 135 VAL B CA 1
ATOM 3664 C C . VAL B 1 123 ? 14.952 121.326 8.959 1.00 23.46 135 VAL B C 1
ATOM 3665 O O . VAL B 1 123 ? 13.796 121.776 8.966 1.00 22.23 135 VAL B O 1
ATOM 3669 N N . LEU B 1 124 ? 15.331 120.246 9.623 1.00 20.18 136 LEU B N 1
ATOM 3670 C CA . LEU B 1 124 ? 14.494 119.529 10.576 1.00 22.40 136 LEU B CA 1
ATOM 3671 C C . LEU B 1 124 ? 14.967 119.866 12.003 1.00 21.40 136 LEU B C 1
ATOM 3672 O O . LEU B 1 124 ? 16.059 120.385 12.178 1.00 24.07 136 LEU B O 1
ATOM 3677 N N . SER B 1 125 ? 14.145 119.559 12.996 1.00 23.07 137 SER B N 1
ATOM 3678 C CA . SER B 1 125 ? 14.512 119.831 14.374 1.00 22.01 137 SER B CA 1
ATOM 3679 C C . SER B 1 125 ? 13.838 118.879 15.368 1.00 22.52 137 SER B C 1
ATOM 3680 O O . SER B 1 125 ? 12.667 118.574 15.228 1.00 25.05 137 SER B O 1
ATOM 3683 N N . TYR B 1 126 ? 14.597 118.459 16.365 1.00 22.84 138 TYR B N 1
ATOM 3684 C CA . TYR B 1 126 ? 14.060 117.675 17.478 1.00 23.06 138 TYR B CA 1
ATOM 3685 C C . TYR B 1 126 ? 13.442 118.557 18.586 1.00 24.15 138 TYR B C 1
ATOM 3686 O O . TYR B 1 126 ? 12.777 118.039 19.491 1.00 26.39 138 TYR B O 1
ATOM 3695 N N . GLY B 1 127 ? 13.658 119.854 18.511 1.00 25.58 139 GLY B N 1
ATOM 3696 C CA . GLY B 1 127 ? 13.152 120.728 19.555 1.00 26.71 139 GLY B CA 1
ATOM 3697 C C . GLY B 1 127 ? 13.668 120.373 20.938 1.00 29.20 139 GLY B C 1
ATOM 3698 O O . GLY B 1 127 ? 14.831 119.969 21.111 1.00 31.64 139 GLY B O 1
ATOM 3699 N N . ASN B 1 128 ? 12.786 120.555 21.923 1.00 30.08 140 ASN B N 1
ATOM 3700 C CA . ASN B 1 128 ? 13.081 120.316 23.326 1.00 28.96 140 ASN B CA 1
ATOM 3701 C C . ASN B 1 128 ? 13.218 118.823 23.596 1.00 32.12 140 ASN B C 1
ATOM 3702 O O . ASN B 1 128 ? 12.298 118.052 23.378 1.00 27.89 140 ASN B O 1
ATOM 3707 N N . LEU B 1 129 ? 14.403 118.404 24.030 1.00 32.00 141 LEU B N 1
ATOM 3708 C CA . LEU B 1 129 ? 14.671 116.974 24.279 1.00 31.24 141 LEU B CA 1
ATOM 3709 C C . LEU B 1 129 ? 14.158 116.468 25.651 1.00 34.01 141 LEU B C 1
ATOM 3710 O O . LEU B 1 129 ? 14.355 115.268 25.999 1.00 35.78 141 LEU B O 1
ATOM 3715 N N . GLY B 1 130 ? 13.514 117.359 26.401 1.00 33.29 142 GLY B N 1
ATOM 3716 C CA . GLY B 1 130 ? 12.957 117.052 27.731 1.00 33.89 142 GLY B CA 1
ATOM 3717 C C . GLY B 1 130 ? 11.497 116.649 27.736 1.00 34.84 142 GLY B C 1
ATOM 3718 O O . GLY B 1 130 ? 10.855 116.653 28.793 1.00 38.25 142 GLY B O 1
ATOM 3719 N N . THR B 1 131 ? 10.990 116.274 26.563 1.00 32.26 143 THR B N 1
ATOM 3720 C CA . THR B 1 131 ? 9.588 115.852 26.407 1.00 33.05 143 THR B CA 1
ATOM 3721 C C . THR B 1 131 ? 9.489 114.737 25.358 1.00 33.53 143 THR B C 1
ATOM 3722 O O . THR B 1 131 ? 10.375 114.612 24.491 1.00 31.88 143 THR B O 1
ATOM 3726 N N . PHE B 1 132 ? 8.431 113.926 25.473 1.00 30.90 144 PHE B N 1
ATOM 3727 C CA . PHE B 1 132 ? 8.078 112.944 24.449 1.00 31.74 144 PHE B CA 1
ATOM 3728 C C . PHE B 1 132 ? 7.165 113.549 23.364 1.00 34.04 144 PHE B C 1
ATOM 3729 O O . PHE B 1 132 ? 6.851 112.863 22.392 1.00 36.83 144 PHE B O 1
ATOM 3737 N N . GLU B 1 133 ? 6.727 114.808 23.510 1.00 31.95 145 GLU B N 1
ATOM 3738 C CA . GLU B 1 133 ? 5.747 115.355 22.590 1.00 33.77 145 GLU B CA 1
ATOM 3739 C C . GLU B 1 133 ? 6.113 116.726 22.039 1.00 33.42 145 GLU B C 1
ATOM 3740 O O . GLU B 1 133 ? 5.259 117.617 21.948 1.00 34.31 145 GLU B O 1
ATOM 3746 N N . ASP B 1 134 ? 7.362 116.872 21.613 1.00 30.86 146 ASP B N 1
ATOM 3747 C CA . ASP B 1 134 ? 7.815 118.134 21.100 1.00 29.66 146 ASP B CA 1
ATOM 3748 C C . ASP B 1 134 ? 7.160 118.357 19.746 1.00 27.91 146 ASP B C 1
ATOM 3749 O O . ASP B 1 134 ? 7.199 117.469 18.877 1.00 27.12 146 ASP B O 1
ATOM 3754 N N . GLU B 1 135 ? 6.541 119.513 19.606 1.00 28.20 147 GLU B N 1
ATOM 3755 C CA . GLU B 1 135 ? 5.808 119.821 18.400 1.00 28.41 147 GLU B CA 1
ATOM 3756 C C . GLU B 1 135 ? 6.726 120.042 17.197 1.00 27.41 147 GLU B C 1
ATOM 3757 O O . GLU B 1 135 ? 6.312 119.776 16.099 1.00 25.76 147 GLU B O 1
ATOM 3763 N N . ASP B 1 136 ? 7.955 120.522 17.394 1.00 26.05 148 ASP B N 1
ATOM 3764 C CA . ASP B 1 136 ? 8.904 120.656 16.271 1.00 27.03 148 ASP B CA 1
ATOM 3765 C C . ASP B 1 136 ? 9.374 119.282 15.759 1.00 23.91 148 ASP B C 1
ATOM 3766 O O . ASP B 1 136 ? 9.488 119.089 14.545 1.00 23.25 148 ASP B O 1
ATOM 3771 N N . LEU B 1 137 ? 9.591 118.326 16.661 1.00 21.47 149 LEU B N 1
ATOM 3772 C CA . LEU B 1 137 ? 9.876 116.945 16.275 1.00 22.59 149 LEU B CA 1
ATOM 3773 C C . LEU B 1 137 ? 8.760 116.350 15.438 1.00 24.24 149 LEU B C 1
ATOM 3774 O O . LEU B 1 137 ? 8.991 115.791 14.357 1.00 23.95 149 LEU B O 1
ATOM 3779 N N . PHE B 1 138 ? 7.532 116.494 15.909 1.00 24.45 150 PHE B N 1
ATOM 3780 C CA . PHE B 1 138 ? 6.373 115.999 15.170 1.00 23.57 150 PHE B CA 1
ATOM 3781 C C . PHE B 1 138 ? 6.212 116.700 13.829 1.00 23.01 150 PHE B C 1
ATOM 3782 O O . PHE B 1 138 ? 5.975 116.054 12.820 1.00 24.04 150 PHE B O 1
ATOM 3790 N N . ARG B 1 139 ? 6.421 118.020 13.792 1.00 23.24 151 ARG B N 1
ATOM 3791 C CA . ARG B 1 139 ? 6.367 118.769 12.529 1.00 21.04 151 ARG B CA 1
ATOM 3792 C C . ARG B 1 139 ? 7.418 118.272 11.527 1.00 21.45 151 ARG B C 1
ATOM 3793 O O . ARG B 1 139 ? 7.169 118.192 10.322 1.00 22.87 151 ARG B O 1
ATOM 3801 N N . SER B 1 140 ? 8.614 118.009 12.044 1.00 21.84 152 SER B N 1
ATOM 3802 C CA . SER B 1 140 ? 9.748 117.462 11.253 1.00 19.38 152 SER B CA 1
ATOM 3803 C C . SER B 1 140 ? 9.379 116.132 10.582 1.00 22.02 152 SER B C 1
ATOM 3804 O O . SER B 1 140 ? 9.594 115.955 9.410 1.00 20.65 152 SER B O 1
ATOM 3807 N N . ILE B 1 141 ? 8.720 115.260 11.331 1.00 23.38 153 ILE B N 1
ATOM 3808 C CA . ILE B 1 141 ? 8.287 113.961 10.825 1.00 23.26 153 ILE B CA 1
ATOM 3809 C C . ILE B 1 141 ? 7.209 114.161 9.751 1.00 22.15 153 ILE B C 1
ATOM 3810 O O . ILE B 1 141 ? 7.314 113.538 8.676 1.00 20.96 153 ILE B O 1
ATOM 3815 N N . GLU B 1 142 ? 6.250 115.048 10.022 1.00 20.44 154 GLU B N 1
ATOM 3816 C CA . GLU B 1 142 ? 5.175 115.368 9.045 1.00 23.41 154 GLU B CA 1
ATOM 3817 C C . GLU B 1 142 ? 5.752 115.970 7.745 1.00 20.81 154 GLU B C 1
ATOM 3818 O O . GLU B 1 142 ? 5.360 115.590 6.623 1.00 20.94 154 GLU B O 1
ATOM 3824 N N . LEU B 1 143 ? 6.668 116.920 7.900 1.00 20.96 155 LEU B N 1
ATOM 3825 C CA . LEU B 1 143 ? 7.244 117.628 6.759 1.00 21.18 155 LEU B CA 1
ATOM 3826 C C . LEU B 1 143 ? 8.059 116.694 5.860 1.00 18.89 155 LEU B C 1
ATOM 3827 O O . LEU B 1 143 ? 7.881 116.659 4.630 1.00 22.62 155 LEU B O 1
ATOM 3832 N N . ALA B 1 144 ? 8.959 115.946 6.482 1.00 21.06 156 ALA B N 1
ATOM 3833 C CA . ALA B 1 144 ? 9.758 114.949 5.764 1.00 21.15 156 ALA B CA 1
ATOM 3834 C C . ALA B 1 144 ? 8.801 113.915 5.149 1.00 22.69 156 ALA B C 1
ATOM 3835 O O . ALA B 1 144 ? 8.976 113.521 3.991 1.00 21.28 156 ALA B O 1
ATOM 3837 N N . GLY B 1 145 ? 7.756 113.508 5.880 1.00 21.33 157 GLY B N 1
ATOM 3838 C CA . GLY B 1 145 ? 6.735 112.639 5.279 1.00 22.60 157 GLY B CA 1
ATOM 3839 C C . GLY B 1 145 ? 6.134 113.171 3.990 1.00 22.56 157 GLY B C 1
ATOM 3840 O O . GLY B 1 145 ? 6.018 112.451 2.998 1.00 25.17 157 GLY B O 1
ATOM 3850 N N . ILE B 1 147 ? 7.370 115.469 1.901 1.00 21.46 159 ILE B N 1
ATOM 3851 C CA . ILE B 1 147 ? 8.359 115.575 0.811 1.00 23.07 159 ILE B CA 1
ATOM 3852 C C . ILE B 1 147 ? 8.697 114.197 0.211 1.00 23.33 159 ILE B C 1
ATOM 3853 O O . ILE B 1 147 ? 8.942 114.082 -1.004 1.00 24.23 159 ILE B O 1
ATOM 3858 N N . LEU B 1 148 ? 8.686 113.166 1.059 1.00 23.98 160 LEU B N 1
ATOM 3859 C CA . LEU B 1 148 ? 9.155 111.821 0.676 1.00 22.58 160 LEU B CA 1
ATOM 3860 C C . LEU B 1 148 ? 8.015 110.893 0.220 1.00 21.89 160 LEU B C 1
ATOM 3861 O O . LEU B 1 148 ? 8.273 109.722 -0.087 1.00 24.38 160 LEU B O 1
ATOM 3866 N N . GLY B 1 149 ? 6.773 111.373 0.218 1.00 22.62 161 GLY B N 1
ATOM 3867 C CA . GLY B 1 149 ? 5.615 110.518 -0.056 1.00 23.01 161 GLY B CA 1
ATOM 3868 C C . GLY B 1 149 ? 5.404 109.432 0.995 1.00 21.72 161 GLY B C 1
ATOM 3869 O O . GLY B 1 149 ? 5.066 108.283 0.675 1.00 25.01 161 GLY B O 1
ATOM 3870 N N . ARG B 1 150 ? 5.583 109.801 2.248 1.00 21.05 162 ARG B N 1
ATOM 3871 C CA . ARG B 1 150 ? 5.407 108.907 3.394 1.00 20.63 162 ARG B CA 1
ATOM 3872 C C . ARG B 1 150 ? 4.431 109.557 4.366 1.00 20.75 162 ARG B C 1
ATOM 3873 O O . ARG B 1 150 ? 4.615 109.474 5.534 1.00 21.27 162 ARG B O 1
ATOM 3881 N N . GLU B 1 151 ? 3.396 110.201 3.861 1.00 21.24 163 GLU B N 1
ATOM 3882 C CA . GLU B 1 151 ? 2.483 110.971 4.740 1.00 22.68 163 GLU B CA 1
ATOM 3883 C C . GLU B 1 151 ? 1.717 110.108 5.722 1.00 20.62 163 GLU B C 1
ATOM 3884 O O . GLU B 1 151 ? 1.611 110.422 6.911 1.00 19.77 163 GLU B O 1
ATOM 3890 N N . GLU B 1 152 ? 1.159 109.006 5.239 1.00 21.59 164 GLU B N 1
ATOM 3891 C CA . GLU B 1 152 ? 0.415 108.124 6.134 1.00 23.14 164 GLU B CA 1
ATOM 3892 C C . GLU B 1 152 ? 1.349 107.570 7.218 1.00 21.36 164 GLU B C 1
ATOM 3893 O O . GLU B 1 152 ? 0.985 107.552 8.395 1.00 21.29 164 GLU B O 1
ATOM 3899 N N . ARG B 1 153 ? 2.549 107.144 6.802 1.00 21.29 165 ARG B N 1
ATOM 3900 C CA . ARG B 1 153 ? 3.561 106.593 7.719 1.00 22.92 165 ARG B CA 1
ATOM 3901 C C . ARG B 1 153 ? 3.936 107.652 8.747 1.00 20.73 165 ARG B C 1
ATOM 3902 O O . ARG B 1 153 ? 4.013 107.361 9.939 1.00 20.85 165 ARG B O 1
ATOM 3910 N N . ALA B 1 154 ? 4.125 108.892 8.290 1.00 20.66 166 ALA B N 1
ATOM 3911 C CA . ALA B 1 154 ? 4.433 110.023 9.194 1.00 21.89 166 ALA B CA 1
ATOM 3912 C C . ALA B 1 154 ? 3.399 110.187 10.310 1.00 23.73 166 ALA B C 1
ATOM 3913 O O . ALA B 1 154 ? 3.735 110.355 11.491 1.00 22.32 166 ALA B O 1
ATOM 3915 N N . HIS B 1 155 ? 2.144 110.153 9.922 1.00 21.93 167 HIS B N 1
ATOM 3916 C CA A HIS B 1 155 ? 1.042 110.315 10.893 0.50 22.00 167 HIS B CA 1
ATOM 3917 C CA B HIS B 1 155 ? 1.102 110.356 10.900 0.50 23.93 167 HIS B CA 1
ATOM 3918 C C . HIS B 1 155 ? 1.026 109.141 11.855 1.00 22.43 167 HIS B C 1
ATOM 3919 O O . HIS B 1 155 ? 0.796 109.309 13.072 1.00 21.82 167 HIS B O 1
ATOM 3932 N N . GLU B 1 156 ? 1.239 107.938 11.327 1.00 21.20 168 GLU B N 1
ATOM 3933 C CA . GLU B 1 156 ? 1.308 106.733 12.164 1.00 23.45 168 GLU B CA 1
ATOM 3934 C C . GLU B 1 156 ? 2.411 106.783 13.191 1.00 22.86 168 GLU B C 1
ATOM 3935 O O . GLU B 1 156 ? 2.190 106.452 14.381 1.00 22.68 168 GLU B O 1
ATOM 3941 N N . VAL B 1 157 ? 3.593 107.249 12.773 1.00 22.58 169 VAL B N 1
ATOM 3942 C CA . VAL B 1 157 ? 4.724 107.405 13.690 1.00 21.74 169 VAL B CA 1
ATOM 3943 C C . VAL B 1 157 ? 4.384 108.373 14.832 1.00 21.89 169 VAL B C 1
ATOM 3944 O O . VAL B 1 157 ? 4.566 108.024 16.015 1.00 23.22 169 VAL B O 1
ATOM 3948 N N . VAL B 1 158 ? 3.894 109.556 14.508 1.00 23.16 170 VAL B N 1
ATOM 3949 C CA . VAL B 1 158 ? 3.532 110.541 15.522 1.00 24.10 170 VAL B CA 1
ATOM 3950 C C . VAL B 1 158 ? 2.431 110.004 16.438 1.00 23.22 170 VAL B C 1
ATOM 3951 O O . VAL B 1 158 ? 2.496 110.148 17.672 1.00 23.00 170 VAL B O 1
ATOM 3955 N N . ASP B 1 159 ? 1.429 109.361 15.858 1.00 23.02 171 ASP B N 1
ATOM 3956 C CA . ASP B 1 159 ? 0.329 108.834 16.651 1.00 23.15 171 ASP B CA 1
ATOM 3957 C C . ASP B 1 159 ? 0.821 107.784 17.633 1.00 23.30 171 ASP B C 1
ATOM 3958 O O . ASP B 1 159 ? 0.379 107.721 18.769 1.00 22.55 171 ASP B O 1
ATOM 3963 N N . PHE B 1 160 ? 1.752 106.953 17.190 1.00 23.19 172 PHE B N 1
ATOM 3964 C CA . PHE B 1 160 ? 2.339 105.905 18.033 1.00 24.85 172 PHE B CA 1
ATOM 3965 C C . PHE B 1 160 ? 3.027 106.502 19.252 1.00 25.39 172 PHE B C 1
ATOM 3966 O O . PHE B 1 160 ? 2.858 106.028 20.397 1.00 24.17 172 PHE B O 1
ATOM 3974 N N . ILE B 1 161 ? 3.778 107.565 19.008 1.00 23.79 173 ILE B N 1
ATOM 3975 C CA . ILE B 1 161 ? 4.498 108.209 20.083 1.00 23.45 173 ILE B CA 1
ATOM 3976 C C . ILE B 1 161 ? 3.519 108.840 21.079 1.00 24.63 173 ILE B C 1
ATOM 3977 O O . ILE B 1 161 ? 3.649 108.655 22.304 1.00 24.62 173 ILE B O 1
ATOM 3982 N N . ARG B 1 162 ? 2.551 109.591 20.574 1.00 24.25 174 ARG B N 1
ATOM 3983 C CA . ARG B 1 162 ? 1.527 110.176 21.418 1.00 25.01 174 ARG B CA 1
ATOM 3984 C C . ARG B 1 162 ? 0.783 109.148 22.237 1.00 23.96 174 ARG B C 1
ATOM 3985 O O . ARG B 1 162 ? 0.505 109.375 23.403 1.00 24.68 174 ARG B O 1
ATOM 4000 N N . ALA B 1 164 ? 1.791 106.175 23.161 1.00 23.82 176 ALA B N 1
ATOM 4001 C CA . ALA B 1 164 ? 2.744 105.646 24.160 1.00 24.46 176 ALA B CA 1
ATOM 4002 C C . ALA B 1 164 ? 2.829 106.555 25.396 1.00 24.87 176 ALA B C 1
ATOM 4003 O O . ALA B 1 164 ? 2.643 106.089 26.518 1.00 23.41 176 ALA B O 1
ATOM 4005 N N . GLN B 1 165 ? 2.996 107.864 25.174 1.00 25.92 177 GLN B N 1
ATOM 4006 C CA . GLN B 1 165 ? 2.916 108.862 26.254 1.00 26.35 177 GLN B CA 1
ATOM 4007 C C . GLN B 1 165 ? 1.605 108.759 27.054 1.00 24.65 177 GLN B C 1
ATOM 4008 O O . GLN B 1 165 ? 1.669 108.656 28.263 1.00 25.63 177 GLN B O 1
ATOM 4014 N N . GLU B 1 166 ? 0.450 108.772 26.381 1.00 21.98 178 GLU B N 1
ATOM 4015 C CA . GLU B 1 166 ? -0.851 108.720 27.023 1.00 25.00 178 GLU B CA 1
ATOM 4016 C C . GLU B 1 166 ? -0.959 107.444 27.836 1.00 23.76 178 GLU B C 1
ATOM 4017 O O . GLU B 1 166 ? -1.486 107.458 28.925 1.00 22.02 178 GLU B O 1
ATOM 4023 N N . ASP B 1 167 ? -0.449 106.329 27.305 1.00 22.64 179 ASP B N 1
ATOM 4024 C CA . ASP B 1 167 ? -0.537 105.017 28.013 1.00 20.70 179 ASP B CA 1
ATOM 4025 C C . ASP B 1 167 ? 0.276 105.054 29.306 1.00 19.97 179 ASP B C 1
ATOM 4026 O O . ASP B 1 167 ? -0.166 104.577 30.342 1.00 21.57 179 ASP B O 1
ATOM 4031 N N . LEU B 1 168 ? 1.487 105.602 29.238 1.00 20.30 180 LEU B N 1
ATOM 4032 C CA . LEU B 1 168 ? 2.358 105.733 30.417 1.00 20.93 180 LEU B CA 1
ATOM 4033 C C . LEU B 1 168 ? 1.683 106.595 31.498 1.00 23.74 180 LEU B C 1
ATOM 4034 O O . LEU B 1 168 ? 1.665 106.243 32.702 1.00 22.79 180 LEU B O 1
ATOM 4039 N N . VAL B 1 169 ? 1.074 107.710 31.071 1.00 23.78 181 VAL B N 1
ATOM 4040 C CA . VAL B 1 169 ? 0.321 108.594 32.007 1.00 22.44 181 VAL B CA 1
ATOM 4041 C C . VAL B 1 169 ? -0.870 107.848 32.647 1.00 20.54 181 VAL B C 1
ATOM 4042 O O . VAL B 1 169 ? -1.118 107.918 33.876 1.00 22.95 181 VAL B O 1
ATOM 4046 N N . THR B 1 170 ? -1.614 107.128 31.805 1.00 19.76 182 THR B N 1
ATOM 4047 C CA . THR B 1 170 ? -2.779 106.410 32.259 1.00 20.67 182 THR B CA 1
ATOM 4048 C C . THR B 1 170 ? -2.406 105.392 33.303 1.00 20.39 182 THR B C 1
ATOM 4049 O O . THR B 1 170 ? -3.021 105.322 34.371 1.00 20.59 182 THR B O 1
ATOM 4053 N N . ARG B 1 171 ? -1.394 104.607 32.992 1.00 21.75 183 ARG B N 1
ATOM 4054 C CA . ARG B 1 171 ? -0.913 103.549 33.908 1.00 21.19 183 ARG B CA 1
ATOM 4055 C C . ARG B 1 171 ? -0.383 104.064 35.245 1.00 22.18 183 ARG B C 1
ATOM 4056 O O . ARG B 1 171 ? -0.487 103.367 36.256 1.00 24.60 183 ARG B O 1
ATOM 4064 N N . SER B 1 172 ? 0.180 105.263 35.240 1.00 23.64 184 SER B N 1
ATOM 4065 C CA . SER B 1 172 ? 0.809 105.868 36.425 1.00 23.21 184 SER B CA 1
ATOM 4066 C C . SER B 1 172 ? -0.171 106.730 37.236 1.00 23.31 184 SER B C 1
ATOM 4067 O O . SER B 1 172 ? 0.154 107.178 38.337 1.00 25.66 184 SER B O 1
ATOM 4072 N N . GLU B 1 173 ? -1.355 106.997 36.682 1.00 26.63 185 GLU B N 1
ATOM 4073 C CA . GLU B 1 173 ? -2.320 107.927 37.299 1.00 28.44 185 GLU B CA 1
ATOM 4074 C C . GLU B 1 173 ? -2.702 107.450 38.690 1.00 26.16 185 GLU B C 1
ATOM 4075 O O . GLU B 1 173 ? -3.071 106.298 38.866 1.00 25.72 185 GLU B O 1
ATOM 4081 N N . GLY B 1 174 ? -2.582 108.316 39.697 1.00 28.27 186 GLY B N 1
ATOM 4082 C CA . GLY B 1 174 ? -3.141 108.010 41.018 1.00 28.71 186 GLY B CA 1
ATOM 4083 C C . GLY B 1 174 ? -2.224 107.263 41.958 1.00 29.58 186 GLY B C 1
ATOM 4084 O O . GLY B 1 174 ? -2.627 106.988 43.091 1.00 34.45 186 GLY B O 1
ATOM 4085 N N . VAL B 1 175 ? -0.998 106.934 41.535 1.00 26.58 187 VAL B N 1
ATOM 4086 C CA . VAL B 1 175 ? -0.059 106.172 42.402 1.00 26.13 187 VAL B CA 1
ATOM 4087 C C . VAL B 1 175 ? 0.893 107.159 43.085 1.00 27.24 187 VAL B C 1
ATOM 4088 O O . VAL B 1 175 ? 1.259 108.180 42.497 1.00 29.24 187 VAL B O 1
ATOM 4095 N N . GLU B 1 176 ? 1.299 106.849 44.312 1.00 28.56 188 GLU B N 1
ATOM 4096 C CA . GLU B 1 176 ? 2.225 107.710 45.047 1.00 31.52 188 GLU B CA 1
ATOM 4097 C C . GLU B 1 176 ? 3.556 107.712 44.313 1.00 28.28 188 GLU B C 1
ATOM 4098 O O . GLU B 1 176 ? 4.033 106.679 43.887 1.00 27.49 188 GLU B O 1
ATOM 4104 N N . SER B 1 177 ? 4.175 108.874 44.236 1.00 29.85 189 SER B N 1
ATOM 4105 C CA . SER B 1 177 ? 5.396 109.050 43.456 1.00 29.58 189 SER B CA 1
ATOM 4106 C C . SER B 1 177 ? 6.617 108.767 44.341 1.00 29.05 189 SER B C 1
ATOM 4107 O O . SER B 1 177 ? 6.807 109.470 45.336 1.00 29.60 189 SER B O 1
ATOM 4110 N N . PRO B 1 178 ? 7.433 107.749 44.009 1.00 27.57 190 PRO B N 1
ATOM 4111 C CA . PRO B 1 178 ? 8.649 107.506 44.777 1.00 26.45 190 PRO B CA 1
ATOM 4112 C C . PRO B 1 178 ? 9.768 108.441 44.350 1.00 24.06 190 PRO B C 1
ATOM 4113 O O . PRO B 1 178 ? 9.733 109.035 43.242 1.00 22.51 190 PRO B O 1
ATOM 4117 N N . THR B 1 179 ? 10.760 108.572 45.219 1.00 23.75 191 THR B N 1
ATOM 4118 C CA . THR B 1 179 ? 11.945 109.319 44.827 1.00 21.48 191 THR B CA 1
ATOM 4119 C C . THR B 1 179 ? 12.866 108.447 43.959 1.00 20.14 191 THR B C 1
ATOM 4120 O O . THR B 1 179 ? 13.037 107.253 44.186 1.00 19.88 191 THR B O 1
ATOM 4124 N N . VAL B 1 180 ? 13.468 109.102 42.967 1.00 21.40 192 VAL B N 1
ATOM 4125 C CA . VAL B 1 180 ? 14.281 108.430 41.988 1.00 20.14 192 VAL B CA 1
ATOM 4126 C C . VAL B 1 180 ? 15.498 109.302 41.565 1.00 22.20 192 VAL B C 1
ATOM 4127 O O . VAL B 1 180 ? 15.513 110.518 41.718 1.00 21.15 192 VAL B O 1
ATOM 4131 N N . TYR B 1 181 ? 16.461 108.640 40.940 1.00 21.04 193 TYR B N 1
ATOM 4132 C CA . TYR B 1 181 ? 17.661 109.250 40.405 1.00 21.08 193 TYR B CA 1
ATOM 4133 C C . TYR B 1 181 ? 18.114 108.487 39.176 1.00 21.58 193 TYR B C 1
ATOM 4134 O O . TYR B 1 181 ? 18.080 107.270 39.169 1.00 21.47 193 TYR B O 1
ATOM 4143 N N . VAL B 1 182 ? 18.558 109.214 38.134 1.00 20.18 194 VAL B N 1
ATOM 4144 C CA . VAL B 1 182 ? 19.253 108.564 36.987 1.00 19.02 194 VAL B CA 1
ATOM 4145 C C . VAL B 1 182 ? 20.716 109.027 36.929 1.00 21.76 194 VAL B C 1
ATOM 4146 O O . VAL B 1 182 ? 20.976 110.212 37.009 1.00 21.87 194 VAL B O 1
ATOM 4150 N N . GLY B 1 183 ? 21.665 108.081 36.837 1.00 19.50 195 GLY B N 1
ATOM 4151 C CA . GLY B 1 183 ? 23.073 108.417 36.769 1.00 21.49 195 GLY B CA 1
ATOM 4152 C C . GLY B 1 183 ? 23.665 107.754 35.545 1.00 20.99 195 GLY B C 1
ATOM 4153 O O . GLY B 1 183 ? 22.994 106.962 34.869 1.00 23.45 195 GLY B O 1
ATOM 4154 N N . GLY B 1 184 ? 24.910 108.096 35.242 1.00 21.54 196 GLY B N 1
ATOM 4155 C CA . GLY B 1 184 ? 25.632 107.469 34.148 1.00 20.51 196 GLY B CA 1
ATOM 4156 C C . GLY B 1 184 ? 25.337 108.062 32.773 1.00 22.06 196 GLY B C 1
ATOM 4157 O O . GLY B 1 184 ? 25.719 107.483 31.748 1.00 22.44 196 GLY B O 1
ATOM 4158 N N . ILE B 1 185 ? 24.662 109.196 32.746 1.00 20.91 197 ILE B N 1
ATOM 4159 C CA . ILE B 1 185 ? 24.257 109.836 31.494 1.00 21.93 197 ILE B CA 1
ATOM 4160 C C . ILE B 1 185 ? 25.468 110.344 30.692 1.00 24.18 197 ILE B C 1
ATOM 4161 O O . ILE B 1 185 ? 26.341 111.056 31.200 1.00 24.36 197 ILE B O 1
ATOM 4166 N N . GLY B 1 186 ? 25.526 109.963 29.418 1.00 25.84 198 GLY B N 1
ATOM 4167 C CA . GLY B 1 186 ? 26.594 110.469 28.544 1.00 24.37 198 GLY B CA 1
ATOM 4168 C C . GLY B 1 186 ? 26.380 111.937 28.271 1.00 24.43 198 GLY B C 1
ATOM 4169 O O . GLY B 1 186 ? 25.246 112.408 28.118 1.00 24.73 198 GLY B O 1
ATOM 4170 N N . TYR B 1 187 ? 27.483 112.664 28.173 1.00 28.17 199 TYR B N 1
ATOM 4171 C CA . TYR B 1 187 ? 27.410 114.101 27.937 1.00 27.49 199 TYR B CA 1
ATOM 4172 C C . TYR B 1 187 ? 28.753 114.509 27.425 1.00 30.50 199 TYR B C 1
ATOM 4173 O O . TYR B 1 187 ? 29.687 114.680 28.181 1.00 29.36 199 TYR B O 1
ATOM 4191 N N . GLY B 1 189 ? 30.841 112.627 26.041 1.00 29.93 201 GLY B N 1
ATOM 4192 C CA . GLY B 1 189 ? 31.695 111.596 26.567 1.00 29.43 201 GLY B CA 1
ATOM 4193 C C . GLY B 1 189 ? 30.984 110.845 27.691 1.00 27.42 201 GLY B C 1
ATOM 4194 O O . GLY B 1 189 ? 29.968 111.322 28.222 1.00 26.74 201 GLY B O 1
ATOM 4195 N N . ALA B 1 190 ? 31.529 109.690 28.066 1.00 28.71 202 ALA B N 1
ATOM 4196 C CA . ALA B 1 190 ? 30.920 108.837 29.097 1.00 27.19 202 ALA B CA 1
ATOM 4197 C C . ALA B 1 190 ? 31.251 109.371 30.505 1.00 27.79 202 ALA B C 1
ATOM 4198 O O . ALA B 1 190 ? 32.360 109.871 30.768 1.00 24.14 202 ALA B O 1
ATOM 4200 N N . HIS B 1 191 ? 30.270 109.238 31.408 1.00 25.40 203 HIS B N 1
ATOM 4201 C CA . HIS B 1 191 ? 30.387 109.707 32.774 1.00 23.30 203 HIS B CA 1
ATOM 4202 C C . HIS B 1 191 ? 29.733 108.690 33.694 1.00 25.44 203 HIS B C 1
ATOM 4203 O O . HIS B 1 191 ? 28.927 107.866 33.256 1.00 26.81 203 HIS B O 1
ATOM 4210 N N . GLY B 1 192 ? 30.067 108.771 34.964 1.00 25.22 204 GLY B N 1
ATOM 4211 C CA . GLY B 1 192 ? 29.520 107.845 35.954 1.00 24.98 204 GLY B CA 1
ATOM 4212 C C . GLY B 1 192 ? 28.322 108.389 36.722 1.00 22.24 204 GLY B C 1
ATOM 4213 O O . GLY B 1 192 ? 27.489 109.107 36.197 1.00 21.43 204 GLY B O 1
ATOM 4214 N N . ILE B 1 193 ? 28.294 108.065 38.014 1.00 20.55 205 ILE B N 1
ATOM 4215 C CA . ILE B 1 193 ? 27.116 108.277 38.833 1.00 19.80 205 ILE B CA 1
ATOM 4216 C C . ILE B 1 193 ? 26.654 109.736 38.964 1.00 21.64 205 ILE B C 1
ATOM 4217 O O . ILE B 1 193 ? 25.448 109.959 39.102 1.00 24.50 205 ILE B O 1
ATOM 4222 N N . ASP B 1 194 ? 27.601 110.683 38.905 1.00 19.91 206 ASP B N 1
ATOM 4223 C CA . ASP B 1 194 ? 27.388 112.135 39.091 1.00 23.22 206 ASP B CA 1
ATOM 4224 C C . ASP B 1 194 ? 26.778 112.872 37.853 1.00 22.10 206 ASP B C 1
ATOM 4225 O O . ASP B 1 194 ? 26.524 114.076 37.885 1.00 22.83 206 ASP B O 1
ATOM 4230 N N . SER B 1 195 ? 26.576 112.127 36.781 1.00 19.88 207 SER B N 1
ATOM 4231 C CA . SER B 1 195 ? 26.047 112.658 35.529 1.00 19.77 207 SER B CA 1
ATOM 4232 C C . SER B 1 195 ? 24.581 112.281 35.383 1.00 21.72 207 SER B C 1
ATOM 4233 O O . SER B 1 195 ? 24.253 111.103 35.221 1.00 22.46 207 SER B O 1
ATOM 4236 N N . THR B 1 196 ? 23.713 113.286 35.488 1.00 21.81 208 THR B N 1
ATOM 4237 C CA . THR B 1 196 ? 22.283 113.047 35.614 1.00 21.51 208 THR B CA 1
ATOM 4238 C C . THR B 1 196 ? 21.516 114.032 34.714 1.00 25.34 208 THR B C 1
ATOM 4239 O O . THR B 1 196 ? 22.133 114.770 33.912 1.00 25.50 208 THR B O 1
ATOM 4243 N N . GLU B 1 197 ? 20.186 114.019 34.847 1.00 26.06 209 GLU B N 1
ATOM 4244 C CA . GLU B 1 197 ? 19.289 114.923 34.104 1.00 27.09 209 GLU B CA 1
ATOM 4245 C C . GLU B 1 197 ? 18.136 115.389 34.984 1.00 26.80 209 GLU B C 1
ATOM 4246 O O . GLU B 1 197 ? 17.490 114.590 35.643 1.00 24.98 209 GLU B O 1
ATOM 4257 N N . ALA B 1 198 ? 17.879 116.695 34.995 1.00 25.42 210 ALA B N 1
ATOM 4258 C CA . ALA B 1 198 ? 16.646 117.277 35.597 1.00 27.45 210 ALA B CA 1
ATOM 4259 C C . ALA B 1 198 ? 15.565 117.316 34.506 1.00 27.25 210 ALA B C 1
ATOM 4260 O O . ALA B 1 198 ? 15.858 117.425 33.320 1.00 29.16 210 ALA B O 1
ATOM 4273 N N . TYR B 1 200 ? 13.847 114.695 33.410 1.00 27.98 212 TYR B N 1
ATOM 4274 C CA . TYR B 1 200 ? 14.196 113.502 32.628 1.00 26.48 212 TYR B CA 1
ATOM 4275 C C . TYR B 1 200 ? 12.896 112.896 32.075 1.00 25.81 212 TYR B C 1
ATOM 4276 O O . TYR B 1 200 ? 11.996 112.511 32.841 1.00 24.07 212 TYR B O 1
ATOM 4285 N N . PRO B 1 201 ? 12.719 112.896 30.722 1.00 25.60 213 PRO B N 1
ATOM 4286 C CA . PRO B 1 201 ? 11.392 112.551 30.227 1.00 26.12 213 PRO B CA 1
ATOM 4287 C C . PRO B 1 201 ? 10.778 111.232 30.689 1.00 24.03 213 PRO B C 1
ATOM 4288 O O . PRO B 1 201 ? 9.567 111.207 30.961 1.00 25.72 213 PRO B O 1
ATOM 4292 N N . PRO B 1 202 ? 11.570 110.141 30.770 1.00 24.40 214 PRO B N 1
ATOM 4293 C CA . PRO B 1 202 ? 10.957 108.940 31.346 1.00 25.84 214 PRO B CA 1
ATOM 4294 C C . PRO B 1 202 ? 10.439 109.099 32.780 1.00 24.37 214 PRO B C 1
ATOM 4295 O O . PRO B 1 202 ? 9.396 108.520 33.101 1.00 27.67 214 PRO B O 1
ATOM 4299 N N . PHE B 1 203 ? 11.111 109.892 33.646 1.00 22.97 215 PHE B N 1
ATOM 4300 C CA . PHE B 1 203 ? 10.586 110.174 34.981 1.00 23.56 215 PHE B CA 1
ATOM 4301 C C . PHE B 1 203 ? 9.350 111.093 34.908 1.00 25.06 215 PHE B C 1
ATOM 4302 O O . PHE B 1 203 ? 8.359 110.845 35.573 1.00 24.65 215 PHE B O 1
ATOM 4310 N N . VAL B 1 204 ? 9.401 112.122 34.055 1.00 21.87 216 VAL B N 1
ATOM 4311 C CA . VAL B 1 204 ? 8.315 113.102 34.000 1.00 23.73 216 VAL B CA 1
ATOM 4312 C C . VAL B 1 204 ? 6.985 112.464 33.584 1.00 24.10 216 VAL B C 1
ATOM 4313 O O . VAL B 1 204 ? 5.936 112.678 34.228 1.00 26.56 216 VAL B O 1
ATOM 4317 N N . VAL B 1 205 ? 7.028 111.575 32.583 1.00 24.40 217 VAL B N 1
ATOM 4318 C CA . VAL B 1 205 ? 5.803 110.896 32.137 1.00 23.40 217 VAL B CA 1
ATOM 4319 C C . VAL B 1 205 ? 5.158 109.979 33.189 1.00 24.68 217 VAL B C 1
ATOM 4320 O O . VAL B 1 205 ? 3.928 109.762 33.189 1.00 27.32 217 VAL B O 1
ATOM 4324 N N . LEU B 1 206 ? 6.003 109.436 34.076 1.00 24.83 218 LEU B N 1
ATOM 4325 C CA . LEU B 1 206 ? 5.594 108.602 35.204 1.00 23.14 218 LEU B CA 1
ATOM 4326 C C . LEU B 1 206 ? 5.395 109.392 36.517 1.00 22.48 218 LEU B C 1
ATOM 4327 O O . LEU B 1 206 ? 5.104 108.798 37.523 1.00 25.16 218 LEU B O 1
ATOM 4332 N N . HIS B 1 207 ? 5.469 110.724 36.434 1.00 24.69 219 HIS B N 1
ATOM 4333 C CA . HIS B 1 207 ? 5.481 111.668 37.575 1.00 23.85 219 HIS B CA 1
ATOM 4334 C C . HIS B 1 207 ? 6.388 111.222 38.727 1.00 25.81 219 HIS B C 1
ATOM 4335 O O . HIS B 1 207 ? 6.057 111.448 39.895 1.00 25.59 219 HIS B O 1
ATOM 4342 N N . ALA B 1 208 ? 7.504 110.558 38.408 1.00 24.90 220 ALA B N 1
ATOM 4343 C CA . ALA B 1 208 ? 8.428 110.139 39.463 1.00 25.20 220 ALA B CA 1
ATOM 4344 C C . ALA B 1 208 ? 9.093 111.365 40.074 1.00 22.98 220 ALA B C 1
ATOM 4345 O O . ALA B 1 208 ? 9.331 112.361 39.368 1.00 23.36 220 ALA B O 1
ATOM 4347 N N . ARG B 1 209 ? 9.393 111.304 41.371 1.00 22.41 221 ARG B N 1
ATOM 4348 C CA . ARG B 1 209 ? 10.004 112.421 42.063 1.00 25.54 221 ARG B CA 1
ATOM 4349 C C . ARG B 1 209 ? 11.520 112.352 41.839 1.00 24.39 221 ARG B C 1
ATOM 4350 O O . ARG B 1 209 ? 12.233 111.661 42.557 1.00 22.40 221 ARG B O 1
ATOM 4358 N N . ASN B 1 210 ? 11.970 113.019 40.784 1.00 25.10 222 ASN B N 1
ATOM 4359 C CA . ASN B 1 210 ? 13.382 113.068 40.430 1.00 22.42 222 ASN B CA 1
ATOM 4360 C C . ASN B 1 210 ? 14.072 113.969 41.437 1.00 22.68 222 ASN B C 1
ATOM 4361 O O . ASN B 1 210 ? 13.757 115.177 41.507 1.00 26.40 222 ASN B O 1
ATOM 4366 N N . VAL B 1 211 ? 15.020 113.412 42.208 1.00 22.65 223 VAL B N 1
ATOM 4367 C CA . VAL B 1 211 ? 15.634 114.155 43.305 1.00 22.48 223 VAL B CA 1
ATOM 4368 C C . VAL B 1 211 ? 16.451 115.374 42.844 1.00 25.96 223 VAL B C 1
ATOM 4369 O O . VAL B 1 211 ? 16.675 116.271 43.644 1.00 26.92 223 VAL B O 1
ATOM 4373 N N . VAL B 1 212 ? 16.843 115.444 41.568 1.00 22.73 224 VAL B N 1
ATOM 4374 C CA . VAL B 1 212 ? 17.628 116.602 41.100 1.00 26.79 224 VAL B CA 1
ATOM 4375 C C . VAL B 1 212 ? 16.748 117.690 40.419 1.00 29.13 224 VAL B C 1
ATOM 4376 O O . VAL B 1 212 ? 17.294 118.694 39.941 1.00 31.39 224 VAL B O 1
ATOM 4380 N N . ASP B 1 213 ? 15.424 117.520 40.379 1.00 29.49 225 ASP B N 1
ATOM 4381 C CA . ASP B 1 213 ? 14.570 118.450 39.628 1.00 31.09 225 ASP B CA 1
ATOM 4382 C C . ASP B 1 213 ? 14.601 119.914 40.158 1.00 35.22 225 ASP B C 1
ATOM 4383 O O . ASP B 1 213 ? 14.292 120.864 39.424 1.00 35.97 225 ASP B O 1
ATOM 4388 N N . GLU B 1 214 ? 14.980 120.081 41.411 1.00 35.34 226 GLU B N 1
ATOM 4389 C CA . GLU B 1 214 ? 15.238 121.415 41.973 1.00 41.42 226 GLU B CA 1
ATOM 4390 C C . GLU B 1 214 ? 16.218 122.215 41.114 1.00 40.03 226 GLU B C 1
ATOM 4391 O O . GLU B 1 214 ? 16.212 123.449 41.146 1.00 41.59 226 GLU B O 1
ATOM 4397 N N . LEU B 1 215 ? 17.050 121.521 40.334 1.00 36.54 227 LEU B N 1
ATOM 4398 C CA . LEU B 1 215 ? 18.088 122.163 39.530 1.00 35.60 227 LEU B CA 1
ATOM 4399 C C . LEU B 1 215 ? 17.587 122.698 38.177 1.00 37.49 227 LEU B C 1
ATOM 4400 O O . LEU B 1 215 ? 18.356 123.344 37.424 1.00 39.24 227 LEU B O 1
ATOM 4405 N N . GLY B 1 216 ? 16.322 122.434 37.851 1.00 36.84 228 GLY B N 1
ATOM 4406 C CA . GLY B 1 216 ? 15.718 122.961 36.642 1.00 37.62 228 GLY B CA 1
ATOM 4407 C C . GLY B 1 216 ? 15.483 121.884 35.617 1.00 37.40 228 GLY B C 1
ATOM 4408 O O . GLY B 1 216 ? 14.559 121.086 35.746 1.00 38.49 228 GLY B O 1
ATOM 4409 N N . GLU B 1 217 ? 16.303 121.886 34.576 1.00 38.66 229 GLU B N 1
ATOM 4410 C CA . GLU B 1 217 ? 16.015 121.114 33.397 1.00 41.68 229 GLU B CA 1
ATOM 4411 C C . GLU B 1 217 ? 17.303 120.827 32.617 1.00 38.69 229 GLU B C 1
ATOM 4412 O O . GLU B 1 217 ? 18.227 121.648 32.577 1.00 38.43 229 GLU B O 1
ATOM 4418 N N . GLY B 1 218 ? 17.362 119.643 32.020 1.00 35.28 230 GLY B N 1
ATOM 4419 C CA . GLY B 1 218 ? 18.487 119.207 31.213 1.00 33.10 230 GLY B CA 1
ATOM 4420 C C . GLY B 1 218 ? 19.644 118.583 31.983 1.00 31.87 230 GLY B C 1
ATOM 4421 O O . GLY B 1 218 ? 19.539 118.297 33.170 1.00 29.12 230 GLY B O 1
ATOM 4422 N N . HIS B 1 219 ? 20.734 118.336 31.270 1.00 32.29 231 HIS B N 1
ATOM 4423 C CA . HIS B 1 219 ? 21.869 117.673 31.882 1.00 29.06 231 HIS B CA 1
ATOM 4424 C C . HIS B 1 219 ? 22.437 118.448 33.048 1.00 29.80 231 HIS B C 1
ATOM 4425 O O . HIS B 1 219 ? 22.628 119.651 32.966 1.00 29.91 231 HIS B O 1
ATOM 4443 N N . PHE B 1 221 ? 25.684 117.882 36.135 1.00 24.31 233 PHE B N 1
ATOM 4444 C CA . PHE B 1 221 ? 26.709 117.232 36.945 1.00 24.07 233 PHE B CA 1
ATOM 4445 C C . PHE B 1 221 ? 26.497 117.612 38.412 1.00 25.02 233 PHE B C 1
ATOM 4446 O O . PHE B 1 221 ? 26.488 118.806 38.781 1.00 27.21 233 PHE B O 1
ATOM 4454 N N . ILE B 1 222 ? 26.364 116.599 39.261 1.00 24.65 234 ILE B N 1
ATOM 4455 C CA . ILE B 1 222 ? 26.099 116.845 40.696 1.00 25.00 234 ILE B CA 1
ATOM 4456 C C . ILE B 1 222 ? 27.260 116.426 41.559 1.00 26.70 234 ILE B C 1
ATOM 4457 O O . ILE B 1 222 ? 28.133 115.682 41.118 1.00 23.81 234 ILE B O 1
ATOM 4462 N N . ASP B 1 223 ? 27.279 116.952 42.790 1.00 24.30 235 ASP B N 1
ATOM 4463 C CA . ASP B 1 223 ? 28.226 116.547 43.803 1.00 25.22 235 ASP B CA 1
ATOM 4464 C C . ASP B 1 223 ? 27.670 115.243 44.377 1.00 24.82 235 ASP B C 1
ATOM 4465 O O . ASP B 1 223 ? 26.572 115.246 44.907 1.00 23.74 235 ASP B O 1
ATOM 4470 N N . PRO B 1 224 ? 28.441 114.146 44.312 1.00 27.48 236 PRO B N 1
ATOM 4471 C CA . PRO B 1 224 ? 27.903 112.864 44.739 1.00 29.29 236 PRO B CA 1
ATOM 4472 C C . PRO B 1 224 ? 27.552 112.847 46.237 1.00 27.66 236 PRO B C 1
ATOM 4473 O O . PRO B 1 224 ? 26.686 112.100 46.676 1.00 26.82 236 PRO B O 1
ATOM 4477 N N . GLU B 1 225 ? 28.198 113.682 47.018 1.00 28.17 237 GLU B N 1
ATOM 4478 C CA . GLU B 1 225 ? 27.805 113.785 48.431 1.00 28.74 237 GLU B CA 1
ATOM 4479 C C . GLU B 1 225 ? 26.338 114.247 48.561 1.00 27.74 237 GLU B C 1
ATOM 4480 O O . GLU B 1 225 ? 25.673 113.963 49.546 1.00 25.74 237 GLU B O 1
ATOM 4505 N N . LEU B 1 227 ? 23.979 113.233 46.562 1.00 26.60 239 LEU B N 1
ATOM 4506 C CA . LEU B 1 227 ? 23.234 112.023 46.336 1.00 25.64 239 LEU B CA 1
ATOM 4507 C C . LEU B 1 227 ? 22.960 111.245 47.634 1.00 25.85 239 LEU B C 1
ATOM 4508 O O . LEU B 1 227 ? 21.905 110.680 47.773 1.00 25.56 239 LEU B O 1
ATOM 4513 N N . LEU B 1 228 ? 23.898 111.246 48.589 1.00 23.94 240 LEU B N 1
ATOM 4514 C CA . LEU B 1 228 ? 23.684 110.703 49.921 1.00 25.72 240 LEU B CA 1
ATOM 4515 C C . LEU B 1 228 ? 22.530 111.406 50.662 1.00 23.99 240 LEU B C 1
ATOM 4516 O O . LEU B 1 228 ? 21.758 110.763 51.333 1.00 24.59 240 LEU B O 1
ATOM 4521 N N . VAL B 1 229 ? 22.425 112.717 50.496 1.00 21.65 241 VAL B N 1
ATOM 4522 C CA . VAL B 1 229 ? 21.414 113.527 51.146 1.00 20.48 241 VAL B CA 1
ATOM 4523 C C . VAL B 1 229 ? 20.044 113.278 50.489 1.00 21.00 241 VAL B C 1
ATOM 4524 O O . VAL B 1 229 ? 19.070 113.050 51.174 1.00 22.46 241 VAL B O 1
ATOM 4528 N N . TRP B 1 230 ? 19.993 113.317 49.151 1.00 19.82 242 TRP B N 1
ATOM 4529 C CA . TRP B 1 230 ? 18.757 113.079 48.433 1.00 18.71 242 TRP B CA 1
ATOM 4530 C C . TRP B 1 230 ? 18.245 111.676 48.691 1.00 21.87 242 TRP B C 1
ATOM 4531 O O . TRP B 1 230 ? 17.027 111.452 48.766 1.00 21.85 242 TRP B O 1
ATOM 4542 N N . ASN B 1 231 ? 19.186 110.739 48.756 1.00 19.17 243 ASN B N 1
ATOM 4543 C CA . ASN B 1 231 ? 18.898 109.342 49.098 1.00 21.64 243 ASN B CA 1
ATOM 4544 C C . ASN B 1 231 ? 17.676 108.808 48.383 1.00 22.44 243 ASN B C 1
ATOM 4545 O O . ASN B 1 231 ? 16.664 108.422 48.990 1.00 22.16 243 ASN B O 1
ATOM 4550 N N . PRO B 1 232 ? 17.760 108.771 47.033 1.00 21.71 244 PRO B N 1
ATOM 4551 C CA . PRO B 1 232 ? 16.633 108.290 46.270 1.00 22.07 244 PRO B CA 1
ATOM 4552 C C . PRO B 1 232 ? 16.304 106.823 46.561 1.00 20.95 244 PRO B C 1
ATOM 4553 O O . PRO B 1 232 ? 17.218 106.008 46.707 1.00 21.31 244 PRO B O 1
ATOM 4557 N N . GLU B 1 233 ? 15.014 106.508 46.643 1.00 21.34 245 GLU B N 1
ATOM 4558 C CA . GLU B 1 233 ? 14.576 105.120 46.843 1.00 21.98 245 GLU B CA 1
ATOM 4559 C C . GLU B 1 233 ? 15.040 104.168 45.701 1.00 20.28 245 GLU B C 1
ATOM 4560 O O . GLU B 1 233 ? 15.424 103.036 45.953 1.00 20.99 245 GLU B O 1
ATOM 4566 N N . TYR B 1 234 ? 14.995 104.659 44.465 1.00 20.39 246 TYR B N 1
ATOM 4567 C CA . TYR B 1 234 ? 15.385 103.913 43.260 1.00 20.02 246 TYR B CA 1
ATOM 4568 C C . TYR B 1 234 ? 16.474 104.681 42.506 1.00 19.98 246 TYR B C 1
ATOM 4569 O O . TYR B 1 234 ? 16.391 105.915 42.364 1.00 21.23 246 TYR B O 1
ATOM 4578 N N . ILE B 1 235 ? 17.472 103.942 42.040 1.00 19.33 247 ILE B N 1
ATOM 4579 C CA . ILE B 1 235 ? 18.555 104.491 41.205 1.00 19.75 247 ILE B CA 1
ATOM 4580 C C . ILE B 1 235 ? 18.564 103.731 39.868 1.00 20.87 247 ILE B C 1
ATOM 4581 O O . ILE B 1 235 ? 18.616 102.509 39.842 1.00 20.94 247 ILE B O 1
ATOM 4586 N N . PHE B 1 236 ? 18.531 104.486 38.767 1.00 22.57 248 PHE B N 1
ATOM 4587 C CA . PHE B 1 236 ? 18.644 103.951 37.411 1.00 21.06 248 PHE B CA 1
ATOM 4588 C C . PHE B 1 236 ? 19.956 104.395 36.805 1.00 20.96 248 PHE B C 1
ATOM 4589 O O . PHE B 1 236 ? 20.325 105.559 36.898 1.00 20.27 248 PHE B O 1
ATOM 4597 N N . ILE B 1 237 ? 20.678 103.432 36.238 1.00 21.39 249 ILE B N 1
ATOM 4598 C CA . ILE B 1 237 ? 21.978 103.710 35.647 1.00 21.12 249 ILE B CA 1
ATOM 4599 C C . ILE B 1 237 ? 21.834 103.581 34.122 1.00 22.32 249 ILE B C 1
ATOM 4600 O O . ILE B 1 237 ? 21.557 102.519 33.597 1.00 21.48 249 ILE B O 1
ATOM 4605 N N . ASP B 1 238 ? 22.016 104.696 33.432 1.00 19.37 250 ASP B N 1
ATOM 4606 C CA . ASP B 1 238 ? 22.146 104.717 31.983 1.00 20.88 250 ASP B CA 1
ATOM 4607 C C . ASP B 1 238 ? 23.367 103.934 31.618 1.00 21.29 250 ASP B C 1
ATOM 4608 O O . ASP B 1 238 ? 24.490 104.220 32.085 1.00 21.21 250 ASP B O 1
ATOM 4613 N N . GLU B 1 239 ? 23.174 102.899 30.800 1.00 19.46 251 GLU B N 1
ATOM 4614 C CA . GLU B 1 239 ? 24.267 101.957 30.561 1.00 20.93 251 GLU B CA 1
ATOM 4615 C C . GLU B 1 239 ? 25.439 102.480 29.735 1.00 21.61 251 GLU B C 1
ATOM 4616 O O . GLU B 1 239 ? 26.451 101.809 29.653 1.00 21.88 251 GLU B O 1
ATOM 4622 N N . ASN B 1 240 ? 25.321 103.688 29.170 1.00 22.39 252 ASN B N 1
ATOM 4623 C CA . ASN B 1 240 ? 26.500 104.330 28.594 1.00 24.34 252 ASN B CA 1
ATOM 4624 C C . ASN B 1 240 ? 27.591 104.514 29.663 1.00 24.79 252 ASN B C 1
ATOM 4625 O O . ASN B 1 240 ? 28.807 104.363 29.379 1.00 22.85 252 ASN B O 1
ATOM 4630 N N . GLY B 1 241 ? 27.161 104.810 30.886 1.00 22.11 253 GLY B N 1
ATOM 4631 C CA . GLY B 1 241 ? 28.110 104.982 32.000 1.00 21.66 253 GLY B CA 1
ATOM 4632 C C . GLY B 1 241 ? 28.277 103.811 32.957 1.00 22.11 253 GLY B C 1
ATOM 4633 O O . GLY B 1 241 ? 28.888 103.936 34.003 1.00 23.15 253 GLY B O 1
ATOM 4634 N N . LEU B 1 242 ? 27.729 102.654 32.608 1.00 23.30 254 LEU B N 1
ATOM 4635 C CA . LEU B 1 242 ? 27.714 101.543 33.553 1.00 25.64 254 LEU B CA 1
ATOM 4636 C C . LEU B 1 242 ? 29.121 101.161 34.005 1.00 25.19 254 LEU B C 1
ATOM 4637 O O . LEU B 1 242 ? 29.370 100.985 35.202 1.00 25.52 254 LEU B O 1
ATOM 4642 N N . SER B 1 243 ? 30.054 101.073 33.054 1.00 26.19 255 SER B N 1
ATOM 4643 C CA . SER B 1 243 ? 31.427 100.665 33.365 1.00 25.59 255 SER B CA 1
ATOM 4644 C C . SER B 1 243 ? 32.092 101.618 34.330 1.00 25.15 255 SER B C 1
ATOM 4645 O O . SER B 1 243 ? 32.766 101.164 35.269 1.00 25.60 255 SER B O 1
ATOM 4650 N N . LEU B 1 244 ? 31.861 102.916 34.125 1.00 23.02 256 LEU B N 1
ATOM 4651 C CA . LEU B 1 244 ? 32.397 103.945 35.013 1.00 23.56 256 LEU B CA 1
ATOM 4652 C C . LEU B 1 244 ? 31.785 103.815 36.415 1.00 23.42 256 LEU B C 1
ATOM 4653 O O . LEU B 1 244 ? 32.506 103.942 37.433 1.00 24.98 256 LEU B O 1
ATOM 4658 N N . VAL B 1 245 ? 30.503 103.512 36.485 1.00 22.81 257 VAL B N 1
ATOM 4659 C CA . VAL B 1 245 ? 29.832 103.340 37.793 1.00 22.62 257 VAL B CA 1
ATOM 4660 C C . VAL B 1 245 ? 30.360 102.120 38.525 1.00 26.21 257 VAL B C 1
ATOM 4661 O O . VAL B 1 245 ? 30.610 102.158 39.725 1.00 25.75 257 VAL B O 1
ATOM 4665 N N . LEU B 1 246 ? 30.505 101.023 37.805 1.00 24.35 258 LEU B N 1
ATOM 4666 C CA . LEU B 1 246 ? 31.023 99.792 38.398 1.00 25.93 258 LEU B CA 1
ATOM 4667 C C . LEU B 1 246 ? 32.465 99.976 38.875 1.00 25.43 258 LEU B C 1
ATOM 4668 O O . LEU B 1 246 ? 32.841 99.442 39.940 1.00 28.41 258 LEU B O 1
ATOM 4673 N N . ASP B 1 247 ? 33.268 100.744 38.140 1.00 27.42 259 ASP B N 1
ATOM 4674 C CA . ASP B 1 247 ? 34.650 101.040 38.576 1.00 29.33 259 ASP B CA 1
ATOM 4675 C C . ASP B 1 247 ? 34.670 101.900 39.846 1.00 29.05 259 ASP B C 1
ATOM 4676 O O . ASP B 1 247 ? 35.483 101.683 40.759 1.00 31.48 259 ASP B O 1
ATOM 4681 N N . ASP B 1 248 ? 33.798 102.898 39.866 1.00 28.26 260 ASP B N 1
ATOM 4682 C CA . ASP B 1 248 ? 33.634 103.776 41.001 1.00 27.83 260 ASP B CA 1
ATOM 4683 C C . ASP B 1 248 ? 33.227 102.975 42.240 1.00 28.11 260 ASP B C 1
ATOM 4684 O O . ASP B 1 248 ? 33.795 103.148 43.325 1.00 27.56 260 ASP B O 1
ATOM 4689 N N . TYR B 1 249 ? 32.239 102.097 42.073 1.00 28.54 261 TYR B N 1
ATOM 4690 C CA . TYR B 1 249 ? 31.774 101.229 43.155 1.00 28.17 261 TYR B CA 1
ATOM 4691 C C . TYR B 1 249 ? 32.928 100.432 43.799 1.00 30.32 261 TYR B C 1
ATOM 4692 O O . TYR B 1 249 ? 33.000 100.287 45.023 1.00 28.20 261 TYR B O 1
ATOM 4701 N N . SER B 1 250 ? 33.800 99.893 42.957 1.00 31.13 262 SER B N 1
ATOM 4702 C CA . SER B 1 250 ? 34.921 99.086 43.443 1.00 32.77 262 SER B CA 1
ATOM 4703 C C . SER B 1 250 ? 35.923 99.943 44.227 1.00 31.84 262 SER B C 1
ATOM 4704 O O . SER B 1 250 ? 36.540 99.461 45.172 1.00 32.87 262 SER B O 1
ATOM 4716 N N . HIS B 1 252 ? 35.018 102.790 45.835 1.00 26.72 264 HIS B N 1
ATOM 4717 C CA . HIS B 1 252 ? 34.275 103.558 46.839 1.00 27.52 264 HIS B CA 1
ATOM 4718 C C . HIS B 1 252 ? 33.039 102.814 47.339 1.00 25.61 264 HIS B C 1
ATOM 4719 O O . HIS B 1 252 ? 31.927 103.322 47.352 1.00 28.01 264 HIS B O 1
ATOM 4726 N N . ARG B 1 253 ? 33.281 101.601 47.810 1.00 26.12 265 ARG B N 1
ATOM 4727 C CA . ARG B 1 253 ? 32.207 100.691 48.138 1.00 26.61 265 ARG B CA 1
ATOM 4728 C C . ARG B 1 253 ? 31.336 101.232 49.264 1.00 25.52 265 ARG B C 1
ATOM 4729 O O . ARG B 1 253 ? 30.119 101.101 49.223 1.00 25.54 265 ARG B O 1
ATOM 4737 N N . GLU B 1 254 ? 31.962 101.901 50.232 1.00 25.52 266 GLU B N 1
ATOM 4738 C CA . GLU B 1 254 ? 31.277 102.347 51.433 1.00 26.79 266 GLU B CA 1
ATOM 4739 C C . GLU B 1 254 ? 30.272 103.462 51.132 1.00 24.99 266 GLU B C 1
ATOM 4740 O O . GLU B 1 254 ? 29.161 103.453 51.655 1.00 25.45 266 GLU B O 1
ATOM 4746 N N . PHE B 1 255 ? 30.659 104.395 50.265 1.00 24.80 267 PHE B N 1
ATOM 4747 C CA . PHE B 1 255 ? 29.741 105.398 49.712 1.00 25.18 267 PHE B CA 1
ATOM 4748 C C . PHE B 1 255 ? 28.462 104.764 49.161 1.00 25.50 267 PHE B C 1
ATOM 4749 O O . PHE B 1 255 ? 27.349 105.148 49.552 1.00 24.57 267 PHE B O 1
ATOM 4757 N N . TYR B 1 256 ? 28.620 103.798 48.245 1.00 23.28 268 TYR B N 1
ATOM 4758 C CA . TYR B 1 256 ? 27.454 103.171 47.602 1.00 23.74 268 TYR B CA 1
ATOM 4759 C C . TYR B 1 256 ? 26.617 102.388 48.609 1.00 22.62 268 TYR B C 1
ATOM 4760 O O . TYR B 1 256 ? 25.396 102.472 48.606 1.00 20.48 268 TYR B O 1
ATOM 4769 N N . GLU B 1 257 ? 27.280 101.637 49.476 1.00 23.82 269 GLU B N 1
ATOM 4770 C CA . GLU B 1 257 ? 26.548 100.766 50.373 1.00 25.10 269 GLU B CA 1
ATOM 4771 C C . GLU B 1 257 ? 25.734 101.556 51.396 1.00 25.42 269 GLU B C 1
ATOM 4772 O O . GLU B 1 257 ? 24.827 101.007 52.036 1.00 28.68 269 GLU B O 1
ATOM 4778 N N . SER B 1 258 ? 26.066 102.834 51.568 1.00 24.24 270 SER B N 1
ATOM 4779 C CA . SER B 1 258 ? 25.296 103.718 52.447 1.00 25.29 270 SER B CA 1
ATOM 4780 C C . SER B 1 258 ? 23.997 104.291 51.813 1.00 25.75 270 SER B C 1
ATOM 4781 O O . SER B 1 258 ? 23.131 104.826 52.520 1.00 28.66 270 SER B O 1
ATOM 4784 N N . LEU B 1 259 ? 23.856 104.177 50.502 1.00 23.10 271 LEU B N 1
ATOM 4785 C CA . LEU B 1 259 ? 22.620 104.584 49.818 1.00 21.90 271 LEU B CA 1
ATOM 4786 C C . LEU B 1 259 ? 21.499 103.567 50.005 1.00 24.09 271 LEU B C 1
ATOM 4787 O O . LEU B 1 259 ? 21.708 102.382 49.799 1.00 24.16 271 LEU B O 1
ATOM 4792 N N . SER B 1 260 ? 20.307 104.048 50.345 1.00 21.61 272 SER B N 1
ATOM 4793 C CA . SER B 1 260 ? 19.152 103.197 50.548 1.00 23.02 272 SER B CA 1
ATOM 4794 C C . SER B 1 260 ? 18.826 102.421 49.281 1.00 21.65 272 SER B C 1
ATOM 4795 O O . SER B 1 260 ? 18.426 101.290 49.364 1.00 24.45 272 SER B O 1
ATOM 4798 N N . 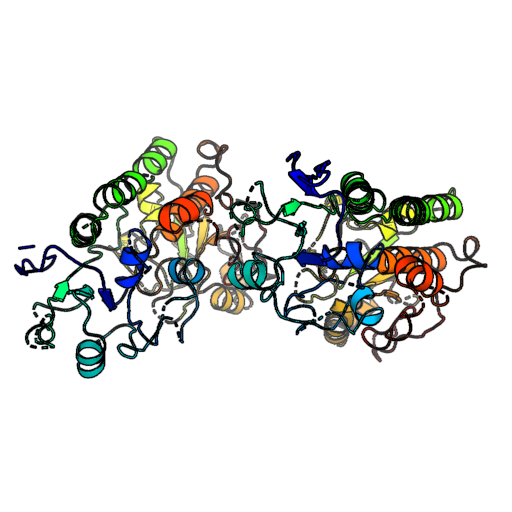ALA B 1 261 ? 19.018 103.016 48.104 1.00 21.28 273 ALA B N 1
ATOM 4799 C CA . ALA B 1 261 ? 18.739 102.278 46.851 1.00 20.71 273 ALA B CA 1
ATOM 4800 C C . ALA B 1 261 ? 19.624 101.049 46.729 1.00 22.05 273 ALA B C 1
ATOM 4801 O O . ALA B 1 261 ? 19.168 100.011 46.278 1.00 24.92 273 ALA B O 1
ATOM 4803 N N . VAL B 1 262 ? 20.890 101.168 47.141 1.00 22.31 274 VAL B N 1
ATOM 4804 C CA . VAL B 1 262 ? 21.857 100.061 47.047 1.00 23.63 274 VAL B CA 1
ATOM 4805 C C . VAL B 1 262 ? 21.531 99.004 48.130 1.00 25.37 274 VAL B C 1
ATOM 4806 O O . VAL B 1 262 ? 21.497 97.805 47.851 1.00 25.68 274 VAL B O 1
ATOM 4821 N N . ARG B 1 264 ? 18.697 98.297 49.450 1.00 25.86 276 ARG B N 1
ATOM 4822 C CA . ARG B 1 264 ? 17.459 97.571 49.183 1.00 25.62 276 ARG B CA 1
ATOM 4823 C C . ARG B 1 264 ? 17.415 96.885 47.820 1.00 25.10 276 ARG B C 1
ATOM 4824 O O . ARG B 1 264 ? 16.365 96.381 47.422 1.00 24.38 276 ARG B O 1
ATOM 4829 N N . GLY B 1 265 ? 18.530 96.867 47.101 1.00 23.40 277 GLY B N 1
ATOM 4830 C CA . GLY B 1 265 ? 18.547 96.211 45.806 1.00 23.30 277 GLY B CA 1
ATOM 4831 C C . GLY B 1 265 ? 17.818 96.974 44.705 1.00 25.97 277 GLY B C 1
ATOM 4832 O O . GLY B 1 265 ? 17.408 96.360 43.731 1.00 30.89 277 GLY B O 1
ATOM 4844 N N . VAL B 1 267 ? 18.687 99.201 42.441 1.00 20.15 279 VAL B N 1
ATOM 4845 C CA . VAL B 1 267 ? 19.583 99.788 41.444 1.00 21.17 279 VAL B CA 1
ATOM 4846 C C . VAL B 1 267 ? 19.357 98.994 40.151 1.00 21.94 279 VAL B C 1
ATOM 4847 O O . VAL B 1 267 ? 19.464 97.770 40.144 1.00 22.37 279 VAL B O 1
ATOM 4851 N N . TYR B 1 268 ? 19.071 99.702 39.065 1.00 20.07 280 TYR B N 1
ATOM 4852 C CA . TYR B 1 268 ? 18.650 99.102 37.785 1.00 19.66 280 TYR B CA 1
ATOM 4853 C C . TYR B 1 268 ? 19.361 99.729 36.614 1.00 20.41 280 TYR B C 1
ATOM 4854 O O . TYR B 1 268 ? 19.697 100.908 36.691 1.00 20.48 280 TYR B O 1
ATOM 4863 N N . GLY B 1 269 ? 19.554 98.937 35.554 1.00 20.09 281 GLY B N 1
ATOM 4864 C CA . GLY B 1 269 ? 20.146 99.338 34.285 1.00 21.58 281 GLY B CA 1
ATOM 4865 C C . GLY B 1 269 ? 19.118 99.639 33.223 1.00 20.68 281 GLY B C 1
ATOM 4866 O O . GLY B 1 269 ? 18.126 98.891 33.081 1.00 22.22 281 GLY B O 1
ATOM 4867 N N . ILE B 1 270 ? 19.333 100.767 32.522 1.00 21.00 282 ILE B N 1
ATOM 4868 C CA . ILE B 1 270 ? 18.537 101.169 31.380 1.00 20.07 282 ILE B CA 1
ATOM 4869 C C . ILE B 1 270 ? 19.432 101.408 30.168 1.00 21.94 282 ILE B C 1
ATOM 4870 O O . ILE B 1 270 ? 20.639 101.657 30.272 1.00 23.13 282 ILE B O 1
ATOM 4875 N N . LEU B 1 271 ? 18.828 101.329 28.993 1.00 22.98 283 LEU B N 1
ATOM 4876 C CA . LEU B 1 271 ? 19.543 101.608 27.742 1.00 22.65 283 LEU B CA 1
ATOM 4877 C C . LEU B 1 271 ? 19.775 103.111 27.548 1.00 22.05 283 LEU B C 1
ATOM 4878 O O . LEU B 1 271 ? 18.896 103.942 27.787 1.00 21.23 283 LEU B O 1
ATOM 4883 N N . PRO B 1 272 ? 20.951 103.479 27.048 1.00 22.88 284 PRO B N 1
ATOM 4884 C CA . PRO B 1 272 ? 21.153 104.867 26.668 1.00 22.12 284 PRO B CA 1
ATOM 4885 C C . PRO B 1 272 ? 20.301 105.217 25.449 1.00 23.93 284 PRO B C 1
ATOM 4886 O O . PRO B 1 272 ? 20.168 104.371 24.533 1.00 23.68 284 PRO B O 1
ATOM 4890 N N . TYR B 1 273 ? 19.755 106.423 25.441 1.00 24.33 285 TYR B N 1
ATOM 4891 C CA . TYR B 1 273 ? 18.967 106.924 24.313 1.00 25.25 285 TYR B CA 1
ATOM 4892 C C . TYR B 1 273 ? 19.447 108.239 23.684 1.00 24.57 285 TYR B C 1
ATOM 4893 O O . TYR B 1 273 ? 18.950 108.591 22.591 1.00 24.50 285 TYR B O 1
ATOM 4902 N N . ASN B 1 274 ? 20.470 108.886 24.265 1.00 23.81 286 ASN B N 1
ATOM 4903 C CA . ASN B 1 274 ? 20.824 110.260 23.851 1.00 23.90 286 ASN B CA 1
ATOM 4904 C C . ASN B 1 274 ? 21.927 110.396 22.797 1.00 27.90 286 ASN B C 1
ATOM 4905 O O . ASN B 1 274 ? 22.361 111.555 22.535 1.00 30.58 286 ASN B O 1
ATOM 4910 N N . TYR B 1 275 ? 22.321 109.281 22.175 1.00 25.78 287 TYR B N 1
ATOM 4911 C CA . TYR B 1 275 ? 23.460 109.243 21.242 1.00 25.69 287 TYR B CA 1
ATOM 4912 C C . TYR B 1 275 ? 23.062 109.719 19.830 1.00 25.42 287 TYR B C 1
ATOM 4913 O O . TYR B 1 275 ? 22.323 109.042 19.125 1.00 25.30 287 TYR B O 1
ATOM 4922 N N . TYR B 1 276 ? 23.631 110.869 19.449 1.00 24.33 288 TYR B N 1
ATOM 4923 C CA . TYR B 1 276 ? 23.339 111.586 18.170 1.00 24.04 288 TYR B CA 1
ATOM 4924 C C . TYR B 1 276 ? 21.886 112.004 18.154 1.00 21.77 288 TYR B C 1
ATOM 4925 O O . TYR B 1 276 ? 21.047 111.594 17.343 1.00 23.89 288 TYR B O 1
ATOM 4934 N N . THR B 1 277 ? 21.612 112.805 19.162 1.00 24.17 289 THR B N 1
ATOM 4935 C CA . THR B 1 277 ? 20.273 113.185 19.612 1.00 24.32 289 THR B CA 1
ATOM 4936 C C . THR B 1 277 ? 19.352 111.975 19.874 1.00 24.42 289 THR B C 1
ATOM 4937 O O . THR B 1 277 ? 19.806 110.844 19.980 1.00 23.08 289 THR B O 1
ATOM 4941 N N . THR B 1 278 ? 18.073 112.226 20.060 1.00 24.27 290 THR B N 1
ATOM 4942 C CA . THR B 1 278 ? 17.213 111.259 20.749 1.00 23.76 290 THR B CA 1
ATOM 4943 C C . THR B 1 278 ? 16.848 110.060 19.909 1.00 24.34 290 THR B C 1
ATOM 4944 O O . THR B 1 278 ? 16.257 110.174 18.814 1.00 22.50 290 THR B O 1
ATOM 4948 N N . ASN B 1 279 ? 17.170 108.888 20.467 1.00 22.01 291 ASN B N 1
ATOM 4949 C CA . ASN B 1 279 ? 16.672 107.610 19.999 1.00 21.78 291 ASN B CA 1
ATOM 4950 C C . ASN B 1 279 ? 15.323 107.393 20.676 1.00 24.35 291 ASN B C 1
ATOM 4951 O O . ASN B 1 279 ? 15.232 106.892 21.803 1.00 22.56 291 ASN B O 1
ATOM 4956 N N . ILE B 1 280 ? 14.262 107.802 19.973 1.00 23.56 292 ILE B N 1
ATOM 4957 C CA . ILE B 1 280 ? 12.910 107.879 20.556 1.00 23.96 292 ILE B CA 1
ATOM 4958 C C . ILE B 1 280 ? 12.423 106.530 21.038 1.00 22.29 292 ILE B C 1
ATOM 4959 O O . ILE B 1 280 ? 11.793 106.435 22.101 1.00 22.13 292 ILE B O 1
ATOM 4964 N N . GLY B 1 281 ? 12.656 105.490 20.233 1.00 21.30 293 GLY B N 1
ATOM 4965 C CA . GLY B 1 281 ? 12.279 104.145 20.564 1.00 21.93 293 GLY B CA 1
ATOM 4966 C C . GLY B 1 281 ? 12.860 103.709 21.892 1.00 21.57 293 GLY B C 1
ATOM 4967 O O . GLY B 1 281 ? 12.179 103.192 22.747 1.00 21.09 293 GLY B O 1
ATOM 4968 N N . THR B 1 282 ? 14.162 103.888 22.020 1.00 21.38 294 THR B N 1
ATOM 4969 C CA . THR B 1 282 ? 14.848 103.527 23.272 1.00 23.12 294 THR B CA 1
ATOM 4970 C C . THR B 1 282 ? 14.339 104.312 24.454 1.00 22.04 294 THR B C 1
ATOM 4971 O O . THR B 1 282 ? 14.223 103.749 25.559 1.00 20.71 294 THR B O 1
ATOM 4975 N N . ALA B 1 283 ? 14.108 105.623 24.268 1.00 21.81 295 ALA B N 1
ATOM 4976 C CA . ALA B 1 283 ? 13.553 106.484 25.319 1.00 22.23 295 ALA B CA 1
ATOM 4977 C C . ALA B 1 283 ? 12.220 105.964 25.820 1.00 20.74 295 ALA B C 1
ATOM 4978 O O . ALA B 1 283 ? 11.985 105.852 27.044 1.00 22.53 295 ALA B O 1
ATOM 4980 N N . LEU B 1 284 ? 11.342 105.576 24.902 1.00 22.64 296 LEU B N 1
ATOM 4981 C CA . LEU B 1 284 ? 10.062 105.028 25.273 1.00 20.67 296 LEU B CA 1
ATOM 4982 C C . LEU B 1 284 ? 10.192 103.666 25.967 1.00 22.90 296 LEU B C 1
ATOM 4983 O O . LEU B 1 284 ? 9.507 103.414 26.969 1.00 21.65 296 LEU B O 1
ATOM 4988 N N . ALA B 1 285 ? 11.046 102.807 25.441 1.00 22.65 297 ALA B N 1
ATOM 4989 C CA . ALA B 1 285 ? 11.330 101.491 26.043 1.00 21.83 297 ALA B CA 1
ATOM 4990 C C . ALA B 1 285 ? 11.827 101.689 27.488 1.00 20.23 297 ALA B C 1
ATOM 4991 O O . ALA B 1 285 ? 11.372 101.007 28.423 1.00 21.75 297 ALA B O 1
ATOM 4993 N N . ASP B 1 286 ? 12.724 102.655 27.700 1.00 19.95 298 ASP B N 1
ATOM 4994 C CA . ASP B 1 286 ? 13.207 102.949 29.053 1.00 21.39 298 ASP B CA 1
ATOM 4995 C C . ASP B 1 286 ? 12.068 103.333 29.975 1.00 22.94 298 ASP B C 1
ATOM 4996 O O . ASP B 1 286 ? 12.057 102.944 31.152 1.00 21.75 298 ASP B O 1
ATOM 5001 N N . ALA B 1 287 ? 11.154 104.172 29.483 1.00 23.56 299 ALA B N 1
ATOM 5002 C CA . ALA B 1 287 ? 10.031 104.643 30.291 1.00 20.51 299 ALA B CA 1
ATOM 5003 C C . ALA B 1 287 ? 9.147 103.488 30.712 1.00 21.93 299 ALA B C 1
ATOM 5004 O O . ALA B 1 287 ? 8.706 103.438 31.875 1.00 22.09 299 ALA B O 1
ATOM 5006 N N . TYR B 1 288 ? 8.905 102.549 29.802 1.00 20.03 300 TYR B N 1
ATOM 5007 C CA . TYR B 1 288 ? 8.106 101.351 30.146 1.00 21.04 300 TYR B CA 1
ATOM 5008 C C . TYR B 1 288 ? 8.804 100.462 31.187 1.00 22.85 300 TYR B C 1
ATOM 5009 O O . TYR B 1 288 ? 8.176 99.927 32.132 1.00 22.15 300 TYR B O 1
ATOM 5018 N N . PHE B 1 289 ? 10.128 100.336 31.060 1.00 21.18 301 PHE B N 1
ATOM 5019 C CA . PHE B 1 289 ? 10.908 99.590 32.048 1.00 20.77 301 PHE B CA 1
ATOM 5020 C C . PHE B 1 289 ? 10.840 100.283 33.403 1.00 20.67 301 PHE B C 1
ATOM 5021 O O . PHE B 1 289 ? 10.525 99.645 34.421 1.00 19.66 301 PHE B O 1
ATOM 5029 N N . ILE B 1 290 ? 11.091 101.586 33.421 1.00 19.10 302 ILE B N 1
ATOM 5030 C CA . ILE B 1 290 ? 11.066 102.333 34.697 1.00 20.35 302 ILE B CA 1
ATOM 5031 C C . ILE B 1 290 ? 9.668 102.253 35.351 1.00 20.63 302 ILE B C 1
ATOM 5032 O O . ILE B 1 290 ? 9.527 102.087 36.564 1.00 20.65 302 ILE B O 1
ATOM 5037 N N . GLY B 1 291 ? 8.624 102.370 34.530 1.00 20.73 303 GLY B N 1
ATOM 5038 C CA . GLY B 1 291 ? 7.259 102.311 35.015 1.00 22.26 303 GLY B CA 1
ATOM 5039 C C . GLY B 1 291 ? 6.973 100.999 35.725 1.00 21.59 303 GLY B C 1
ATOM 5040 O O . GLY B 1 291 ? 6.346 100.988 36.793 1.00 22.85 303 GLY B O 1
ATOM 5041 N N . LYS B 1 292 ? 7.450 99.900 35.143 1.00 21.33 304 LYS B N 1
ATOM 5042 C CA . LYS B 1 292 ? 7.259 98.567 35.695 1.00 22.90 304 LYS B CA 1
ATOM 5043 C C . LYS B 1 292 ? 8.002 98.420 37.021 1.00 21.39 304 LYS B C 1
ATOM 5044 O O . LYS B 1 292 ? 7.505 97.808 37.979 1.00 21.63 304 LYS B O 1
ATOM 5050 N N . VAL B 1 293 ? 9.177 99.022 37.101 1.00 21.47 305 VAL B N 1
ATOM 5051 C CA . VAL B 1 293 ? 9.951 98.997 38.348 1.00 20.49 305 VAL B CA 1
ATOM 5052 C C . VAL B 1 293 ? 9.211 99.766 39.457 1.00 21.02 305 VAL B C 1
ATOM 5053 O O . VAL B 1 293 ? 9.091 99.304 40.598 1.00 21.97 305 VAL B O 1
ATOM 5057 N N . LEU B 1 294 ? 8.784 100.982 39.137 1.00 21.78 306 LEU B N 1
ATOM 5058 C CA . LEU B 1 294 ? 8.230 101.885 40.125 1.00 20.23 306 LEU B CA 1
ATOM 5059 C C . LEU B 1 294 ? 6.800 101.445 40.511 1.00 20.76 306 LEU B C 1
ATOM 5060 O O . LEU B 1 294 ? 6.411 101.548 41.698 1.00 22.02 306 LEU B O 1
ATOM 5065 N N . TYR B 1 295 ? 6.000 101.080 39.491 1.00 21.78 307 TYR B N 1
ATOM 5066 C CA . TYR B 1 295 ? 4.553 100.831 39.616 1.00 23.09 307 TYR B CA 1
ATOM 5067 C C . TYR B 1 295 ? 4.177 99.417 39.057 1.00 22.48 307 TYR B C 1
ATOM 5068 O O . TYR B 1 295 ? 3.400 99.300 38.080 1.00 21.19 307 TYR B O 1
ATOM 5077 N N . PRO B 1 296 ? 4.764 98.355 39.639 1.00 22.14 308 PRO B N 1
ATOM 5078 C CA . PRO B 1 296 ? 4.644 97.000 39.090 1.00 23.83 308 PRO B CA 1
ATOM 5079 C C . PRO B 1 296 ? 3.190 96.545 38.880 1.00 23.78 308 PRO B C 1
ATOM 5080 O O . PRO B 1 296 ? 2.897 95.843 37.930 1.00 22.57 308 PRO B O 1
ATOM 5084 N N . GLU B 1 297 ? 2.293 96.941 39.778 1.00 22.96 309 GLU B N 1
ATOM 5085 C CA . GLU B 1 297 ? 0.861 96.588 39.663 1.00 24.08 309 GLU B CA 1
ATOM 5086 C C . GLU B 1 297 ? 0.181 97.187 38.441 1.00 22.17 309 GLU B C 1
ATOM 5087 O O . GLU B 1 297 ? -0.849 96.652 38.000 1.00 24.16 309 GLU B O 1
ATOM 5093 N N . ARG B 1 298 ? 0.726 98.274 37.899 1.00 21.77 310 ARG B N 1
ATOM 5094 C CA . ARG B 1 298 ? 0.187 98.953 36.719 1.00 21.52 310 ARG B CA 1
ATOM 5095 C C . ARG B 1 298 ? 0.809 98.500 35.388 1.00 22.60 310 ARG B C 1
ATOM 5096 O O . ARG B 1 298 ? 0.416 98.995 34.327 1.00 20.95 310 ARG B O 1
ATOM 5104 N N . PHE B 1 299 ? 1.805 97.603 35.477 1.00 21.24 311 PHE B N 1
ATOM 5105 C CA . PHE B 1 299 ? 2.575 97.132 34.328 1.00 20.05 311 PHE B CA 1
ATOM 5106 C C . PHE B 1 299 ? 2.673 95.608 34.248 1.00 20.30 311 PHE B C 1
ATOM 5107 O O . PHE B 1 299 ? 3.544 95.091 33.591 1.00 21.05 311 PHE B O 1
ATOM 5115 N N . THR B 1 300 ? 1.745 94.870 34.862 1.00 21.24 312 THR B N 1
ATOM 5116 C CA . THR B 1 300 ? 1.898 93.416 34.937 1.00 21.20 312 THR B CA 1
ATOM 5117 C C . THR B 1 300 ? 1.831 92.791 33.561 1.00 21.65 312 THR B C 1
ATOM 5118 O O . THR B 1 300 ? 2.414 91.764 33.335 1.00 21.50 312 THR B O 1
ATOM 5122 N N . ASP B 1 301 ? 1.124 93.438 32.646 1.00 20.65 313 ASP B N 1
ATOM 5123 C CA . ASP B 1 301 ? 0.998 92.951 31.273 1.00 21.24 313 ASP B CA 1
ATOM 5124 C C . ASP B 1 301 ? 2.203 93.272 30.382 1.00 23.39 313 ASP B C 1
ATOM 5125 O O . ASP B 1 301 ? 2.239 92.850 29.211 1.00 24.32 313 ASP B O 1
ATOM 5130 N N . ILE B 1 302 ? 3.172 94.027 30.890 1.00 22.86 314 ILE B N 1
ATOM 5131 C CA . ILE B 1 302 ? 4.298 94.469 30.085 1.00 22.22 314 ILE B CA 1
ATOM 5132 C C . ILE B 1 302 ? 5.538 93.720 30.470 1.00 24.63 314 ILE B C 1
ATOM 5133 O O . ILE B 1 302 ? 5.906 93.665 31.657 1.00 24.45 314 ILE B O 1
ATOM 5138 N N . ASP B 1 303 ? 6.170 93.120 29.466 1.00 23.99 315 ASP B N 1
ATOM 5139 C CA . ASP B 1 303 ? 7.519 92.542 29.596 1.00 22.48 315 ASP B CA 1
ATOM 5140 C C . ASP B 1 303 ? 8.408 93.591 28.927 1.00 21.93 315 ASP B C 1
ATOM 5141 O O . ASP B 1 303 ? 8.253 93.850 27.748 1.00 22.92 315 ASP B O 1
ATOM 5146 N N . PRO B 1 304 ? 9.261 94.266 29.697 1.00 24.34 316 PRO B N 1
ATOM 5147 C CA . PRO B 1 304 ? 9.990 95.400 29.080 1.00 25.53 316 PRO B CA 1
ATOM 5148 C C . PRO B 1 304 ? 10.878 95.055 27.872 1.00 24.89 316 PRO B C 1
ATOM 5149 O O . PRO B 1 304 ? 11.057 95.910 26.993 1.00 22.60 316 PRO B O 1
ATOM 5153 N N . GLU B 1 305 ? 11.437 93.839 27.847 1.00 23.77 317 GLU B N 1
ATOM 5154 C CA . GLU B 1 305 ? 12.267 93.436 26.717 1.00 21.72 317 GLU B CA 1
ATOM 5155 C C . GLU B 1 305 ? 11.392 93.258 25.459 1.00 22.52 317 GLU B C 1
ATOM 5156 O O . GLU B 1 305 ? 11.754 93.662 24.350 1.00 22.17 317 GLU B O 1
ATOM 5162 N N . GLU B 1 306 ? 10.238 92.617 25.644 1.00 22.07 318 GLU B N 1
ATOM 5163 C CA . GLU B 1 306 ? 9.287 92.396 24.570 1.00 22.66 318 GLU B CA 1
ATOM 5164 C C . GLU B 1 306 ? 8.747 93.734 24.053 1.00 19.98 318 GLU B C 1
ATOM 5165 O O . GLU B 1 306 ? 8.739 93.976 22.826 1.00 21.14 318 GLU B O 1
ATOM 5182 N N . ALA B 1 308 ? 10.240 96.686 24.272 1.00 19.84 320 ALA B N 1
ATOM 5183 C CA . ALA B 1 308 ? 11.316 97.365 23.533 1.00 21.89 320 ALA B CA 1
ATOM 5184 C C . ALA B 1 308 ? 11.312 96.886 22.087 1.00 21.70 320 ALA B C 1
ATOM 5185 O O . ALA B 1 308 ? 11.359 97.700 21.167 1.00 20.60 320 ALA B O 1
ATOM 5187 N N . ASP B 1 309 ? 11.238 95.566 21.867 1.00 20.92 321 ASP B N 1
ATOM 5188 C CA . ASP B 1 309 ? 11.154 95.048 20.503 1.00 21.27 321 ASP B CA 1
ATOM 5189 C C . ASP B 1 309 ? 9.866 95.392 19.727 1.00 22.37 321 ASP B C 1
ATOM 5190 O O . ASP B 1 309 ? 9.908 95.540 18.503 1.00 21.84 321 ASP B O 1
ATOM 5195 N N . GLU B 1 310 ? 8.738 95.461 20.409 1.00 23.08 322 GLU B N 1
ATOM 5196 C CA . GLU B 1 310 ? 7.539 95.978 19.770 1.00 22.71 322 GLU B CA 1
ATOM 5197 C C . GLU B 1 310 ? 7.741 97.406 19.282 1.00 21.50 322 GLU B C 1
ATOM 5198 O O . GLU B 1 310 ? 7.335 97.761 18.164 1.00 22.83 322 GLU B O 1
ATOM 5204 N N . ILE B 1 311 ? 8.335 98.248 20.134 1.00 20.63 323 ILE B N 1
ATOM 5205 C CA . ILE B 1 311 ? 8.630 99.652 19.785 1.00 21.65 323 ILE B CA 1
ATOM 5206 C C . ILE B 1 311 ? 9.589 99.727 18.600 1.00 22.14 323 ILE B C 1
ATOM 5207 O O . ILE B 1 311 ? 9.343 100.401 17.595 1.00 22.92 323 ILE B O 1
ATOM 5212 N N . TYR B 1 312 ? 10.689 99.005 18.704 1.00 20.21 324 TYR B N 1
ATOM 5213 C CA . TYR B 1 312 ? 11.678 99.007 17.627 1.00 18.59 324 TYR B CA 1
ATOM 5214 C C . TYR B 1 312 ? 11.093 98.427 16.338 1.00 20.96 324 TYR B C 1
ATOM 5215 O O . TYR B 1 312 ? 11.396 98.930 15.259 1.00 22.56 324 TYR B O 1
ATOM 5224 N N . GLU B 1 313 ? 10.297 97.367 16.426 1.00 21.86 325 GLU B N 1
ATOM 5225 C CA . GLU B 1 313 ? 9.725 96.793 15.200 1.00 21.98 325 GLU B CA 1
ATOM 5226 C C . GLU B 1 313 ? 8.770 97.799 14.517 1.00 23.24 325 GLU B C 1
ATOM 5227 O O . GLU B 1 313 ? 8.817 98.010 13.316 1.00 22.85 325 GLU B O 1
ATOM 5233 N N . PHE B 1 314 ? 7.958 98.469 15.305 1.00 21.85 326 PHE B N 1
ATOM 5234 C CA . PHE B 1 314 ? 7.109 99.515 14.764 1.00 22.27 326 PHE B CA 1
ATOM 5235 C C . PHE B 1 314 ? 7.900 100.652 14.134 1.00 21.88 326 PHE B C 1
ATOM 5236 O O . PHE B 1 314 ? 7.674 100.996 12.988 1.00 23.70 326 PHE B O 1
ATOM 5244 N N . LEU B 1 315 ? 8.852 101.212 14.874 1.00 20.20 327 LEU B N 1
ATOM 5245 C CA . LEU B 1 315 ? 9.553 102.401 14.408 1.00 21.50 327 LEU B CA 1
ATOM 5246 C C . LEU B 1 315 ? 10.575 102.119 13.313 1.00 21.38 327 LEU B C 1
ATOM 5247 O O . LEU B 1 315 ? 10.794 102.956 12.436 1.00 24.69 327 LEU B O 1
ATOM 5252 N N . LEU B 1 316 ? 11.195 100.932 13.354 1.00 21.82 328 LEU B N 1
ATOM 5253 C CA . LEU B 1 316 ? 12.374 100.643 12.536 1.00 23.32 328 LEU B CA 1
ATOM 5254 C C . LEU B 1 316 ? 12.280 99.369 11.715 1.00 22.43 328 LEU B C 1
ATOM 5255 O O . LEU B 1 316 ? 13.167 99.073 10.887 1.00 22.13 328 LEU B O 1
ATOM 5260 N N . GLY B 1 317 ? 11.227 98.589 11.964 1.00 23.15 329 GLY B N 1
ATOM 5261 C CA . GLY B 1 317 ? 11.009 97.352 11.255 1.00 24.17 329 GLY B CA 1
ATOM 5262 C C . GLY B 1 317 ? 11.881 96.162 11.642 1.00 24.10 329 GLY B C 1
ATOM 5263 O O . GLY B 1 317 ? 11.795 95.100 10.985 1.00 25.64 329 GLY B O 1
ATOM 5273 N N . ARG B 1 319 ? 13.673 93.966 15.145 1.00 21.45 331 ARG B N 1
ATOM 5274 C CA . ARG B 1 319 ? 13.705 93.755 16.592 1.00 22.51 331 ARG B CA 1
ATOM 5275 C C . ARG B 1 319 ? 15.150 93.761 17.083 1.00 24.38 331 ARG B C 1
ATOM 5276 O O . ARG B 1 319 ? 15.785 92.715 17.171 1.00 25.23 331 ARG B O 1
ATOM 5284 N N . VAL B 1 320 ? 15.648 94.953 17.387 1.00 21.52 332 VAL B N 1
ATOM 5285 C CA . VAL B 1 320 ? 17.076 95.182 17.717 1.00 21.64 332 VAL B CA 1
ATOM 5286 C C . VAL B 1 320 ? 17.388 95.280 19.205 1.00 22.85 332 VAL B C 1
ATOM 5287 O O . VAL B 1 320 ? 18.502 95.642 19.575 1.00 23.91 332 VAL B O 1
ATOM 5291 N N . TYR B 1 321 ? 16.432 94.927 20.071 1.00 22.46 333 TYR B N 1
ATOM 5292 C CA . TYR B 1 321 ? 16.677 94.996 21.512 1.00 22.28 333 TYR B CA 1
ATOM 5293 C C . TYR B 1 321 ? 17.861 94.129 21.896 1.00 21.78 333 TYR B C 1
ATOM 5294 O O . TYR B 1 321 ? 18.721 94.546 22.660 1.00 23.96 333 TYR B O 1
ATOM 5303 N N . GLY B 1 322 ? 17.895 92.914 21.370 1.00 21.68 334 GLY B N 1
ATOM 5304 C CA . GLY B 1 322 ? 18.972 91.970 21.681 1.00 24.27 334 GLY B CA 1
ATOM 5305 C C . GLY B 1 322 ? 20.343 92.549 21.427 1.00 22.17 334 GLY B C 1
ATOM 5306 O O . GLY B 1 322 ? 21.270 92.362 22.229 1.00 22.88 334 GLY B O 1
ATOM 5307 N N . GLU B 1 323 ? 20.476 93.252 20.299 1.00 24.17 335 GLU B N 1
ATOM 5308 C CA . GLU B 1 323 ? 21.748 93.851 19.919 1.00 22.82 335 GLU B CA 1
ATOM 5309 C C . GLU B 1 323 ? 22.091 95.017 20.819 1.00 21.90 335 GLU B C 1
ATOM 5310 O O . GLU B 1 323 ? 23.226 95.197 21.205 1.00 23.81 335 GLU B O 1
ATOM 5324 N N . ALA B 1 325 ? 21.056 95.227 24.013 1.00 23.63 337 ALA B N 1
ATOM 5325 C CA . ALA B 1 325 ? 21.418 94.616 25.282 1.00 22.41 337 ALA B CA 1
ATOM 5326 C C . ALA B 1 325 ? 22.854 94.056 25.230 1.00 23.39 337 ALA B C 1
ATOM 5327 O O . ALA B 1 325 ? 23.601 94.127 26.204 1.00 25.25 337 ALA B O 1
ATOM 5329 N N . GLU B 1 326 ? 23.252 93.539 24.080 1.00 23.81 338 GLU B N 1
ATOM 5330 C CA . GLU B 1 326 ? 24.617 93.033 23.902 1.00 28.27 338 GLU B CA 1
ATOM 5331 C C . GLU B 1 326 ? 25.670 94.161 24.039 1.00 26.95 338 GLU B C 1
ATOM 5332 O O . GLU B 1 326 ? 26.694 93.960 24.677 1.00 27.77 338 GLU B O 1
ATOM 5338 N N . GLN B 1 327 ? 25.376 95.330 23.471 1.00 25.20 339 GLN B N 1
ATOM 5339 C CA . GLN B 1 327 ? 26.259 96.505 23.501 1.00 27.74 339 GLN B CA 1
ATOM 5340 C C . GLN B 1 327 ? 26.359 97.040 24.940 1.00 25.55 339 GLN B C 1
ATOM 5341 O O . GLN B 1 327 ? 27.438 97.367 25.399 1.00 24.71 339 GLN B O 1
ATOM 5347 N N . PHE B 1 328 ? 25.221 97.136 25.634 1.00 22.04 340 PHE B N 1
ATOM 5348 C CA . PHE B 1 328 ? 25.127 97.925 26.873 1.00 22.19 340 PHE B CA 1
ATOM 5349 C C . PHE B 1 328 ? 24.769 97.168 28.135 1.00 22.37 340 PHE B C 1
ATOM 5350 O O . PHE B 1 328 ? 25.030 97.675 29.234 1.00 22.27 340 PHE B O 1
ATOM 5358 N N . GLY B 1 329 ? 24.161 95.984 28.003 1.00 22.36 341 GLY B N 1
ATOM 5359 C CA . GLY B 1 329 ? 23.708 95.226 29.163 1.00 22.43 341 GLY B CA 1
ATOM 5360 C C . GLY B 1 329 ? 22.227 94.854 29.133 1.00 22.64 341 GLY B C 1
ATOM 5361 O O . GLY B 1 329 ? 21.877 93.723 29.391 1.00 25.91 341 GLY B O 1
ATOM 5362 N N . GLY B 1 330 ? 21.351 95.803 28.818 1.00 22.49 342 GLY B N 1
ATOM 5363 C CA . GLY B 1 330 ? 19.916 95.498 28.731 1.00 23.84 342 GLY B CA 1
ATOM 5364 C C . GLY B 1 330 ? 19.270 95.787 30.064 1.00 24.67 342 GLY B C 1
ATOM 5365 O O . GLY B 1 330 ? 19.957 96.195 31.012 1.00 22.78 342 GLY B O 1
ATOM 5366 N N . PHE B 1 331 ? 17.952 95.632 30.103 1.00 22.57 343 PHE B N 1
ATOM 5367 C CA . PHE B 1 331 ? 17.164 95.964 31.274 1.00 20.87 343 PHE B CA 1
ATOM 5368 C C . PHE B 1 331 ? 17.367 94.961 32.389 1.00 21.78 343 PHE B C 1
ATOM 5369 O O . PHE B 1 331 ? 17.483 93.743 32.146 1.00 23.16 343 PHE B O 1
ATOM 5377 N N . GLY B 1 332 ? 17.380 95.478 33.618 1.00 22.03 344 GLY B N 1
ATOM 5378 C CA . GLY B 1 332 ? 17.393 94.596 34.791 1.00 21.50 344 GLY B CA 1
ATOM 5379 C C . GLY B 1 332 ? 17.941 95.268 36.023 1.00 22.15 344 GLY B C 1
ATOM 5380 O O . GLY B 1 332 ? 18.358 96.397 35.988 1.00 22.19 344 GLY B O 1
ATOM 5392 N N . ILE B 1 334 ? 20.808 95.733 38.718 1.00 22.74 346 ILE B N 1
ATOM 5393 C CA . ILE B 1 334 ? 22.265 95.630 38.710 1.00 24.30 346 ILE B CA 1
ATOM 5394 C C . ILE B 1 334 ? 22.763 95.086 40.055 1.00 24.85 346 ILE B C 1
ATOM 5395 O O . ILE B 1 334 ? 22.347 95.576 41.109 1.00 23.35 346 ILE B O 1
ATOM 5400 N N . ASP B 1 335 ? 23.642 94.084 39.999 1.00 25.06 347 ASP B N 1
ATOM 5401 C CA . ASP B 1 335 ? 24.363 93.614 41.170 1.00 25.43 347 ASP B CA 1
ATOM 5402 C C . ASP B 1 335 ? 25.757 94.246 41.137 1.00 25.84 347 ASP B C 1
ATOM 5403 O O . ASP B 1 335 ? 26.601 93.853 40.333 1.00 26.09 347 ASP B O 1
ATOM 5408 N N . LEU B 1 336 ? 25.960 95.284 41.960 1.00 25.20 348 LEU B N 1
ATOM 5409 C CA . LEU B 1 336 ? 27.122 96.158 41.820 1.00 26.05 348 LEU B CA 1
ATOM 5410 C C . LEU B 1 336 ? 28.451 95.424 42.031 1.00 25.74 348 LEU B C 1
ATOM 5411 O O . LEU B 1 336 ? 29.396 95.678 41.314 1.00 28.53 348 LEU B O 1
ATOM 5416 N N . PRO B 1 337 ? 28.516 94.502 42.987 1.00 27.00 349 PRO B N 1
ATOM 5417 C CA . PRO B 1 337 ? 29.797 93.813 43.213 1.00 32.00 349 PRO B CA 1
ATOM 5418 C C . PRO B 1 337 ? 30.294 92.968 42.028 1.00 34.82 349 PRO B C 1
ATOM 5419 O O . PRO B 1 337 ? 31.500 92.952 41.736 1.00 37.15 349 PRO B O 1
ATOM 5423 N N . SER B 1 338 ? 29.362 92.297 41.345 1.00 35.08 350 SER B N 1
ATOM 5424 C CA . SER B 1 338 ? 29.691 91.463 40.191 1.00 35.60 350 SER B CA 1
ATOM 5425 C C . SER B 1 338 ? 29.649 92.200 38.850 1.00 36.15 350 SER B C 1
ATOM 5426 O O . SER B 1 338 ? 30.279 91.756 37.892 1.00 38.43 350 SER B O 1
ATOM 5429 N N . GLY B 1 339 ? 28.951 93.335 38.777 1.00 32.84 351 GLY B N 1
ATOM 5430 C CA . GLY B 1 339 ? 28.873 94.097 37.538 1.00 32.36 351 GLY B CA 1
ATOM 5431 C C . GLY B 1 339 ? 27.826 93.567 36.590 1.00 32.62 351 GLY B C 1
ATOM 5432 O O . GLY B 1 339 ? 27.660 94.089 35.487 1.00 35.82 351 GLY B O 1
ATOM 5433 N N . ARG B 1 340 ? 27.095 92.554 37.036 1.00 30.49 352 ARG B N 1
ATOM 5434 C CA . ARG B 1 340 ? 26.089 91.887 36.197 1.00 30.51 352 ARG B CA 1
ATOM 5435 C C . ARG B 1 340 ? 24.686 92.505 36.281 1.00 28.30 352 ARG B C 1
ATOM 5436 O O . ARG B 1 340 ? 24.207 92.873 37.356 1.00 23.91 352 ARG B O 1
ATOM 5444 N N . ILE B 1 341 ? 24.022 92.498 35.136 1.00 26.39 353 ILE B N 1
ATOM 5445 C CA . ILE B 1 341 ? 22.621 92.857 35.031 1.00 24.76 353 ILE B CA 1
ATOM 5446 C C . ILE B 1 341 ? 21.784 91.571 35.139 1.00 23.73 353 ILE B C 1
ATOM 5447 O O . ILE B 1 341 ? 22.015 90.608 34.396 1.00 21.07 353 ILE B O 1
ATOM 5452 N N . LEU B 1 342 ? 20.841 91.546 36.080 1.00 22.31 354 LEU B N 1
ATOM 5453 C CA . LEU B 1 342 ? 19.978 90.383 36.299 1.00 22.99 354 LEU B CA 1
ATOM 5454 C C . LEU B 1 342 ? 18.769 90.544 35.381 1.00 26.24 354 LEU B C 1
ATOM 5455 O O . LEU B 1 342 ? 17.842 91.315 35.695 1.00 22.71 354 LEU B O 1
ATOM 5460 N N . ARG B 1 343 ? 18.858 89.908 34.199 1.00 30.44 355 ARG B N 1
ATOM 5461 C CA . ARG B 1 343 ? 17.913 90.106 33.077 1.00 32.05 355 ARG B CA 1
ATOM 5462 C C . ARG B 1 343 ? 16.566 89.580 33.479 1.00 32.25 355 ARG B C 1
ATOM 5463 O O . ARG B 1 343 ? 16.490 88.640 34.263 1.00 36.34 355 ARG B O 1
ATOM 5469 N N . GLY B 1 344 ? 15.504 90.224 32.995 1.00 36.93 356 GLY B N 1
ATOM 5470 C CA . GLY B 1 344 ? 14.134 89.788 33.298 1.00 37.84 356 GLY B CA 1
ATOM 5471 C C . GLY B 1 344 ? 13.760 90.064 34.740 1.00 37.45 356 GLY B C 1
ATOM 5472 O O . GLY B 1 344 ? 12.843 89.442 35.283 1.00 41.93 356 GLY B O 1
ATOM 5473 N N . THR B 1 345 ? 14.467 90.994 35.378 1.00 35.69 357 THR B N 1
ATOM 5474 C CA . THR B 1 345 ? 14.083 91.457 36.717 1.00 31.50 357 THR B CA 1
ATOM 5475 C C . THR B 1 345 ? 13.711 92.986 36.715 1.00 33.89 357 THR B C 1
ATOM 5476 O O . THR B 1 345 ? 14.093 93.766 35.802 1.00 32.85 357 THR B O 1
ATOM 5483 N N . TRP B 1 346 ? 12.906 93.369 37.711 1.00 33.12 358 TRP B N 1
ATOM 5484 C CA . TRP B 1 346 ? 12.441 94.770 37.882 1.00 33.43 358 TRP B CA 1
ATOM 5485 C C . TRP B 1 346 ? 12.038 95.047 39.347 1.00 33.99 358 TRP B C 1
ATOM 5486 O O . TRP B 1 346 ? 12.510 94.349 40.279 1.00 37.20 358 TRP B O 1
#

Foldseek 3Di:
DAAWDWAALQPDTWIFGLDFQEEAEAAQCRVVLCLLFPQNHEEYALCVVPVDQALQCVLPVVHYHHQYNGDHDDGNLVSCLVRVGREYEYEDDHVVCVSCVNVHIYYYAYPPDLAELQDPSNLVRSCRVVSRVRNVSSVVSNVVSCLLVLLLVLLPPDDAFEEFEAQADPPTDTRQKGWLHHLCVSNVHRYLCVVVPGGIGHDVVCLVSLGLEYEYALSHLVVHLVVCVVVVSLCSRNNVCDYKYAYHAQVSHGPSLRSSLRSLLVCCVRPVVSNVVDQSQVSQVSSCNRRVGCQVVCVVGVHIAADSNVSHGPPSHD/DAALQPDDWDFDLDFQEEAEAAQCRVLLCLLFPQNHEEYALCVVPVDQALQCVLVVVHYHHQYHGDHDDGNLVVCLVSVGREYEYEDDHPVCVSCVNVHIYYYAYPPDLAELQDPSNLVRLCRVVSRVRNVSSVVSNVVSCLLVLLLVLLPPDDAFEEFEAQAPPPTDGRQKGWLHHLCVSNVHRYLCVVVPGGIGHDVVVLVSLGLEYEYALSHLVVHLVVCVVVVSLCSRNNLCDYKYAYHAQVSHGNSLSSSLRSLLVSCVRPVVSNVVDQSQVSQVSSCNRRVGCQVCCVVGVHIAADSNVSHGPPSHD

Solvent-accessible surface area: 29412 Å² total

Radius of gyration: 28.52 Å; Cα contacts (8 Å, |Δi|>4): 1235; chains: 2; bounding box: 53×81×66 Å